Protein AF-0000000083252403 (afdb_homodimer)

pLDDT: mean 86.97, std 10.62, range [42.75, 97.88]

Structure (mmCIF, N/CA/C/O backbone):
data_AF-0000000083252403-model_v1
#
loop_
_entity.id
_entity.type
_entity.pdbx_description
1 polymer 'Benzil reductase ((S)-benzoin forming)'
#
loop_
_atom_site.group_PDB
_atom_site.id
_atom_site.type_symbol
_atom_site.label_atom_id
_atom_site.label_alt_id
_atom_site.label_comp_id
_atom_site.label_asym_id
_atom_site.label_entity_id
_atom_site.label_seq_id
_atom_site.pdbx_PDB_ins_code
_atom_site.Cartn_x
_atom_site.Cartn_y
_atom_site.Cartn_z
_atom_site.occupancy
_atom_site.B_iso_or_equiv
_atom_site.auth_seq_id
_atom_site.auth_comp_id
_atom_site.auth_asym_id
_atom_site.auth_atom_id
_atom_site.pdbx_PDB_model_num
ATOM 1 N N . MET A 1 1 ? 2.16 -38.312 -13.57 1 70.5 1 MET A N 1
ATOM 2 C CA . MET A 1 1 ? 1.892 -37.219 -14.5 1 70.5 1 MET A CA 1
ATOM 3 C C . MET A 1 1 ? 2.086 -35.875 -13.828 1 70.5 1 MET A C 1
ATOM 5 O O . MET A 1 1 ? 1.738 -35.688 -12.656 1 70.5 1 MET A O 1
ATOM 9 N N . LYS A 1 2 ? 2.85 -35 -14.391 1 85.31 2 LYS A N 1
ATOM 10 C CA . LYS A 1 2 ? 3.082 -33.688 -13.812 1 85.31 2 LYS A CA 1
ATOM 11 C C . LYS A 1 2 ? 1.785 -32.906 -13.734 1 85.31 2 LYS A C 1
ATOM 13 O O . LYS A 1 2 ? 0.83 -33.188 -14.461 1 85.31 2 LYS A O 1
ATOM 18 N N . GLN A 1 3 ? 1.663 -32.125 -12.617 1 91.5 3 GLN A N 1
ATOM 19 C CA . GLN A 1 3 ? 0.448 -31.359 -12.383 1 91.5 3 GLN A CA 1
ATOM 20 C C . GLN A 1 3 ? 0.757 -29.859 -12.289 1 91.5 3 GLN A C 1
ATOM 22 O O . GLN A 1 3 ? 1.848 -29.484 -11.867 1 91.5 3 GLN A O 1
ATOM 27 N N . SER A 1 4 ? -0.276 -29.141 -12.805 1 95.44 4 SER A N 1
ATOM 28 C CA . SER A 1 4 ? -0.229 -27.703 -12.547 1 95.44 4 SER A CA 1
ATOM 29 C C . SER A 1 4 ? -0.667 -27.391 -11.117 1 95.44 4 SER A C 1
ATOM 31 O O . SER A 1 4 ? -1.654 -27.938 -10.633 1 95.44 4 SER A O 1
ATOM 33 N N . VAL A 1 5 ? 0.122 -26.625 -10.43 1 97 5 VAL A N 1
ATOM 34 C CA . VAL A 1 5 ? -0.162 -26.266 -9.047 1 97 5 VAL A CA 1
ATOM 35 C C . VAL A 1 5 ? -0.519 -24.781 -8.953 1 97 5 VAL A C 1
ATOM 37 O O . VAL A 1 5 ? 0.214 -23.922 -9.461 1 97 5 VAL A O 1
ATOM 40 N N . VAL A 1 6 ? -1.665 -24.484 -8.312 1 97.44 6 VAL A N 1
ATOM 41 C CA . VAL A 1 6 ? -2.115 -23.109 -8.156 1 97.44 6 VAL A CA 1
ATOM 42 C C . VAL A 1 6 ? -2.33 -22.797 -6.68 1 97.44 6 VAL A C 1
ATOM 44 O O . VAL A 1 6 ? -3.082 -23.484 -5.992 1 97.44 6 VAL A O 1
ATOM 47 N N . LEU A 1 7 ? -1.597 -21.844 -6.176 1 97 7 LEU A N 1
ATOM 48 C CA . LEU A 1 7 ? -1.804 -21.297 -4.844 1 97 7 LEU A CA 1
ATOM 49 C C . LEU A 1 7 ? -2.758 -20.109 -4.887 1 97 7 LEU A C 1
ATOM 51 O O . LEU A 1 7 ? -2.531 -19.156 -5.633 1 97 7 LEU A O 1
ATOM 55 N N . ILE A 1 8 ? -3.855 -20.172 -4.137 1 96.69 8 ILE A N 1
ATOM 56 C CA . ILE A 1 8 ? -4.848 -19.094 -4.156 1 96.69 8 ILE A CA 1
ATOM 57 C C . ILE A 1 8 ? -5.094 -18.594 -2.736 1 96.69 8 ILE A C 1
ATOM 59 O O . ILE A 1 8 ? -5.484 -19.359 -1.855 1 96.69 8 ILE A O 1
ATOM 63 N N . THR A 1 9 ? -4.816 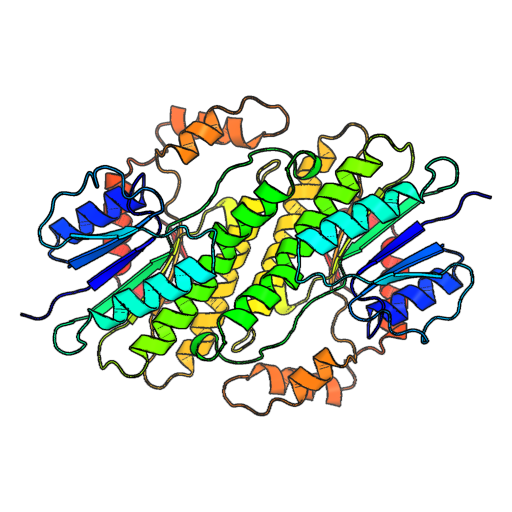-17.312 -2.5 1 95.19 9 THR A N 1
ATOM 64 C CA . THR A 1 9 ? -5.215 -16.719 -1.226 1 95.19 9 THR A CA 1
ATOM 65 C C . THR A 1 9 ? -6.695 -16.344 -1.243 1 95.19 9 THR A C 1
ATOM 67 O O . THR A 1 9 ? -7.219 -15.906 -2.27 1 95.19 9 THR A O 1
ATOM 70 N N . GLY A 1 10 ? -7.34 -16.469 -0.088 1 89.56 10 GLY A N 1
ATOM 71 C CA . GLY A 1 10 ? -8.766 -16.172 -0.017 1 89.56 10 GLY A CA 1
ATOM 72 C C . GLY A 1 10 ? -9.617 -17.141 -0.814 1 89.56 10 GLY A C 1
ATOM 73 O O . GLY A 1 10 ? -10.516 -16.719 -1.546 1 89.56 10 GLY A O 1
ATOM 74 N N . ALA A 1 11 ? -9.32 -18.375 -0.766 1 87.75 11 ALA A N 1
ATOM 75 C CA . ALA A 1 11 ? -9.969 -19.391 -1.592 1 87.75 11 ALA A CA 1
ATOM 76 C C . ALA A 1 11 ? -11.234 -19.922 -0.921 1 87.75 11 ALA A C 1
ATOM 78 O O . ALA A 1 11 ? -11.891 -20.828 -1.443 1 87.75 11 ALA A O 1
ATOM 79 N N . SER A 1 12 ? -11.633 -19.281 0.162 1 80.44 12 SER A N 1
ATOM 80 C CA . SER A 1 12 ? -12.727 -19.859 0.94 1 80.44 12 SER A CA 1
ATOM 81 C C . SER A 1 12 ? -14.062 -19.234 0.566 1 80.44 12 SER A C 1
ATOM 83 O O . SER A 1 12 ? -15.117 -19.703 0.983 1 80.44 12 SER A O 1
ATOM 85 N N . ARG A 1 13 ? -14.07 -18.172 -0.186 1 78.75 13 ARG A N 1
ATOM 86 C CA . ARG A 1 13 ? -15.336 -17.531 -0.56 1 78.75 13 ARG A CA 1
ATOM 87 C C . ARG A 1 13 ? -15.164 -16.688 -1.817 1 78.75 13 ARG A C 1
ATOM 89 O O . ARG A 1 13 ? -14.047 -16.484 -2.289 1 78.75 13 ARG A O 1
ATOM 96 N N . GLY A 1 14 ? -16.25 -16.422 -2.443 1 85.56 14 GLY A N 1
ATOM 97 C CA . GLY A 1 14 ? -16.281 -15.461 -3.525 1 85.56 14 GLY A CA 1
ATOM 98 C C . GLY A 1 14 ? -15.57 -15.938 -4.777 1 85.56 14 GLY A C 1
ATOM 99 O O . GLY A 1 14 ? -15.773 -17.062 -5.219 1 85.56 14 GLY A O 1
ATOM 100 N N . ILE A 1 15 ? -14.828 -15.008 -5.305 1 85.69 15 ILE A N 1
ATOM 101 C CA . ILE A 1 15 ? -14.109 -15.266 -6.547 1 85.69 15 ILE A CA 1
ATOM 102 C C . ILE A 1 15 ? -13.039 -16.328 -6.312 1 85.69 15 ILE A C 1
ATOM 104 O O . ILE A 1 15 ? -12.836 -17.219 -7.156 1 85.69 15 ILE A O 1
ATOM 108 N N . GLY A 1 16 ? -12.445 -16.297 -5.109 1 89.81 16 GLY A N 1
ATOM 109 C CA . GLY A 1 16 ? -11.398 -17.266 -4.789 1 89.81 16 GLY A CA 1
ATOM 110 C C . GLY A 1 16 ? -11.891 -18.703 -4.762 1 89.81 16 GLY A C 1
ATOM 111 O O . GLY A 1 16 ? -11.234 -19.594 -5.305 1 89.81 16 GLY A O 1
ATOM 112 N N . GLU A 1 17 ? -12.984 -18.859 -4.16 1 89.44 17 GLU A N 1
ATOM 113 C CA . GLU A 1 17 ? -13.578 -20.188 -4.09 1 89.44 17 GLU A CA 1
ATOM 114 C C . GLU A 1 17 ? -13.992 -20.672 -5.473 1 89.44 17 GLU A C 1
ATOM 116 O O . GLU A 1 17 ? -13.703 -21.812 -5.848 1 89.44 17 GLU A O 1
ATOM 121 N N . ALA A 1 18 ? -14.641 -19.812 -6.215 1 91.69 18 ALA A N 1
ATOM 122 C CA . ALA A 1 18 ? -15.086 -20.156 -7.562 1 91.69 18 ALA A CA 1
ATOM 123 C C . ALA A 1 18 ? -13.898 -20.484 -8.461 1 91.69 18 ALA A C 1
ATOM 125 O O . ALA A 1 18 ? -13.961 -21.406 -9.273 1 91.69 18 ALA A O 1
ATOM 126 N N . LEU A 1 19 ? -12.875 -19.734 -8.289 1 93.19 19 LEU A N 1
ATOM 127 C CA . LEU A 1 19 ? -11.672 -19.953 -9.086 1 93.19 19 LEU A CA 1
ATOM 128 C C . LEU A 1 19 ? -11.008 -21.281 -8.727 1 93.19 19 LEU A C 1
ATOM 130 O O . LEU A 1 19 ? -10.586 -22.031 -9.609 1 93.19 19 LEU A O 1
ATOM 134 N N . ALA A 1 20 ? -10.969 -21.562 -7.445 1 94.56 20 ALA A N 1
ATOM 135 C CA . ALA A 1 20 ? -10.422 -22.844 -6.996 1 94.56 20 ALA A CA 1
ATOM 136 C C . ALA A 1 20 ? -11.18 -24.016 -7.617 1 94.56 20 ALA A C 1
ATOM 138 O O . ALA A 1 20 ? -10.578 -24.938 -8.172 1 94.56 20 ALA A O 1
ATOM 139 N N . LEU A 1 21 ? -12.453 -23.906 -7.578 1 94 21 LEU A N 1
ATOM 140 C CA . LEU A 1 21 ? -13.305 -24.969 -8.109 1 94 21 LEU A CA 1
ATOM 141 C C . LEU A 1 21 ? -13.117 -25.125 -9.609 1 94 21 LEU A C 1
ATOM 143 O O . LEU A 1 21 ? -13.039 -26.234 -10.125 1 94 21 LEU A O 1
ATOM 147 N N . THR A 1 22 ? -13.055 -24.016 -10.281 1 95.06 22 THR A N 1
ATOM 148 C CA . THR A 1 22 ? -12.859 -24.016 -11.734 1 95.06 22 THR A CA 1
ATOM 149 C C . THR A 1 22 ? -11.539 -24.672 -12.102 1 95.06 22 THR A C 1
ATOM 151 O O . THR A 1 22 ? -11.484 -25.531 -12.992 1 95.06 22 THR A O 1
ATOM 154 N N . LEU A 1 23 ? -10.5 -24.359 -11.406 1 95.88 23 LEU A N 1
ATOM 155 C CA . LEU A 1 23 ? -9.164 -24.875 -11.703 1 95.88 23 LEU A CA 1
ATOM 156 C C . LEU A 1 23 ? -9.062 -26.359 -11.344 1 95.88 23 LEU A C 1
ATOM 158 O O . LEU A 1 23 ? -8.422 -27.125 -12.062 1 95.88 23 LEU A O 1
ATOM 162 N N . LEU A 1 24 ? -9.727 -26.734 -10.242 1 95 24 LEU A N 1
ATOM 163 C CA . LEU A 1 24 ? -9.797 -28.141 -9.883 1 95 24 LEU A CA 1
ATOM 164 C C . LEU A 1 24 ? -10.484 -28.953 -10.977 1 95 24 LEU A C 1
ATOM 166 O O . LEU A 1 24 ? -10.039 -30.047 -11.328 1 95 24 LEU A O 1
ATOM 170 N N . GLY A 1 25 ? -11.531 -28.359 -11.484 1 94.25 25 GLY A N 1
ATOM 171 C CA . GLY A 1 25 ? -12.266 -29 -12.562 1 94.25 25 GLY A CA 1
ATOM 172 C C . GLY A 1 25 ? -11.438 -29.188 -13.82 1 94.25 25 GLY A C 1
ATOM 173 O O . GLY A 1 25 ? -11.672 -30.109 -14.594 1 94.25 25 GLY A O 1
ATOM 174 N N . ARG A 1 26 ? -10.43 -28.406 -13.969 1 94 26 ARG A N 1
ATOM 175 C CA . ARG A 1 26 ? -9.562 -28.453 -15.133 1 94 26 ARG A CA 1
ATOM 176 C C . ARG A 1 26 ? -8.398 -29.406 -14.906 1 94 26 ARG A C 1
ATOM 178 O O . ARG A 1 26 ? -7.578 -29.625 -15.805 1 94 26 ARG A O 1
ATOM 185 N N . GLY A 1 27 ? -8.281 -29.922 -13.641 1 94.56 27 GLY A N 1
ATOM 186 C CA . GLY A 1 27 ? -7.273 -30.922 -13.359 1 94.56 27 GLY A CA 1
ATOM 187 C C . GLY A 1 27 ? -6.09 -30.375 -12.578 1 94.56 27 GLY A C 1
ATOM 188 O O . GLY A 1 27 ? -5.141 -31.109 -12.289 1 94.56 27 GLY A O 1
ATOM 189 N N . ASP A 1 28 ? -6.168 -29.125 -12.211 1 95.56 28 ASP A N 1
ATOM 190 C CA . ASP A 1 28 ? -5.082 -28.516 -11.453 1 95.56 28 ASP A CA 1
ATOM 191 C C . ASP A 1 28 ? -5.098 -28.969 -10 1 95.56 28 ASP A C 1
ATOM 193 O O . ASP A 1 28 ? -6.145 -29.359 -9.477 1 95.56 28 ASP A O 1
ATOM 197 N N . ARG A 1 29 ? -3.967 -29.047 -9.422 1 95.88 29 ARG A N 1
ATOM 198 C CA . ARG A 1 29 ? -3.873 -29.078 -7.965 1 95.88 29 ARG A CA 1
ATOM 199 C C . ARG A 1 29 ? -3.977 -27.672 -7.375 1 95.88 29 ARG A C 1
ATOM 201 O O . ARG A 1 29 ? -3.271 -26.766 -7.805 1 95.88 29 ARG A O 1
ATOM 208 N N . VAL A 1 30 ? -4.891 -27.5 -6.41 1 96.06 30 VAL A N 1
ATOM 209 C CA . VAL A 1 30 ? -5.137 -26.172 -5.875 1 96.06 30 VAL A CA 1
ATOM 210 C C . VAL A 1 30 ? -4.832 -26.156 -4.379 1 96.06 30 VAL A C 1
ATOM 212 O O . VAL A 1 30 ? -5.273 -27.031 -3.637 1 96.06 30 VAL A O 1
ATOM 215 N N . VAL A 1 31 ? -3.99 -25.25 -3.982 1 95.12 31 VAL A N 1
ATOM 216 C CA . VAL A 1 31 ? -3.75 -24.969 -2.57 1 95.12 31 VAL A CA 1
ATOM 217 C C . VAL A 1 31 ? -4.449 -23.672 -2.178 1 95.12 31 VAL A C 1
ATOM 219 O O . VAL A 1 31 ? -4.125 -22.594 -2.695 1 95.12 31 VAL A O 1
ATOM 222 N N . GLY A 1 32 ? -5.426 -23.734 -1.311 1 94.38 32 GLY A N 1
ATOM 223 C CA . GLY A 1 32 ? -6.156 -22.562 -0.842 1 94.38 32 GLY A CA 1
ATOM 224 C C . GLY A 1 32 ? -5.656 -22.047 0.49 1 94.38 32 GLY A C 1
ATOM 225 O O . GLY A 1 32 ? -5.609 -22.781 1.476 1 94.38 32 GLY A O 1
ATOM 226 N N . LEU A 1 33 ? -5.211 -20.797 0.499 1 92.81 33 LEU A N 1
ATOM 227 C CA . LEU A 1 33 ? -4.805 -20.125 1.727 1 92.81 33 LEU A CA 1
ATOM 228 C C . LEU A 1 33 ? -5.918 -19.234 2.25 1 92.81 33 LEU A C 1
ATOM 230 O O . LEU A 1 33 ? -6.355 -18.312 1.556 1 92.81 33 LEU A O 1
ATOM 234 N N . SER A 1 34 ? -6.457 -19.406 3.447 1 89.56 34 SER A N 1
ATOM 235 C CA . SER A 1 34 ? -7.535 -18.609 4.031 1 89.56 34 SER A CA 1
ATOM 236 C C . SER A 1 34 ? -7.562 -18.75 5.551 1 89.56 34 SER A C 1
ATOM 238 O O . SER A 1 34 ? -6.895 -19.625 6.109 1 89.56 34 SER A O 1
ATOM 240 N N . ARG A 1 35 ? -8.078 -17.75 6.543 1 77.25 35 ARG A N 1
ATOM 241 C CA . ARG A 1 35 ? -8.18 -17.797 8 1 77.25 35 ARG A CA 1
ATOM 242 C C . ARG A 1 35 ? -9.039 -18.969 8.453 1 77.25 35 ARG A C 1
ATOM 244 O O . ARG A 1 35 ? -8.797 -19.547 9.516 1 77.25 35 ARG A O 1
ATOM 251 N N . GLY A 1 36 ? -10.102 -19 8.156 1 62.06 36 GLY A N 1
ATOM 252 C CA . GLY A 1 36 ? -11.023 -20 8.664 1 62.06 36 GLY A CA 1
ATOM 253 C C . GLY A 1 36 ? -11.141 -21.219 7.77 1 62.06 36 GLY A C 1
ATOM 254 O O . GLY A 1 36 ? -11.344 -21.094 6.559 1 62.06 36 GLY A O 1
ATOM 255 N N . VAL A 1 37 ? -10.117 -22.031 8.07 1 50.69 37 VAL A N 1
ATOM 256 C CA . VAL A 1 37 ? -10.398 -23.281 7.391 1 50.69 37 VAL A CA 1
ATOM 257 C C . VAL A 1 37 ? -11.852 -23.688 7.637 1 50.69 37 VAL A C 1
ATOM 259 O O . VAL A 1 37 ? -12.195 -24.203 8.703 1 50.69 37 VAL A O 1
ATOM 262 N N . SER A 1 38 ? -12.664 -22.719 7.891 1 44.88 38 SER A N 1
ATOM 263 C CA . SER A 1 38 ? -13.922 -23.422 8.109 1 44.88 38 SER A CA 1
ATOM 264 C C . SER A 1 38 ? -13.93 -24.766 7.391 1 44.88 38 SER A C 1
ATOM 266 O O . SER A 1 38 ? -13.094 -25.031 6.523 1 44.88 38 SER A O 1
ATOM 268 N N . GLU A 1 39 ? -14.984 -25.656 7.59 1 45.25 39 GLU A N 1
ATOM 269 C CA . GLU A 1 39 ? -15.469 -26.766 6.781 1 45.25 39 GLU A CA 1
ATOM 270 C C . GLU A 1 39 ? -15.188 -26.547 5.301 1 45.25 39 GLU A C 1
ATOM 272 O O . GLU A 1 39 ? -15.836 -25.703 4.66 1 45.25 39 GLU A O 1
ATOM 277 N N . GLN A 1 40 ? -14.023 -26.25 4.934 1 52.06 40 GLN A N 1
ATOM 278 C CA . GLN A 1 40 ? -13.516 -26.25 3.562 1 52.06 40 GLN A CA 1
ATOM 279 C C . GLN A 1 40 ? -14.484 -26.969 2.621 1 52.06 40 GLN A C 1
ATOM 281 O O . GLN A 1 40 ? -14.758 -28.156 2.799 1 52.06 40 GLN A O 1
ATOM 286 N N . THR A 1 41 ? -15.336 -26.141 2.307 1 60.12 41 THR A N 1
ATOM 287 C CA . THR A 1 41 ? -16.469 -26.438 1.437 1 60.12 41 THR A CA 1
ATOM 288 C C . THR A 1 41 ? -16.016 -27.234 0.213 1 60.12 41 THR A C 1
ATOM 290 O O . THR A 1 41 ? -16.766 -28.031 -0.334 1 60.12 41 THR A O 1
ATOM 293 N N . ILE A 1 42 ? -14.492 -27.031 0.012 1 78 42 ILE A N 1
ATOM 294 C CA . ILE A 1 42 ? -14.141 -27.734 -1.219 1 78 42 ILE A CA 1
ATOM 295 C C . ILE A 1 42 ? -13.609 -29.125 -0.886 1 78 42 ILE A C 1
ATOM 297 O O . ILE A 1 42 ? -12.562 -29.266 -0.255 1 78 42 ILE A O 1
ATOM 301 N N . ALA A 1 43 ? -14.352 -30.062 -1 1 83.06 43 ALA A N 1
ATOM 302 C CA . ALA A 1 43 ? -13.961 -31.469 -0.826 1 83.06 43 ALA A CA 1
ATOM 303 C C . ALA A 1 43 ? -13.492 -32.062 -2.146 1 83.06 43 ALA A C 1
ATOM 305 O O . ALA A 1 43 ? -14.312 -32.531 -2.949 1 83.06 43 ALA A O 1
ATOM 306 N N . HIS A 1 44 ? -12.234 -31.922 -2.416 1 89.12 44 HIS A N 1
ATOM 307 C CA . HIS A 1 44 ? -11.617 -32.438 -3.631 1 89.12 44 HIS A CA 1
ATOM 308 C C . HIS A 1 44 ? -10.227 -33 -3.348 1 89.12 44 HIS A C 1
ATOM 310 O O . HIS A 1 44 ? -9.469 -32.438 -2.566 1 89.12 44 HIS A O 1
ATOM 316 N N . GLU A 1 45 ? -9.844 -34.094 -3.896 1 90.75 45 GLU A N 1
ATOM 317 C CA . GLU A 1 45 ? -8.602 -34.781 -3.619 1 90.75 45 GLU A CA 1
ATOM 318 C C . GLU A 1 45 ? -7.387 -33.938 -3.99 1 90.75 45 GLU A C 1
ATOM 320 O O . GLU A 1 45 ? -6.32 -34.062 -3.383 1 90.75 45 GLU A O 1
ATOM 325 N N . ARG A 1 46 ? -7.594 -33.062 -4.949 1 93.5 46 ARG A N 1
ATOM 326 C CA . ARG A 1 46 ? -6.48 -32.25 -5.41 1 93.5 46 ARG A CA 1
ATOM 327 C C . ARG A 1 46 ? -6.496 -30.875 -4.742 1 93.5 46 ARG A C 1
ATOM 329 O O . ARG A 1 46 ? -5.746 -29.969 -5.129 1 93.5 46 ARG A O 1
ATOM 336 N N . PHE A 1 47 ? -7.328 -30.688 -3.74 1 93.62 47 PHE A N 1
ATOM 337 C CA . PHE A 1 47 ? -7.391 -29.438 -2.988 1 93.62 47 PHE A CA 1
ATOM 338 C C . PHE A 1 47 ? -6.707 -29.594 -1.636 1 93.62 47 PHE A C 1
ATOM 340 O O . PHE A 1 47 ? -6.949 -30.562 -0.914 1 93.62 47 PHE A O 1
ATOM 347 N N . MET A 1 48 ? -5.875 -28.688 -1.346 1 92.06 48 MET A N 1
ATOM 348 C CA . MET A 1 48 ? -5.25 -28.594 -0.029 1 92.06 48 MET A CA 1
ATOM 349 C C . MET A 1 48 ? -5.578 -27.266 0.635 1 92.06 48 MET A C 1
ATOM 351 O O . MET A 1 48 ? -5.312 -26.203 0.069 1 92.06 48 MET A O 1
ATOM 355 N N . ALA A 1 49 ? -6.156 -27.328 1.786 1 91.81 49 ALA A N 1
ATOM 356 C CA . ALA A 1 49 ? -6.457 -26.125 2.547 1 91.81 49 ALA A CA 1
ATOM 357 C C . ALA A 1 49 ? -5.312 -25.781 3.498 1 91.81 49 ALA A C 1
ATOM 359 O O . ALA A 1 49 ? -4.824 -26.641 4.23 1 91.81 49 ALA A O 1
ATOM 360 N N . VAL A 1 50 ? -4.863 -24.594 3.439 1 92.31 50 VAL A N 1
ATOM 361 C CA . VAL A 1 50 ? -3.865 -24.062 4.367 1 92.31 50 VAL A CA 1
ATOM 362 C C . VAL A 1 50 ? -4.473 -22.938 5.199 1 92.31 50 VAL A C 1
ATOM 364 O O . VAL A 1 50 ? -4.918 -21.922 4.648 1 92.31 50 VAL A O 1
ATOM 367 N N .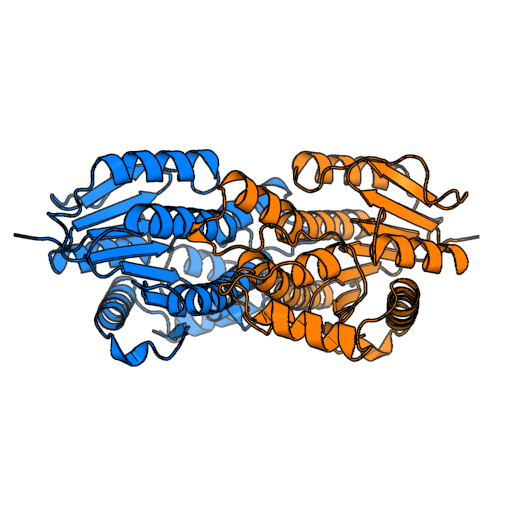 ASN A 1 51 ? -4.531 -23.172 6.457 1 91.69 51 ASN A N 1
ATOM 368 C CA . ASN A 1 51 ? -5.051 -22.156 7.363 1 91.69 51 ASN A CA 1
ATOM 369 C C . ASN A 1 51 ? -4.012 -21.062 7.645 1 91.69 51 ASN A C 1
ATOM 371 O O . ASN A 1 51 ? -2.926 -21.359 8.148 1 91.69 51 ASN A O 1
ATOM 375 N N . VAL A 1 52 ? -4.379 -19.875 7.262 1 93.31 52 VAL A N 1
ATOM 376 C CA . VAL A 1 52 ? -3.439 -18.781 7.48 1 93.31 52 VAL A CA 1
ATOM 377 C C . VAL A 1 52 ? -4.199 -17.469 7.578 1 93.31 52 VAL A C 1
ATOM 379 O O . VAL A 1 52 ? -5.133 -17.219 6.812 1 93.31 52 VAL A O 1
ATOM 382 N N . ASP A 1 53 ? -3.875 -16.734 8.586 1 93.75 53 ASP A N 1
ATOM 383 C CA . ASP A 1 53 ? -4.32 -15.344 8.688 1 93.75 53 ASP A CA 1
ATOM 384 C C . ASP A 1 53 ? -3.35 -14.398 7.984 1 93.75 53 ASP A C 1
ATOM 386 O O . ASP A 1 53 ? -2.262 -14.125 8.492 1 93.75 53 ASP A O 1
ATOM 390 N N . LEU A 1 54 ? -3.764 -13.883 6.867 1 93.5 54 LEU A N 1
ATOM 391 C CA . LEU A 1 54 ? -2.887 -13.07 6.027 1 93.5 54 LEU A CA 1
ATOM 392 C C . LEU A 1 54 ? -2.648 -11.703 6.656 1 93.5 54 LEU A C 1
ATOM 394 O O . LEU A 1 54 ? -1.767 -10.961 6.215 1 93.5 54 LEU A O 1
ATOM 398 N N . SER A 1 55 ? -3.455 -11.367 7.688 1 92.19 55 SER A N 1
ATOM 399 C CA . SER A 1 55 ? -3.182 -10.125 8.406 1 92.19 55 SER A CA 1
ATOM 400 C C . SER A 1 55 ? -1.949 -10.266 9.297 1 92.19 55 SER A C 1
ATOM 402 O O . SER A 1 55 ? -1.416 -9.273 9.789 1 92.19 55 SER A O 1
ATOM 404 N N . SER A 1 56 ? -1.552 -11.445 9.539 1 94.5 56 SER A N 1
ATOM 405 C CA . SER A 1 56 ? -0.289 -11.734 10.211 1 94.5 56 SER A CA 1
ATOM 406 C C . SER A 1 56 ? 0.791 -12.133 9.203 1 94.5 56 SER A C 1
ATOM 408 O O . SER A 1 56 ? 0.822 -13.266 8.734 1 94.5 56 SER A O 1
ATOM 410 N N . LEU A 1 57 ? 1.698 -11.266 8.977 1 94.56 57 LEU A N 1
ATOM 411 C CA . LEU A 1 57 ? 2.738 -11.508 7.984 1 94.56 57 LEU A CA 1
ATOM 412 C C . LEU A 1 57 ? 3.639 -12.664 8.406 1 94.56 57 LEU A C 1
ATOM 414 O O . LEU A 1 57 ? 4.125 -13.414 7.562 1 94.56 57 LEU A O 1
ATOM 418 N N . ALA A 1 58 ? 3.822 -12.75 9.688 1 95.12 58 ALA A N 1
ATOM 419 C CA . ALA A 1 58 ? 4.613 -13.859 10.203 1 95.12 58 ALA A CA 1
ATOM 420 C C . ALA A 1 58 ? 3.938 -15.195 9.898 1 95.12 58 ALA A C 1
ATOM 422 O O . ALA A 1 58 ? 4.598 -16.156 9.508 1 95.12 58 ALA A O 1
ATOM 423 N N . GLU A 1 59 ? 2.646 -15.266 10.086 1 95.31 59 GLU A N 1
ATOM 424 C CA . GLU A 1 59 ? 1.898 -16.469 9.773 1 95.31 59 GLU A CA 1
ATOM 425 C C . GLU A 1 59 ? 1.947 -16.781 8.273 1 95.31 59 GLU A C 1
ATOM 427 O O . GLU A 1 59 ? 2.1 -17.938 7.879 1 95.31 59 GLU A O 1
ATOM 432 N N . ALA A 1 60 ? 1.787 -15.734 7.488 1 95.56 60 ALA A N 1
ATOM 433 C CA . ALA A 1 60 ? 1.84 -15.906 6.039 1 95.56 60 ALA A CA 1
ATOM 434 C C . ALA A 1 60 ? 3.184 -16.484 5.605 1 95.56 60 ALA A C 1
ATOM 436 O O . ALA A 1 60 ? 3.232 -17.422 4.793 1 95.56 60 ALA A O 1
ATOM 437 N N . GLU A 1 61 ? 4.23 -15.945 6.168 1 97.06 61 GLU A N 1
ATOM 438 C CA . GLU A 1 61 ? 5.57 -16.422 5.844 1 97.06 61 GLU A CA 1
ATOM 439 C C . GLU A 1 61 ? 5.75 -17.875 6.234 1 97.06 61 GLU A C 1
ATOM 441 O O . GLU A 1 61 ? 6.227 -18.688 5.434 1 97.06 61 GLU A O 1
ATOM 446 N N . MET A 1 62 ? 5.367 -18.188 7.418 1 96.69 62 MET A N 1
ATOM 447 C CA . MET A 1 62 ? 5.504 -19.547 7.918 1 96.69 62 MET A CA 1
ATOM 448 C C . MET A 1 62 ? 4.691 -20.531 7.074 1 96.69 62 MET A C 1
ATOM 450 O O . MET A 1 62 ? 5.164 -21.609 6.75 1 96.69 62 MET A O 1
ATOM 454 N N . ALA A 1 63 ? 3.488 -20.125 6.77 1 95.06 63 ALA A N 1
ATOM 455 C CA . ALA A 1 63 ? 2.619 -20.969 5.953 1 95.06 63 ALA A CA 1
ATOM 456 C C . ALA A 1 63 ? 3.254 -21.266 4.594 1 95.06 63 ALA A C 1
ATOM 458 O O . ALA A 1 63 ? 3.197 -22.391 4.102 1 95.06 63 ALA A O 1
ATOM 459 N N . MET A 1 64 ? 3.859 -20.266 3.969 1 95.88 64 MET A N 1
ATOM 460 C CA . MET A 1 64 ? 4.496 -20.422 2.664 1 95.88 64 MET A CA 1
ATOM 461 C C . MET A 1 64 ? 5.691 -21.359 2.75 1 95.88 64 MET A C 1
ATOM 463 O O . MET A 1 64 ? 5.879 -22.219 1.886 1 95.88 64 MET A O 1
ATOM 467 N N . HIS A 1 65 ? 6.465 -21.203 3.809 1 96.06 65 HIS A N 1
ATOM 468 C CA . HIS A 1 65 ? 7.609 -22.078 3.992 1 96.06 65 HIS A CA 1
ATOM 469 C C . HIS A 1 65 ? 7.168 -23.531 4.137 1 96.06 65 HIS A C 1
ATOM 471 O O . HIS A 1 65 ? 7.711 -24.422 3.475 1 96.06 65 HIS A O 1
ATOM 477 N N . ARG A 1 66 ? 6.199 -23.734 4.934 1 95.62 66 ARG A N 1
ATOM 478 C CA . ARG A 1 66 ? 5.688 -25.094 5.148 1 95.62 66 ARG A CA 1
ATOM 479 C C . ARG A 1 66 ? 5.113 -25.672 3.859 1 95.62 66 ARG A C 1
ATOM 481 O O . ARG A 1 66 ? 5.344 -26.844 3.545 1 95.62 66 ARG A O 1
ATOM 488 N N . LEU A 1 67 ? 4.371 -24.844 3.152 1 95.31 67 LEU A N 1
ATOM 489 C CA . LEU A 1 67 ? 3.758 -25.266 1.898 1 95.31 67 LEU A CA 1
ATOM 490 C C . LEU A 1 67 ? 4.816 -25.719 0.903 1 95.31 67 LEU A C 1
ATOM 492 O O . LEU A 1 67 ? 4.684 -26.781 0.292 1 95.31 67 LEU A O 1
ATOM 496 N N . PHE A 1 68 ? 5.902 -24.953 0.772 1 95.81 68 PHE A N 1
ATOM 497 C CA . PHE A 1 68 ? 6.898 -25.25 -0.254 1 95.81 68 PHE A CA 1
ATOM 498 C C . PHE A 1 68 ? 7.73 -26.469 0.123 1 95.81 68 PHE A C 1
ATOM 500 O O . PHE A 1 68 ? 8.391 -27.062 -0.731 1 95.81 68 PHE A O 1
ATOM 507 N N . GLU A 1 69 ? 7.68 -26.828 1.418 1 94.12 69 GLU A N 1
ATOM 508 C CA . GLU A 1 69 ? 8.305 -28.078 1.831 1 94.12 69 GLU A CA 1
ATOM 509 C C . GLU A 1 69 ? 7.551 -29.281 1.276 1 94.12 69 GLU A C 1
ATOM 511 O O . GLU A 1 69 ? 8.109 -30.375 1.172 1 94.12 69 GLU A O 1
ATOM 516 N N . THR A 1 70 ? 6.312 -29.078 0.937 1 91.56 70 THR A N 1
ATOM 517 C CA . THR A 1 70 ? 5.469 -30.188 0.494 1 91.56 70 THR A CA 1
ATOM 518 C C . THR A 1 70 ? 5.449 -30.281 -1.029 1 91.56 70 THR A C 1
ATOM 520 O O . THR A 1 70 ? 4.863 -31.203 -1.595 1 91.56 70 THR A O 1
ATOM 523 N N . LEU A 1 71 ? 6.027 -29.344 -1.749 1 92.75 71 LEU A N 1
ATOM 524 C CA . LEU A 1 71 ? 6 -29.312 -3.207 1 92.75 71 LEU A CA 1
ATOM 525 C C . LEU A 1 71 ? 7.32 -29.812 -3.785 1 92.75 71 LEU A C 1
ATOM 527 O O . LEU A 1 71 ? 8.391 -29.531 -3.25 1 92.75 71 LEU A O 1
ATOM 531 N N . THR A 1 72 ? 7.207 -30.609 -4.805 1 89.62 72 THR A N 1
ATOM 532 C CA . THR A 1 72 ? 8.359 -31.156 -5.512 1 89.62 72 THR A CA 1
ATOM 533 C C . THR A 1 72 ? 8.383 -30.688 -6.961 1 89.62 72 THR A C 1
ATOM 535 O O . THR A 1 72 ? 7.48 -31 -7.738 1 89.62 72 THR A O 1
ATOM 538 N N . PRO A 1 73 ? 9.438 -29.969 -7.281 1 91.12 73 PRO A N 1
ATOM 539 C CA . PRO A 1 73 ? 9.484 -29.375 -8.617 1 91.12 73 PRO A CA 1
ATOM 540 C C . PRO A 1 73 ? 9.328 -30.406 -9.734 1 91.12 73 PRO A C 1
ATOM 542 O O . PRO A 1 73 ? 8.719 -30.125 -10.766 1 91.12 73 PRO A O 1
ATOM 545 N N . ASP A 1 74 ? 9.797 -31.531 -9.492 1 91.81 74 ASP A N 1
ATOM 546 C CA . ASP A 1 74 ? 9.797 -32.562 -10.523 1 91.81 74 ASP A CA 1
ATOM 547 C C . ASP A 1 74 ? 8.383 -33.062 -10.812 1 91.81 74 ASP A C 1
ATOM 549 O O . ASP A 1 74 ? 8.133 -33.688 -11.852 1 91.81 74 ASP A O 1
ATOM 553 N N . ALA A 1 75 ? 7.516 -32.812 -9.961 1 92.62 75 ALA A N 1
ATOM 554 C CA . ALA A 1 75 ? 6.141 -33.281 -10.109 1 92.62 75 ALA A CA 1
ATOM 555 C C . ALA A 1 75 ? 5.227 -32.156 -10.586 1 92.62 75 ALA A C 1
ATOM 557 O O . ALA A 1 75 ? 4.004 -32.312 -10.641 1 92.62 75 ALA A O 1
ATOM 558 N N . ILE A 1 76 ? 5.801 -31.062 -10.945 1 94.81 76 ILE A N 1
ATOM 559 C CA . ILE A 1 76 ? 5.016 -29.859 -11.234 1 94.81 76 ILE A CA 1
ATOM 560 C C . ILE A 1 76 ? 5.254 -29.422 -12.672 1 94.81 76 ILE A C 1
ATOM 562 O O . ILE A 1 76 ? 6.395 -29.375 -13.133 1 94.81 76 ILE A O 1
ATOM 566 N N . ASP A 1 77 ? 4.16 -29.219 -13.398 1 95.12 77 ASP A N 1
ATOM 567 C CA . ASP A 1 77 ? 4.238 -28.703 -14.766 1 95.12 77 ASP A CA 1
ATOM 568 C C . ASP A 1 77 ? 4.414 -27.188 -14.781 1 95.12 77 ASP A C 1
ATOM 570 O O . ASP A 1 77 ? 5.176 -26.656 -15.594 1 95.12 77 ASP A O 1
ATOM 574 N N . ASP A 1 78 ? 3.709 -26.594 -13.984 1 95.81 78 ASP A N 1
ATOM 575 C CA . ASP A 1 78 ? 3.777 -25.141 -13.773 1 95.81 78 ASP A CA 1
ATOM 576 C C . ASP A 1 78 ? 3.203 -24.766 -12.414 1 95.81 78 ASP A C 1
ATOM 578 O O . ASP A 1 78 ? 2.506 -25.562 -11.781 1 95.81 78 ASP A O 1
ATOM 582 N N . ILE A 1 79 ? 3.566 -23.609 -11.961 1 96.94 79 ILE A N 1
ATOM 583 C CA . ILE A 1 79 ? 3.096 -23.172 -10.641 1 96.94 79 ILE A CA 1
ATOM 584 C C . ILE A 1 79 ? 2.639 -21.719 -10.711 1 96.94 79 ILE A C 1
ATOM 586 O O . ILE A 1 79 ? 3.295 -20.891 -11.336 1 96.94 79 ILE A O 1
ATOM 590 N N . THR A 1 80 ? 1.453 -21.469 -10.141 1 97.12 80 THR A N 1
ATOM 591 C CA . THR A 1 80 ? 0.844 -20.156 -10.156 1 97.12 80 THR A CA 1
ATOM 592 C C . THR A 1 80 ? 0.48 -19.703 -8.742 1 97.12 80 THR A C 1
ATOM 594 O O . THR A 1 80 ? -0.047 -20.484 -7.957 1 97.12 80 THR A O 1
ATOM 597 N N . LEU A 1 81 ? 0.881 -18.531 -8.398 1 97.88 81 LEU A N 1
ATOM 598 C CA . LEU A 1 81 ? 0.396 -17.875 -7.195 1 97.88 81 LEU A CA 1
ATOM 599 C C . LEU A 1 81 ? -0.666 -16.828 -7.539 1 97.88 81 LEU A C 1
ATOM 601 O O . LEU A 1 81 ? -0.408 -15.906 -8.312 1 97.88 81 LEU A O 1
ATOM 605 N N . ILE A 1 82 ? -1.852 -17 -7.016 1 97.38 82 ILE A N 1
ATOM 606 C CA . ILE A 1 82 ? -2.932 -16.031 -7.207 1 97.38 82 ILE A CA 1
ATOM 607 C C . ILE A 1 82 ? -3.223 -15.312 -5.891 1 97.38 82 ILE A C 1
ATOM 609 O O . ILE A 1 82 ? -3.848 -15.883 -4.992 1 97.38 82 ILE A O 1
ATOM 613 N N . ASN A 1 83 ? -2.727 -14.102 -5.801 1 96.88 83 ASN A N 1
ATOM 614 C CA . ASN A 1 83 ? -3.084 -13.234 -4.684 1 96.88 83 ASN A CA 1
ATOM 615 C C . ASN A 1 83 ? -4.492 -12.664 -4.844 1 96.88 83 ASN A C 1
ATOM 617 O O . ASN A 1 83 ? -4.664 -11.57 -5.387 1 96.88 83 ASN A O 1
ATOM 621 N N . ASN A 1 84 ? -5.398 -13.352 -4.273 1 93.12 84 ASN A N 1
ATOM 622 C CA . ASN A 1 84 ? -6.809 -13.031 -4.461 1 93.12 84 ASN A CA 1
ATOM 623 C C . ASN A 1 84 ? -7.402 -12.375 -3.219 1 93.12 84 ASN A C 1
ATOM 625 O O . ASN A 1 84 ? -8.336 -11.57 -3.316 1 93.12 84 ASN A O 1
ATOM 629 N N . ALA A 1 85 ? -6.852 -12.695 -2.086 1 88.5 85 ALA A N 1
ATOM 630 C CA . ALA A 1 85 ? -7.387 -12.18 -0.83 1 88.5 85 ALA A CA 1
ATOM 631 C C . ALA A 1 85 ? -7.305 -10.656 -0.787 1 88.5 85 ALA A C 1
ATOM 633 O O . ALA A 1 85 ? -6.305 -10.07 -1.204 1 88.5 85 ALA A O 1
ATOM 634 N N . ALA A 1 86 ? -8.391 -10.031 -0.414 1 83 86 ALA A N 1
ATOM 635 C CA . ALA A 1 86 ? -8.43 -8.586 -0.202 1 83 86 ALA A CA 1
ATOM 636 C C . ALA A 1 86 ? -9.469 -8.219 0.853 1 83 86 ALA A C 1
ATOM 638 O O . ALA A 1 86 ? -10.453 -8.938 1.05 1 83 86 ALA A O 1
ATOM 639 N N . ALA A 1 87 ? -9.18 -7.145 1.476 1 80 87 ALA A N 1
ATOM 640 C CA . ALA A 1 87 ? -10.148 -6.613 2.432 1 80 87 ALA A CA 1
ATOM 641 C C . ALA A 1 87 ? -10.898 -5.418 1.847 1 80 87 ALA A C 1
ATOM 643 O O . ALA A 1 87 ? -10.305 -4.582 1.159 1 80 87 ALA A O 1
ATOM 644 N N . LEU A 1 88 ? -12.188 -5.441 2.033 1 76.88 88 LEU A N 1
ATOM 645 C CA . LEU A 1 88 ? -12.961 -4.254 1.678 1 76.88 88 LEU A CA 1
ATOM 646 C C . LEU A 1 88 ? -13.234 -3.398 2.908 1 76.88 88 LEU A C 1
ATOM 648 O O . LEU A 1 88 ? -13.172 -2.168 2.842 1 76.88 88 LEU A O 1
ATOM 652 N N . ALA A 1 89 ? -13.578 -4.051 4.004 1 77.62 89 ALA A N 1
ATOM 653 C CA . ALA A 1 89 ? -13.891 -3.326 5.234 1 77.62 89 ALA A CA 1
ATOM 654 C C . ALA A 1 89 ? -12.648 -2.646 5.801 1 77.62 89 ALA A C 1
ATOM 656 O O . ALA A 1 89 ? -11.531 -3.135 5.617 1 77.62 89 ALA A O 1
ATOM 657 N N . PRO A 1 90 ? -12.867 -1.528 6.352 1 78.31 90 PRO A N 1
ATOM 658 C CA . PRO A 1 90 ? -14.094 -0.761 6.574 1 78.31 90 PRO A CA 1
ATOM 659 C C . PRO A 1 90 ? -14.469 0.112 5.379 1 78.31 90 PRO A C 1
ATOM 661 O O . PRO A 1 90 ? -13.586 0.646 4.699 1 78.31 90 PRO A O 1
ATOM 664 N N . VAL A 1 91 ? -15.703 0.149 5.074 1 83.31 91 VAL A N 1
ATOM 665 C CA . VAL A 1 91 ? -16.219 1.123 4.121 1 83.31 91 VAL A CA 1
ATOM 666 C C . VAL A 1 91 ? -16.703 2.363 4.85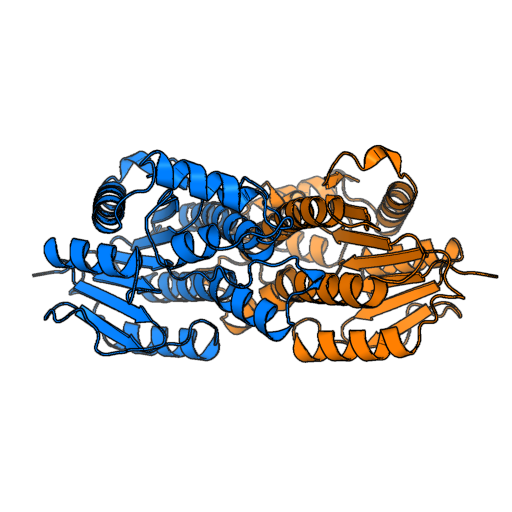9 1 83.31 91 VAL A C 1
ATOM 668 O O . VAL A 1 91 ? -17.906 2.482 5.164 1 83.31 91 VAL A O 1
ATOM 671 N N . THR A 1 92 ? -15.898 3.135 5.234 1 87.69 92 THR A N 1
ATOM 672 C CA . THR A 1 92 ? -16.125 4.371 5.977 1 87.69 92 THR A CA 1
ATOM 673 C C . THR A 1 92 ? -15.023 5.383 5.699 1 87.69 92 THR A C 1
ATOM 675 O O . THR A 1 92 ? -13.93 5.016 5.266 1 87.69 92 THR A O 1
ATOM 678 N N . PRO A 1 93 ? -15.438 6.625 5.84 1 90.75 93 PRO A N 1
ATOM 679 C CA . PRO A 1 93 ? -14.359 7.609 5.703 1 90.75 93 PRO A CA 1
ATOM 680 C C . PRO A 1 93 ? -13.148 7.285 6.578 1 90.75 93 PRO A C 1
ATOM 682 O O . PRO A 1 93 ? -13.312 6.75 7.68 1 90.75 93 PRO A O 1
ATOM 685 N N . ILE A 1 94 ? -11.938 7.586 6.105 1 93.31 94 ILE A N 1
ATOM 686 C CA . ILE A 1 94 ? -10.68 7.215 6.746 1 93.31 94 ILE A CA 1
ATOM 687 C C . ILE A 1 94 ? -10.656 7.754 8.18 1 93.31 94 ILE A C 1
ATOM 689 O O . ILE A 1 94 ? -10.102 7.117 9.078 1 93.31 94 ILE A O 1
ATOM 693 N N . GLU A 1 95 ? -11.328 8.867 8.43 1 92.69 95 GLU A N 1
ATOM 694 C CA . GLU A 1 95 ? -11.344 9.5 9.742 1 92.69 95 GLU A CA 1
ATOM 695 C C . GLU A 1 95 ? -12.125 8.664 10.75 1 92.69 95 GLU A C 1
ATOM 697 O O . GLU A 1 95 ? -11.984 8.844 11.961 1 92.69 95 GLU A O 1
ATOM 702 N N . ALA A 1 96 ? -12.891 7.785 10.273 1 91.69 96 ALA A N 1
ATOM 703 C CA . ALA A 1 96 ? -13.734 6.969 11.141 1 91.69 96 ALA A CA 1
ATOM 704 C C . ALA A 1 96 ? -13.188 5.547 11.258 1 91.69 96 ALA A C 1
ATOM 706 O O . ALA A 1 96 ? -13.758 4.707 11.953 1 91.69 96 ALA A O 1
ATOM 707 N N . CYS A 1 97 ? -12.125 5.289 10.625 1 92.25 97 CYS A N 1
ATOM 708 C CA . CYS A 1 97 ? -11.531 3.953 10.648 1 92.25 97 CYS A CA 1
ATOM 709 C C . CYS A 1 97 ? -10.719 3.746 11.922 1 92.25 97 CYS A C 1
ATOM 711 O O . CYS A 1 97 ? -9.953 4.625 12.32 1 92.25 97 CYS A O 1
ATOM 713 N N . ALA A 1 98 ? -10.906 2.58 12.555 1 93.44 98 ALA A N 1
ATOM 714 C CA . ALA A 1 98 ? -10.055 2.217 13.68 1 93.44 98 ALA A CA 1
ATOM 715 C C . ALA A 1 98 ? -8.641 1.89 13.211 1 93.44 98 ALA A C 1
ATOM 717 O O . ALA A 1 98 ? -8.445 1.347 12.125 1 93.44 98 ALA A O 1
ATOM 718 N N . SER A 1 99 ? -7.656 2.17 14.07 1 93.94 99 SER A N 1
ATOM 719 C CA . SER A 1 99 ? -6.262 1.905 13.742 1 93.94 99 SER A CA 1
ATOM 720 C C . SER A 1 99 ? -6.039 0.43 13.422 1 93.94 99 SER A C 1
ATOM 722 O O . SER A 1 99 ? -5.301 0.093 12.492 1 93.94 99 SER A O 1
ATOM 724 N N . SER A 1 100 ? -6.641 -0.327 14.227 1 93.62 100 SER A N 1
ATOM 725 C CA . SER A 1 100 ? -6.492 -1.767 14.039 1 93.62 100 SER A CA 1
ATOM 726 C C . SER A 1 100 ? -7.035 -2.209 12.688 1 93.62 100 SER A C 1
ATOM 728 O O . SER A 1 100 ? -6.473 -3.1 12.047 1 93.62 100 SER A O 1
ATOM 730 N N . ASP A 1 101 ? -8.102 -1.576 12.234 1 93.62 101 ASP A N 1
ATOM 731 C CA . ASP A 1 101 ? -8.695 -1.9 10.945 1 93.62 101 ASP A CA 1
ATOM 732 C C . ASP A 1 101 ? -7.789 -1.462 9.797 1 93.62 101 ASP A C 1
ATOM 734 O O . ASP A 1 101 ? -7.652 -2.176 8.805 1 93.62 101 ASP A O 1
ATOM 738 N N . ILE A 1 102 ? -7.215 -0.354 9.953 1 94.88 102 ILE A N 1
ATOM 739 C CA . ILE A 1 102 ? -6.301 0.166 8.945 1 94.88 102 ILE A CA 1
ATOM 740 C C . ILE A 1 102 ? -5.117 -0.786 8.781 1 94.88 102 ILE A C 1
ATOM 742 O O . ILE A 1 102 ? -4.777 -1.177 7.656 1 94.88 102 ILE A O 1
ATOM 746 N N . ALA A 1 103 ? -4.551 -1.176 9.891 1 93.44 103 ALA A N 1
ATOM 747 C CA . ALA A 1 103 ? -3.396 -2.072 9.875 1 93.44 103 ALA A CA 1
ATOM 748 C C . ALA A 1 103 ? -3.752 -3.412 9.234 1 93.44 103 ALA A C 1
ATOM 750 O O . ALA A 1 103 ? -3.051 -3.885 8.336 1 93.44 103 ALA A O 1
ATOM 751 N N . SER A 1 104 ? -4.801 -3.953 9.734 1 93.25 104 SER A N 1
ATOM 752 C CA . SER A 1 104 ? -5.219 -5.262 9.242 1 93.25 104 SER A CA 1
ATOM 753 C C . SER A 1 104 ? -5.52 -5.215 7.746 1 93.25 104 SER A C 1
ATOM 755 O O . SER A 1 104 ? -5.141 -6.121 7 1 93.25 104 SER A O 1
ATOM 757 N N . HIS A 1 105 ? -6.176 -4.184 7.328 1 93.69 105 HIS A N 1
ATOM 758 C CA . HIS A 1 105 ? -6.527 -4.008 5.926 1 93.69 105 HIS A CA 1
ATOM 759 C C . HIS A 1 105 ? -5.281 -3.971 5.047 1 93.69 105 HIS A C 1
ATOM 761 O O . HIS A 1 105 ? -5.223 -4.652 4.02 1 93.69 105 HIS A O 1
ATOM 767 N N . LEU A 1 106 ? -4.355 -3.238 5.453 1 94.44 106 LEU A N 1
ATOM 768 C CA . LEU A 1 106 ? -3.172 -3.033 4.625 1 94.44 106 LEU A CA 1
ATOM 769 C C . LEU A 1 106 ? -2.25 -4.246 4.684 1 94.44 106 LEU A C 1
ATOM 771 O O . LEU A 1 106 ? -1.545 -4.543 3.717 1 94.44 106 LEU A O 1
ATOM 775 N N . HIS A 1 107 ? -2.287 -4.953 5.789 1 94.38 107 HIS A N 1
ATOM 776 C CA . HIS A 1 107 ? -1.553 -6.211 5.852 1 94.38 107 HIS A CA 1
ATOM 777 C C . HIS A 1 107 ? -2.104 -7.223 4.848 1 94.38 107 HIS A C 1
ATOM 779 O O . HIS A 1 107 ? -1.343 -7.848 4.109 1 94.38 107 HIS A O 1
ATOM 785 N N . VAL A 1 108 ? -3.334 -7.27 4.762 1 93.94 108 VAL A N 1
ATOM 786 C CA . VAL A 1 108 ? -3.99 -8.266 3.922 1 93.94 108 VAL A CA 1
ATOM 787 C C . VAL A 1 108 ? -3.896 -7.848 2.455 1 93.94 108 VAL A C 1
ATOM 789 O O . VAL A 1 108 ? -3.633 -8.68 1.582 1 93.94 108 VAL A O 1
ATOM 792 N N . SER A 1 109 ? -4.023 -6.586 2.213 1 94.06 109 SER A N 1
ATOM 793 C CA . SER A 1 109 ? -4.281 -6.137 0.848 1 94.06 109 SER A CA 1
ATOM 794 C C . SER A 1 109 ? -3.004 -5.648 0.175 1 94.06 109 SER A C 1
ATOM 796 O O . SER A 1 109 ? -2.957 -5.5 -1.048 1 94.06 109 SER A O 1
ATOM 798 N N . THR A 1 110 ? -1.969 -5.363 0.937 1 94.62 110 THR A N 1
ATOM 799 C CA . THR A 1 110 ? -0.74 -4.852 0.34 1 94.62 110 THR A CA 1
ATOM 800 C C . THR A 1 110 ? 0.46 -5.688 0.776 1 94.62 110 THR A C 1
ATOM 802 O O . THR A 1 110 ? 1.107 -6.336 -0.05 1 94.62 110 THR A O 1
ATOM 805 N N . ALA A 1 111 ? 0.607 -5.855 2.096 1 95.56 111 ALA A N 1
ATOM 806 C CA . ALA A 1 111 ? 1.818 -6.48 2.619 1 95.56 111 ALA A CA 1
ATOM 807 C C . ALA A 1 111 ? 1.843 -7.973 2.303 1 95.56 111 ALA A C 1
ATOM 809 O O . ALA A 1 111 ? 2.875 -8.516 1.896 1 95.56 111 ALA A O 1
ATOM 810 N N . ALA A 1 112 ? 0.769 -8.594 2.525 1 96.06 112 ALA A N 1
ATOM 811 C CA . ALA A 1 112 ? 0.718 -10.039 2.328 1 96.06 112 ALA A CA 1
ATOM 812 C C . ALA A 1 112 ? 0.978 -10.398 0.869 1 96.06 112 ALA A C 1
ATOM 814 O O . ALA A 1 112 ? 1.843 -11.227 0.573 1 96.06 112 ALA A O 1
ATOM 815 N N . PRO A 1 113 ? 0.294 -9.758 -0.095 1 96.81 113 PRO A N 1
ATOM 816 C CA . PRO A 1 113 ? 0.581 -10.086 -1.495 1 96.81 113 PRO A CA 1
ATOM 817 C C . PRO A 1 113 ? 2.039 -9.836 -1.87 1 96.81 113 PRO A C 1
ATOM 819 O O . PRO A 1 113 ? 2.623 -10.609 -2.635 1 96.81 113 PRO A O 1
ATOM 822 N N . ALA A 1 114 ? 2.621 -8.742 -1.41 1 96.94 114 ALA A N 1
ATOM 823 C CA . ALA A 1 114 ? 4.027 -8.461 -1.691 1 96.94 114 ALA A CA 1
ATOM 824 C C . ALA A 1 114 ? 4.93 -9.547 -1.112 1 96.94 114 ALA A C 1
ATOM 826 O O . ALA A 1 114 ? 5.832 -10.039 -1.791 1 96.94 114 ALA A O 1
ATOM 827 N N . LEU A 1 115 ? 4.656 -9.891 0.151 1 97.25 115 LEU A N 1
ATOM 828 C CA . LEU A 1 115 ? 5.457 -10.883 0.852 1 97.25 115 LEU A CA 1
ATOM 829 C C . LEU A 1 115 ? 5.328 -12.25 0.185 1 97.25 115 LEU A C 1
ATOM 831 O O . LEU A 1 115 ? 6.332 -12.93 -0.058 1 97.25 115 LEU A O 1
ATOM 835 N N . LEU A 1 116 ? 4.133 -12.656 -0.109 1 97.81 116 LEU A N 1
ATOM 836 C CA . LEU A 1 116 ? 3.887 -13.953 -0.726 1 97.81 116 LEU A CA 1
ATOM 837 C C . LEU A 1 116 ? 4.527 -14.031 -2.107 1 97.81 116 LEU A C 1
ATOM 839 O O . LEU A 1 116 ? 5.055 -15.078 -2.498 1 97.81 116 LEU A O 1
ATOM 843 N N . THR A 1 117 ? 4.426 -12.938 -2.865 1 97.75 117 THR A N 1
ATOM 844 C CA . THR A 1 117 ? 5.07 -12.867 -4.172 1 97.75 117 THR A CA 1
ATOM 845 C C . THR A 1 117 ? 6.582 -13.023 -4.039 1 97.75 117 THR A C 1
ATOM 847 O O . THR A 1 117 ? 7.199 -13.789 -4.785 1 97.75 117 THR A O 1
ATOM 850 N N . SER A 1 118 ? 7.148 -12.289 -3.074 1 97.38 118 SER A N 1
ATOM 851 C CA . SER A 1 118 ? 8.578 -12.391 -2.818 1 97.38 118 SER A CA 1
ATOM 852 C C . SER A 1 118 ? 8.992 -13.828 -2.533 1 97.38 118 SER A C 1
ATOM 854 O O . SER A 1 118 ? 9.891 -14.367 -3.184 1 97.38 118 SER A O 1
ATOM 856 N N . LEU A 1 119 ? 8.336 -14.477 -1.617 1 97.12 119 LEU A N 1
ATOM 857 C CA . LEU A 1 119 ? 8.656 -15.844 -1.2 1 97.12 119 LEU A CA 1
ATOM 858 C C . LEU A 1 119 ? 8.445 -16.828 -2.35 1 97.12 119 LEU A C 1
ATOM 860 O O . LEU A 1 119 ? 9.258 -17.734 -2.545 1 97.12 119 LEU A O 1
ATOM 864 N N . PHE A 1 120 ? 7.348 -16.656 -3.098 1 97.88 120 PHE A N 1
ATOM 865 C CA . PHE A 1 120 ? 7.047 -17.516 -4.234 1 97.88 120 PHE A CA 1
ATOM 866 C C . PHE A 1 120 ? 8.164 -17.469 -5.266 1 97.88 120 PHE A C 1
ATOM 868 O O . PHE A 1 120 ? 8.656 -18.5 -5.723 1 97.88 120 PHE A O 1
ATOM 875 N N . LEU A 1 121 ? 8.562 -16.234 -5.648 1 96.75 121 LEU A N 1
ATOM 876 C CA . LEU A 1 121 ? 9.594 -16.047 -6.664 1 96.75 121 LEU A CA 1
ATOM 877 C C . LEU A 1 121 ? 10.938 -16.562 -6.172 1 96.75 121 LEU A C 1
ATOM 879 O O . LEU A 1 121 ? 11.703 -17.156 -6.941 1 96.75 121 LEU A O 1
ATOM 883 N N . GLN A 1 122 ? 11.195 -16.328 -4.867 1 95.25 122 GLN A N 1
ATOM 884 C CA . GLN A 1 122 ? 12.438 -16.797 -4.27 1 95.25 122 GLN A CA 1
ATOM 885 C C . GLN A 1 122 ? 12.5 -18.328 -4.27 1 95.25 122 GLN A C 1
ATOM 887 O O . GLN A 1 122 ? 13.492 -18.906 -4.707 1 95.25 122 GLN A O 1
ATOM 892 N N . LYS A 1 123 ? 11.492 -18.984 -3.828 1 95.56 123 LYS A N 1
ATOM 893 C CA . LYS A 1 123 ? 11.469 -20.422 -3.619 1 95.56 123 LYS A CA 1
ATOM 894 C C . LYS A 1 123 ? 11.43 -21.172 -4.949 1 95.56 123 LYS A C 1
ATOM 896 O O . LYS A 1 123 ? 11.875 -22.312 -5.039 1 95.56 123 LYS A O 1
ATOM 901 N N . THR A 1 124 ? 10.922 -20.531 -5.992 1 95.88 124 THR A N 1
ATOM 902 C CA . THR A 1 124 ? 10.75 -21.219 -7.266 1 95.88 124 THR A CA 1
ATOM 903 C C . THR A 1 124 ? 11.797 -20.75 -8.273 1 95.88 124 THR A C 1
ATOM 905 O O . THR A 1 124 ? 11.758 -21.156 -9.445 1 95.88 124 THR A O 1
ATOM 908 N N . ALA A 1 125 ? 12.703 -19.906 -7.824 1 92.5 125 ALA A N 1
ATOM 909 C CA . ALA A 1 125 ? 13.648 -19.234 -8.719 1 92.5 125 ALA A CA 1
ATOM 910 C C . ALA A 1 125 ? 14.422 -20.25 -9.555 1 92.5 125 ALA A C 1
ATOM 912 O O . ALA A 1 125 ? 14.695 -20.016 -10.734 1 92.5 125 ALA A O 1
ATOM 913 N N . GLU A 1 126 ? 14.68 -21.406 -8.977 1 91.06 126 GLU A N 1
ATOM 914 C CA . GLU A 1 126 ? 15.523 -22.375 -9.656 1 91.06 126 GLU A CA 1
ATOM 915 C C . GLU A 1 126 ? 14.688 -23.5 -10.273 1 91.06 126 GLU A C 1
ATOM 917 O O . GLU A 1 126 ? 15.234 -24.438 -10.844 1 91.06 126 GLU A O 1
ATOM 922 N N . TRP A 1 127 ? 13.406 -23.406 -10.078 1 93.19 127 TRP A N 1
ATOM 923 C CA . TRP A 1 127 ? 12.555 -24.453 -10.641 1 93.19 127 TRP A CA 1
ATOM 924 C C . TRP A 1 127 ? 12.516 -24.359 -12.156 1 93.19 127 TRP A C 1
ATOM 926 O O . TRP A 1 127 ? 12.344 -23.266 -12.719 1 93.19 127 TRP A O 1
ATOM 936 N N . PRO A 1 128 ? 12.688 -25.438 -12.805 1 92.25 128 PRO A N 1
ATOM 937 C CA . PRO A 1 128 ? 12.664 -25.438 -14.273 1 92.25 128 PRO A CA 1
ATOM 938 C C . PRO A 1 128 ? 11.25 -25.547 -14.836 1 92.25 128 PRO A C 1
ATOM 940 O O . PRO A 1 128 ? 10.992 -26.359 -15.719 1 92.25 128 PRO A O 1
ATOM 943 N N . VAL A 1 129 ? 10.281 -24.797 -14.305 1 93.94 129 VAL A N 1
ATOM 944 C CA . VAL A 1 129 ? 8.891 -24.812 -14.742 1 93.94 129 VAL A CA 1
ATOM 945 C C . VAL A 1 129 ? 8.383 -23.375 -14.898 1 93.94 129 VAL A C 1
ATOM 947 O O . VAL A 1 129 ? 8.906 -22.469 -14.258 1 93.94 129 VAL A O 1
ATOM 950 N N . PRO A 1 130 ? 7.375 -23.203 -15.766 1 94 130 PRO A N 1
ATOM 951 C CA . PRO A 1 130 ? 6.766 -21.875 -15.844 1 94 130 PRO A CA 1
ATOM 952 C C . PRO A 1 130 ? 6.172 -21.422 -14.508 1 94 130 PRO A C 1
ATOM 954 O O . PRO A 1 130 ? 5.566 -22.219 -13.797 1 94 130 PRO A O 1
ATOM 957 N N . ARG A 1 131 ? 6.473 -20.203 -14.188 1 95.56 131 ARG A N 1
ATOM 958 C CA . ARG A 1 131 ? 5.969 -19.594 -12.969 1 95.56 131 ARG A CA 1
ATOM 959 C C . ARG A 1 131 ? 5.094 -18.375 -13.289 1 95.56 131 ARG A C 1
ATOM 961 O O . ARG A 1 131 ? 5.41 -17.594 -14.188 1 95.56 131 ARG A O 1
ATOM 968 N N . THR A 1 132 ? 3.93 -18.297 -12.625 1 95.5 132 THR A N 1
ATOM 969 C CA . THR A 1 132 ? 3.023 -17.172 -12.828 1 95.5 132 THR A CA 1
ATOM 970 C C . THR A 1 132 ? 2.588 -16.578 -11.492 1 95.5 132 THR A C 1
ATOM 972 O O . THR A 1 132 ? 2.289 -17.312 -10.547 1 95.5 132 THR A O 1
ATOM 975 N N . VAL A 1 133 ? 2.635 -15.297 -11.414 1 96.69 133 VAL A N 1
ATOM 976 C CA . VAL A 1 133 ? 2.076 -14.57 -10.281 1 96.69 133 VAL A CA 1
ATOM 977 C C . VAL A 1 133 ? 0.913 -13.695 -10.75 1 96.69 133 VAL A C 1
ATOM 979 O O . VAL A 1 133 ? 1.043 -12.945 -11.719 1 96.69 133 VAL A O 1
ATOM 982 N N . VAL A 1 134 ? -0.201 -13.852 -10.055 1 95.69 134 VAL A N 1
ATOM 983 C CA . VAL A 1 134 ? -1.383 -13.062 -10.375 1 95.69 134 VAL A CA 1
ATOM 984 C C . VAL A 1 134 ? -1.756 -12.188 -9.18 1 95.69 134 VAL A C 1
ATOM 986 O O . VAL A 1 134 ? -1.815 -12.672 -8.047 1 95.69 134 VAL A O 1
ATOM 989 N N . MET A 1 135 ? -1.887 -10.922 -9.414 1 94.75 135 MET A N 1
ATOM 990 C CA . MET A 1 135 ? -2.516 -10.016 -8.461 1 94.75 135 MET A CA 1
ATOM 991 C C . MET A 1 135 ? -3.955 -9.719 -8.867 1 94.75 135 MET A C 1
ATOM 993 O O . MET A 1 135 ? -4.215 -9.289 -9.992 1 94.75 135 MET A O 1
ATOM 997 N N . MET A 1 136 ? -4.855 -9.945 -7.969 1 90.88 136 MET A N 1
ATOM 998 C CA . MET A 1 136 ? -6.238 -9.562 -8.242 1 90.88 136 MET A CA 1
ATOM 999 C C . MET A 1 136 ? -6.469 -8.094 -7.895 1 90.88 136 MET A C 1
ATOM 1001 O O . MET A 1 136 ? -6.344 -7.699 -6.734 1 90.88 136 MET A O 1
ATOM 1005 N N . THR A 1 137 ? -6.777 -7.344 -8.867 1 88.56 137 THR A N 1
ATOM 1006 C CA . THR A 1 137 ? -6.949 -5.906 -8.688 1 88.56 137 THR A CA 1
ATOM 1007 C C . THR A 1 137 ? -8.406 -5.508 -8.914 1 88.56 137 THR A C 1
ATOM 1009 O O . THR A 1 137 ? -9.32 -6.262 -8.578 1 88.56 137 THR A O 1
ATOM 1012 N N . SER A 1 138 ? -8.695 -4.301 -9.164 1 76.38 138 SER A N 1
ATOM 1013 C CA . SER A 1 138 ? -10.031 -3.754 -9.359 1 76.38 138 SER A CA 1
ATOM 1014 C C . SER A 1 138 ? -10 -2.502 -10.227 1 76.38 138 SER A C 1
ATOM 1016 O O . SER A 1 138 ? -8.938 -1.906 -10.43 1 76.38 138 SER A O 1
ATOM 1018 N N . GLY A 1 139 ? -11.18 -2.311 -10.797 1 68.12 139 GLY A N 1
ATOM 1019 C CA . GLY A 1 139 ? -11.344 -1.012 -11.438 1 68.12 139 GLY A CA 1
ATOM 1020 C C . GLY A 1 139 ? -11.117 0.149 -10.484 1 68.12 139 GLY A C 1
ATOM 1021 O O . GLY A 1 139 ? -10.727 1.24 -10.906 1 68.12 139 GLY A O 1
ATOM 1022 N N . PHE A 1 140 ? -11.281 -0.109 -9.305 1 70.94 140 PHE A N 1
ATOM 1023 C CA . PHE A 1 140 ? -11.133 0.913 -8.281 1 70.94 140 PHE A CA 1
ATOM 1024 C C . PHE A 1 140 ? -9.656 1.243 -8.055 1 70.94 140 PHE A C 1
ATOM 1026 O O . PHE A 1 140 ? -9.336 2.164 -7.301 1 70.94 140 PHE A O 1
ATOM 1033 N N . ALA A 1 141 ? -8.781 0.627 -8.75 1 73.69 141 ALA A N 1
ATOM 1034 C CA . ALA A 1 141 ? -7.363 0.989 -8.75 1 73.69 141 ALA A CA 1
ATOM 1035 C C . ALA A 1 141 ? -7.141 2.336 -9.438 1 73.69 141 ALA A C 1
ATOM 1037 O O . ALA A 1 141 ? -6.133 3 -9.195 1 73.69 141 ALA A O 1
ATOM 1038 N N . GLY A 1 142 ? -8.07 2.568 -10.242 1 70.25 142 GLY A N 1
ATOM 1039 C CA . GLY A 1 142 ? -7.934 3.812 -10.984 1 70.25 142 GLY A CA 1
ATOM 1040 C C . GLY A 1 142 ? -9.039 4.812 -10.688 1 70.25 142 GLY A C 1
ATOM 1041 O O . GLY A 1 142 ? -8.977 5.957 -11.133 1 70.25 142 GLY A O 1
ATOM 1042 N N . ILE A 1 143 ? -10.047 4.398 -9.938 1 70.25 143 ILE A N 1
ATOM 1043 C CA . ILE A 1 143 ? -11.188 5.25 -9.633 1 70.25 143 ILE A CA 1
ATOM 1044 C C . ILE A 1 143 ? -11.266 5.5 -8.125 1 70.25 143 ILE A C 1
ATOM 1046 O O . ILE A 1 143 ? -11.625 4.605 -7.359 1 70.25 143 ILE A O 1
ATOM 1050 N N . PRO A 1 144 ? -10.969 6.699 -7.887 1 78.81 144 PRO A N 1
ATOM 1051 C CA . PRO A 1 144 ? -11.055 7 -6.453 1 78.81 144 PRO A CA 1
ATOM 1052 C C . PRO A 1 144 ? -12.492 7 -5.938 1 78.81 144 PRO A C 1
ATOM 1054 O O . PRO A 1 144 ? -13.406 7.461 -6.629 1 78.81 144 PRO A O 1
ATOM 1057 N N . ALA A 1 145 ? -12.711 6.348 -4.816 1 78.12 145 ALA A N 1
ATOM 1058 C CA . ALA A 1 145 ? -14.039 6.297 -4.203 1 78.12 145 ALA A CA 1
ATOM 1059 C C . ALA A 1 145 ? -13.969 6.672 -2.723 1 78.12 145 ALA A C 1
ATOM 1061 O O . ALA A 1 145 ? -13.156 6.129 -1.976 1 78.12 145 ALA A O 1
ATOM 1062 N N . ALA A 1 146 ? -14.867 7.531 -2.4 1 80.44 146 ALA A N 1
ATOM 1063 C CA . ALA A 1 146 ? -14.984 7.883 -0.989 1 80.44 146 ALA A CA 1
ATOM 1064 C C . ALA A 1 146 ? -15.336 6.66 -0.144 1 80.44 146 ALA A C 1
ATOM 1066 O O . ALA A 1 146 ? -16.094 5.797 -0.578 1 80.44 146 ALA A O 1
ATOM 1067 N N . SER A 1 147 ? -14.781 6.586 1.061 1 85.19 147 SER A N 1
ATOM 1068 C CA . SER A 1 147 ? -15.039 5.566 2.07 1 85.19 147 SER A CA 1
ATOM 1069 C C . SER A 1 147 ? -14.375 4.242 1.701 1 85.19 147 SER A C 1
ATOM 1071 O O . SER A 1 147 ? -14.578 3.232 2.381 1 85.19 147 SER A O 1
ATOM 1073 N N . MET A 1 148 ? -13.688 4.297 0.607 1 87.44 148 MET A N 1
ATOM 1074 C CA . MET A 1 148 ? -12.93 3.121 0.191 1 87.44 148 MET A CA 1
ATOM 1075 C C . MET A 1 148 ? -11.469 3.482 -0.073 1 87.44 148 MET A C 1
ATOM 1077 O O . MET A 1 148 ? -10.852 2.947 -0.993 1 87.44 148 MET A O 1
ATOM 1081 N N . SER A 1 149 ? -11.016 4.418 0.655 1 91.44 149 SER A N 1
ATOM 1082 C CA . SER A 1 149 ? -9.68 4.945 0.404 1 91.44 149 SER A CA 1
ATOM 1083 C C . SER A 1 149 ? -8.625 3.854 0.522 1 91.44 149 SER A C 1
ATOM 1085 O O . SER A 1 149 ? -7.758 3.723 -0.346 1 91.44 149 SER A O 1
ATOM 1087 N N . LEU A 1 150 ? -8.719 3 1.586 1 93.19 150 LEU A N 1
ATOM 1088 C CA . LEU A 1 150 ? -7.738 1.937 1.793 1 93.19 150 LEU A CA 1
ATOM 1089 C C . LEU A 1 150 ? -7.816 0.902 0.675 1 93.19 150 LEU A C 1
ATOM 1091 O O . LEU A 1 150 ? -6.785 0.439 0.18 1 93.19 150 LEU A O 1
ATOM 1095 N N . TYR A 1 151 ? -8.977 0.605 0.247 1 90.06 151 TYR A N 1
ATOM 1096 C CA . TYR A 1 151 ? -9.172 -0.388 -0.803 1 90.06 151 TYR A CA 1
ATOM 1097 C C . TYR A 1 151 ? -8.633 0.115 -2.137 1 90.06 151 TYR A C 1
ATOM 1099 O O . TYR A 1 151 ? -7.809 -0.546 -2.77 1 90.06 151 TYR A O 1
ATOM 1107 N N . CYS A 1 152 ? -9.078 1.32 -2.531 1 90.62 152 CYS A N 1
ATOM 1108 C CA . CYS A 1 152 ? -8.633 1.916 -3.785 1 90.62 152 CYS A CA 1
ATOM 1109 C C . CYS A 1 152 ? -7.117 2.051 -3.814 1 90.62 152 CYS A C 1
ATOM 1111 O O . CYS A 1 152 ? -6.477 1.7 -4.809 1 90.62 152 CYS A O 1
ATOM 1113 N N . ALA A 1 153 ? -6.633 2.525 -2.762 1 93.06 153 ALA A N 1
ATOM 1114 C CA . ALA A 1 153 ? -5.188 2.729 -2.672 1 93.06 153 ALA A CA 1
ATOM 1115 C C . ALA A 1 153 ? -4.441 1.4 -2.75 1 93.06 153 ALA A C 1
ATOM 1117 O O . ALA A 1 153 ? -3.398 1.305 -3.402 1 93.06 153 ALA A O 1
ATOM 1118 N N . SER A 1 154 ? -4.93 0.378 -2.105 1 93.31 154 SER A N 1
ATOM 1119 C CA . SER A 1 154 ? -4.293 -0.937 -2.135 1 93.31 154 SER A CA 1
ATOM 1120 C C . SER A 1 154 ? -4.285 -1.514 -3.545 1 93.31 154 SER A C 1
ATOM 1122 O O . SER A 1 154 ? -3.316 -2.158 -3.951 1 93.31 154 SER A O 1
ATOM 1124 N N . LYS A 1 155 ? -5.348 -1.3 -4.242 1 90.62 155 LYS A N 1
ATOM 1125 C CA . LYS A 1 155 ? -5.422 -1.81 -5.605 1 90.62 155 LYS A CA 1
ATOM 1126 C C . LYS A 1 155 ? -4.465 -1.054 -6.527 1 90.62 155 LYS A C 1
ATOM 1128 O O . LYS A 1 155 ? -3.881 -1.64 -7.441 1 90.62 155 LYS A O 1
ATOM 1133 N N . ALA A 1 156 ? -4.328 0.243 -6.316 1 90.69 156 ALA A N 1
ATOM 1134 C CA . ALA A 1 156 ? -3.316 1.011 -7.035 1 90.69 156 ALA A CA 1
ATOM 1135 C C . ALA A 1 156 ? -1.915 0.486 -6.738 1 90.69 156 ALA A C 1
ATOM 1137 O O . ALA A 1 156 ? -1.073 0.403 -7.637 1 90.69 156 ALA A O 1
ATOM 1138 N N . PHE A 1 157 ? -1.729 0.191 -5.508 1 93.62 157 PHE A N 1
ATOM 1139 C CA . PHE A 1 157 ? -0.472 -0.414 -5.082 1 93.62 157 PHE A CA 1
ATOM 1140 C C . PHE A 1 157 ? -0.187 -1.684 -5.875 1 93.62 157 PHE A C 1
ATOM 1142 O O . PHE A 1 157 ? 0.899 -1.839 -6.438 1 93.62 157 PHE A O 1
ATOM 1149 N N . LEU A 1 158 ? -1.122 -2.555 -5.98 1 94.12 158 LEU A N 1
ATOM 1150 C CA . LEU A 1 158 ? -0.95 -3.842 -6.645 1 94.12 158 LEU A CA 1
ATOM 1151 C C . LEU A 1 158 ? -0.629 -3.654 -8.125 1 94.12 158 LEU A C 1
ATOM 1153 O O . LEU A 1 158 ? 0.235 -4.348 -8.664 1 94.12 158 LEU A O 1
ATOM 1157 N N . ASN A 1 159 ? -1.347 -2.736 -8.758 1 91.5 159 ASN A N 1
ATOM 1158 C CA . ASN A 1 159 ? -1.1 -2.484 -10.172 1 91.5 159 ASN A CA 1
ATOM 1159 C C . ASN A 1 159 ? 0.338 -2.037 -10.422 1 91.5 159 ASN A C 1
ATOM 1161 O O . ASN A 1 159 ? 0.997 -2.527 -11.336 1 91.5 159 ASN A O 1
ATOM 1165 N N . MET A 1 160 ? 0.789 -1.115 -9.617 1 91.38 160 MET A N 1
ATOM 1166 C CA . MET A 1 160 ? 2.152 -0.619 -9.773 1 91.38 160 MET A CA 1
ATOM 1167 C C . MET A 1 160 ? 3.168 -1.695 -9.406 1 91.38 160 MET A C 1
ATOM 1169 O O . MET A 1 160 ? 4.195 -1.837 -10.07 1 91.38 160 MET A O 1
ATOM 1173 N N . PHE A 1 161 ? 2.861 -2.424 -8.383 1 93.69 161 PHE A N 1
ATOM 1174 C CA . PHE A 1 161 ? 3.73 -3.508 -7.941 1 93.69 161 PHE A CA 1
ATOM 1175 C C . PHE A 1 161 ? 3.957 -4.512 -9.062 1 93.69 161 PHE A C 1
ATOM 1177 O O . PHE A 1 161 ? 5.094 -4.891 -9.352 1 93.69 161 PHE A O 1
ATOM 1184 N N . VAL A 1 162 ? 2.941 -4.855 -9.719 1 93.5 162 VAL A N 1
ATOM 1185 C CA . VAL A 1 162 ? 2.998 -5.809 -10.82 1 93.5 162 VAL A CA 1
ATOM 1186 C C . VAL A 1 162 ? 3.887 -5.258 -11.938 1 93.5 162 VAL A C 1
ATOM 1188 O O . VAL A 1 162 ? 4.746 -5.969 -12.461 1 93.5 162 VAL A O 1
ATOM 1191 N N . ARG A 1 163 ? 3.664 -4.012 -12.234 1 91.12 163 ARG A N 1
ATOM 1192 C CA . ARG A 1 163 ? 4.449 -3.398 -13.297 1 91.12 163 ARG A CA 1
ATOM 1193 C C . ARG A 1 163 ? 5.938 -3.42 -12.969 1 91.12 163 ARG A C 1
ATOM 1195 O O . ARG A 1 163 ? 6.77 -3.691 -13.836 1 91.12 163 ARG A O 1
ATOM 1202 N N . CYS A 1 164 ? 6.262 -3.152 -11.734 1 92.38 164 CYS A N 1
ATOM 1203 C CA . CYS A 1 164 ? 7.656 -3.129 -11.305 1 92.38 164 CYS A CA 1
ATOM 1204 C C . CYS A 1 164 ? 8.25 -4.531 -11.312 1 92.38 164 CYS A C 1
ATOM 1206 O O . CYS A 1 164 ? 9.367 -4.738 -11.805 1 92.38 164 CYS A O 1
ATOM 1208 N N . VAL A 1 165 ? 7.555 -5.465 -10.797 1 93.44 165 VAL A N 1
ATOM 1209 C CA . VAL A 1 165 ? 8.062 -6.832 -10.68 1 93.44 165 VAL A CA 1
ATOM 1210 C C . VAL A 1 165 ? 8.234 -7.434 -12.07 1 93.44 165 VAL A C 1
ATOM 1212 O O . VAL A 1 165 ? 9.172 -8.203 -12.312 1 93.44 165 VAL A O 1
ATOM 1215 N N . ARG A 1 166 ? 7.348 -7.082 -12.969 1 91.69 166 ARG A N 1
ATOM 1216 C CA . ARG A 1 166 ? 7.512 -7.516 -14.352 1 91.69 166 ARG A CA 1
ATOM 1217 C C . ARG A 1 166 ? 8.852 -7.059 -14.914 1 91.69 166 ARG A C 1
ATOM 1219 O O . ARG A 1 166 ? 9.539 -7.824 -15.594 1 91.69 166 ARG A O 1
ATOM 1226 N N . GLU A 1 167 ? 9.164 -5.785 -14.641 1 88.56 167 GLU A N 1
ATOM 1227 C CA . GLU A 1 167 ? 10.445 -5.258 -15.094 1 88.56 167 GLU A CA 1
ATOM 1228 C C . GLU A 1 167 ? 11.609 -6.027 -14.477 1 88.56 167 GLU A C 1
ATOM 1230 O O . GLU A 1 167 ? 12.617 -6.281 -15.141 1 88.56 167 GLU A O 1
ATOM 1235 N N . GLU A 1 168 ? 11.492 -6.406 -13.25 1 90.06 168 GLU A N 1
ATOM 1236 C CA . GLU A 1 168 ? 12.508 -7.207 -12.586 1 90.06 168 GLU A CA 1
ATOM 1237 C C . GLU A 1 168 ? 12.664 -8.578 -13.25 1 90.06 168 GLU A C 1
ATOM 1239 O O . GLU A 1 168 ? 13.781 -9.039 -13.484 1 90.06 168 GLU A O 1
ATOM 1244 N N . GLN A 1 169 ? 11.492 -9.141 -13.5 1 91.06 169 GLN A N 1
ATOM 1245 C CA . GLN A 1 169 ? 11.5 -10.492 -14.047 1 91.06 169 GLN A CA 1
ATOM 1246 C C . GLN A 1 169 ? 12.016 -10.5 -15.484 1 91.06 169 GLN A C 1
ATOM 1248 O O . GLN A 1 169 ? 12.586 -11.492 -15.938 1 91.06 169 GLN A O 1
ATOM 1253 N N . ARG A 1 170 ? 11.852 -9.391 -16.141 1 86.62 170 ARG A N 1
ATOM 1254 C CA . ARG A 1 170 ? 12.391 -9.281 -17.5 1 86.62 170 ARG A CA 1
ATOM 1255 C C . ARG A 1 170 ? 13.914 -9.391 -17.5 1 86.62 170 ARG A C 1
ATOM 1257 O O . ARG A 1 170 ? 14.516 -9.773 -18.5 1 86.62 170 ARG A O 1
ATOM 1264 N N . LEU A 1 171 ? 14.5 -9.078 -16.375 1 85.12 171 LEU A N 1
ATOM 1265 C CA . LEU A 1 171 ? 15.953 -9.102 -16.25 1 85.12 171 LEU A CA 1
ATOM 1266 C C . LEU A 1 171 ? 16.438 -10.461 -15.781 1 85.12 171 LEU A C 1
ATOM 1268 O O . LEU A 1 171 ? 17.641 -10.727 -15.766 1 85.12 171 LEU A O 1
ATOM 1272 N N . SER A 1 172 ? 15.531 -11.328 -15.422 1 85.12 172 SER A N 1
ATOM 1273 C CA . SER A 1 172 ? 15.867 -12.656 -14.914 1 85.12 172 SER A CA 1
ATOM 1274 C C . SER A 1 172 ? 16.141 -13.625 -16.062 1 85.12 172 SER A C 1
ATOM 1276 O O . SER A 1 172 ? 15.594 -13.477 -17.156 1 85.12 172 SER A O 1
ATOM 1278 N N . SER A 1 173 ? 17.047 -14.586 -15.797 1 85.38 173 SER A N 1
ATOM 1279 C CA . SER A 1 173 ? 17.328 -15.633 -16.781 1 85.38 173 SER A CA 1
ATOM 1280 C C . SER A 1 173 ? 16.141 -16.578 -16.922 1 85.38 173 SER A C 1
ATOM 1282 O O . SER A 1 173 ? 16 -17.266 -17.938 1 85.38 173 SER A O 1
ATOM 1284 N N . ARG A 1 174 ? 15.344 -16.734 -15.938 1 89.94 174 ARG A N 1
ATOM 1285 C CA . ARG A 1 174 ? 14.117 -17.516 -15.93 1 89.94 174 ARG A CA 1
ATOM 1286 C C . ARG A 1 174 ? 12.938 -16.688 -15.422 1 89.94 174 ARG A C 1
ATOM 1288 O O . ARG A 1 174 ? 12.523 -16.844 -14.273 1 89.94 174 ARG A O 1
ATOM 1295 N N . PRO A 1 175 ? 12.336 -15.93 -16.25 1 92.62 175 PRO A N 1
ATOM 1296 C CA . PRO A 1 175 ? 11.32 -14.969 -15.812 1 92.62 175 PRO A CA 1
ATOM 1297 C C . PRO A 1 175 ? 9.992 -15.625 -15.461 1 92.62 175 PRO A C 1
ATOM 1299 O O . PRO A 1 175 ? 9.586 -16.594 -16.109 1 92.62 175 PRO A O 1
ATOM 1302 N N . ALA A 1 176 ? 9.445 -15.148 -14.43 1 94.31 176 ALA A N 1
ATOM 1303 C CA . ALA A 1 176 ? 8.055 -15.477 -14.117 1 94.31 176 ALA A CA 1
ATOM 1304 C C . ALA A 1 176 ? 7.098 -14.531 -14.82 1 94.31 176 ALA A C 1
ATOM 1306 O O . ALA A 1 176 ? 7.438 -13.367 -15.078 1 94.31 176 ALA A O 1
ATOM 1307 N N . ARG A 1 177 ? 5.953 -15.07 -15.203 1 94 177 ARG A N 1
ATOM 1308 C CA . ARG A 1 177 ? 4.859 -14.219 -15.656 1 94 177 ARG A CA 1
ATOM 1309 C C . ARG A 1 177 ? 4.191 -13.508 -14.484 1 94 177 ARG A C 1
ATOM 1311 O O . ARG A 1 177 ? 3.803 -14.148 -13.508 1 94 177 ARG A O 1
ATOM 1318 N N . VAL A 1 178 ? 4.164 -12.219 -14.531 1 94 178 VAL A N 1
ATOM 1319 C CA . VAL A 1 178 ? 3.545 -11.43 -13.477 1 94 178 VAL A CA 1
ATOM 1320 C C . VAL A 1 178 ? 2.453 -10.539 -14.07 1 94 178 VAL A C 1
ATOM 1322 O O . VAL A 1 178 ? 2.734 -9.672 -14.898 1 94 178 VAL A O 1
ATOM 1325 N N . ILE A 1 179 ? 1.176 -10.773 -13.609 1 92.69 179 ILE A N 1
ATOM 1326 C CA . ILE A 1 179 ? 0.075 -10.031 -14.219 1 92.69 179 ILE A CA 1
ATOM 1327 C C . ILE A 1 179 ? -0.929 -9.625 -13.141 1 92.69 179 ILE A C 1
ATOM 1329 O O . ILE A 1 179 ? -0.939 -10.195 -12.047 1 92.69 179 ILE A O 1
ATOM 1333 N N . ALA A 1 180 ? -1.619 -8.602 -13.445 1 93 180 ALA A N 1
ATOM 1334 C CA . ALA A 1 180 ? -2.777 -8.195 -12.656 1 93 180 ALA A CA 1
ATOM 1335 C C . ALA A 1 180 ? -4.078 -8.484 -13.398 1 93 180 ALA A C 1
ATOM 1337 O O . ALA A 1 180 ? -4.16 -8.289 -14.617 1 93 180 ALA A O 1
ATOM 1338 N N . ILE A 1 181 ? -5.074 -8.961 -12.695 1 90.38 181 ILE A N 1
ATOM 1339 C CA . ILE A 1 181 ? -6.379 -9.227 -13.289 1 90.38 181 ILE A CA 1
ATOM 1340 C C . ILE A 1 181 ? -7.457 -8.453 -12.539 1 90.38 181 ILE A C 1
ATOM 1342 O O . ILE A 1 181 ? -7.547 -8.523 -11.312 1 90.38 181 ILE A O 1
ATOM 1346 N N . ASP A 1 182 ? -8.18 -7.684 -13.18 1 87.62 182 ASP A N 1
ATOM 1347 C CA . ASP A 1 182 ? -9.414 -7.074 -12.68 1 87.62 182 ASP A CA 1
ATOM 1348 C C . ASP A 1 182 ? -10.609 -7.98 -12.938 1 87.62 182 ASP A C 1
ATOM 1350 O O . ASP A 1 182 ? -11.062 -8.125 -14.078 1 87.62 182 ASP A O 1
ATOM 1354 N N . PRO A 1 183 ? -11.047 -8.531 -11.875 1 82.12 183 PRO A N 1
ATOM 1355 C CA . PRO A 1 183 ? -12.125 -9.508 -12.078 1 82.12 183 PRO A CA 1
ATOM 1356 C C . PRO A 1 183 ? -13.445 -8.844 -12.461 1 82.12 183 PRO A C 1
ATOM 1358 O O . PRO A 1 183 ? -14.406 -9.531 -12.812 1 82.12 183 PRO A O 1
ATOM 1361 N N . GLY A 1 184 ? -13.477 -7.504 -12.461 1 77.25 184 GLY A N 1
ATOM 1362 C CA . GLY A 1 184 ? -14.742 -6.836 -12.703 1 77.25 184 GLY A CA 1
ATOM 1363 C C . GLY A 1 184 ? -15.688 -6.898 -11.516 1 77.25 184 GLY A C 1
ATOM 1364 O O . GLY A 1 184 ? -15.25 -7.129 -10.383 1 77.25 184 GLY A O 1
ATOM 1365 N N . MET A 1 185 ? -16.953 -6.547 -11.82 1 75.44 185 MET A N 1
ATOM 1366 C CA . MET A 1 185 ? -17.969 -6.566 -10.781 1 75.44 185 MET A CA 1
ATOM 1367 C C . MET A 1 185 ? -18.609 -7.949 -10.656 1 75.44 185 MET A C 1
ATOM 1369 O O . MET A 1 185 ? -19.281 -8.414 -11.578 1 75.44 185 MET A O 1
ATOM 1373 N N . ALA A 1 186 ? -18.156 -8.617 -9.617 1 76.25 186 ALA A N 1
ATOM 1374 C CA . ALA A 1 186 ? -18.734 -9.945 -9.383 1 76.25 186 ALA A CA 1
ATOM 1375 C C . ALA A 1 186 ? -19.594 -9.953 -8.117 1 76.25 186 ALA A C 1
ATOM 1377 O O . ALA A 1 186 ? -19.328 -9.203 -7.176 1 76.25 186 ALA A O 1
ATOM 1378 N N . GLU A 1 187 ? -20.594 -10.766 -8.211 1 78.38 187 GLU A N 1
ATOM 1379 C CA . GLU A 1 187 ? -21.469 -10.898 -7.051 1 78.38 187 GLU A CA 1
ATOM 1380 C C . GLU A 1 187 ? -20.781 -11.656 -5.922 1 78.38 187 GLU A C 1
ATOM 1382 O O . GLU A 1 187 ? -20.594 -12.875 -6 1 78.38 187 GLU A O 1
ATOM 1387 N N . THR A 1 188 ? -20.281 -10.945 -4.977 1 74.25 188 THR A N 1
ATOM 1388 C CA . THR A 1 188 ? -19.594 -11.484 -3.797 1 74.25 188 THR A CA 1
ATOM 1389 C C . THR A 1 188 ? -20.141 -10.836 -2.525 1 74.25 188 THR A C 1
ATOM 1391 O O . THR A 1 188 ? -20.922 -9.883 -2.588 1 74.25 188 THR A O 1
ATOM 1394 N N . ASP A 1 189 ? -19.797 -11.5 -1.392 1 71.25 189 ASP A N 1
ATOM 1395 C CA . ASP A 1 189 ? -20.141 -10.883 -0.117 1 71.25 189 ASP A CA 1
ATOM 1396 C C . ASP A 1 189 ? -19.578 -9.469 -0.022 1 71.25 189 ASP A C 1
ATOM 1398 O O . ASP A 1 189 ? -20.219 -8.57 0.536 1 71.25 189 ASP A O 1
ATOM 1402 N N . MET A 1 190 ? -18.516 -9.258 -0.619 1 70.69 190 MET A N 1
ATOM 1403 C CA . MET A 1 190 ? -17.875 -7.945 -0.632 1 70.69 190 MET A CA 1
ATOM 1404 C C . MET A 1 190 ? -18.719 -6.934 -1.396 1 70.69 190 MET A C 1
ATOM 1406 O O . MET A 1 190 ? -18.938 -5.816 -0.923 1 70.69 190 MET A O 1
ATOM 1410 N N . GLN A 1 191 ? -19.141 -7.348 -2.57 1 71.25 191 GLN A N 1
ATOM 1411 C CA . GLN A 1 191 ? -19.984 -6.488 -3.398 1 71.25 191 GLN A CA 1
ATOM 1412 C C . GLN A 1 191 ? -21.312 -6.199 -2.719 1 71.25 191 GLN A C 1
ATOM 1414 O O . GLN A 1 191 ? -21.812 -5.07 -2.76 1 71.25 191 GLN A O 1
ATOM 1419 N N . ALA A 1 192 ? -21.812 -7.266 -2.098 1 73.56 192 ALA A N 1
ATOM 1420 C CA . ALA A 1 192 ? -23.062 -7.105 -1.377 1 73.56 192 ALA A CA 1
ATOM 1421 C C . ALA A 1 192 ? -22.922 -6.125 -0.218 1 73.56 192 ALA A C 1
ATOM 1423 O O . ALA A 1 192 ? -23.781 -5.281 0.008 1 73.56 192 ALA A O 1
ATOM 1424 N N . TYR A 1 193 ? -21.875 -6.27 0.458 1 72.62 193 TYR A N 1
ATOM 1425 C CA . TYR A 1 193 ? -21.578 -5.367 1.566 1 72.62 193 TYR A CA 1
ATOM 1426 C C . TYR A 1 193 ? -21.469 -3.928 1.082 1 72.62 193 TYR A C 1
ATOM 1428 O O . TYR A 1 193 ? -22.062 -3.021 1.661 1 72.62 193 TYR A O 1
ATOM 1436 N N . ALA A 1 194 ? -20.797 -3.746 0.005 1 73.94 194 ALA A N 1
ATOM 1437 C CA . ALA A 1 194 ? -20.625 -2.408 -0.552 1 73.94 194 ALA A CA 1
ATOM 1438 C C . ALA A 1 194 ? -21.969 -1.81 -0.961 1 73.94 194 ALA A C 1
ATOM 1440 O O . ALA A 1 194 ? -22.25 -0.642 -0.676 1 73.94 194 ALA A O 1
ATOM 1441 N N . ARG A 1 195 ? -22.812 -2.623 -1.515 1 74.38 195 ARG A N 1
ATOM 1442 C CA . ARG A 1 195 ? -24.094 -2.162 -2.004 1 74.38 195 ARG A CA 1
ATOM 1443 C C . ARG A 1 195 ? -25.047 -1.85 -0.845 1 74.38 195 ARG A C 1
ATOM 1445 O O . ARG A 1 195 ? -25.969 -1.054 -0.992 1 74.38 195 ARG A O 1
ATOM 1452 N N . SER A 1 196 ? -24.75 -2.537 0.236 1 76.44 196 SER A N 1
ATOM 1453 C CA . SER A 1 196 ? -25.656 -2.385 1.37 1 76.44 196 SER A CA 1
ATOM 1454 C C . SER A 1 196 ? -25.406 -1.069 2.102 1 76.44 196 SER A C 1
ATOM 1456 O O . SER A 1 196 ? -26.234 -0.631 2.895 1 76.44 196 SER A O 1
ATOM 1458 N N . ARG A 1 197 ? -24.328 -0.502 1.818 1 74.12 197 ARG A N 1
ATOM 1459 C CA . ARG A 1 197 ? -24 0.734 2.518 1 74.12 197 ARG A CA 1
ATOM 1460 C C . ARG A 1 197 ? -24.766 1.915 1.945 1 74.12 197 ARG A C 1
ATOM 1462 O O . ARG A 1 197 ? -24.641 2.236 0.763 1 74.12 197 ARG A O 1
ATOM 1469 N N . GLU A 1 198 ? -25.734 2.357 2.75 1 69.62 198 GLU A N 1
ATOM 1470 C CA . GLU A 1 198 ? -26.531 3.512 2.34 1 69.62 198 GLU A CA 1
ATOM 1471 C C . GLU A 1 198 ? -26.062 4.777 3.057 1 69.62 198 GLU A C 1
ATOM 1473 O O . GLU A 1 198 ? -26.391 4.984 4.23 1 69.62 198 GLU A O 1
ATOM 1478 N N . ASP A 1 199 ? -24.922 5.129 2.834 1 69.25 199 ASP A N 1
ATOM 1479 C CA . ASP A 1 199 ? -24.344 6.281 3.512 1 69.25 199 ASP A CA 1
ATOM 1480 C C . ASP A 1 199 ? -23.938 7.359 2.508 1 69.25 199 ASP A C 1
ATOM 1482 O O . ASP A 1 199 ? -23.422 7.047 1.431 1 69.25 199 ASP A O 1
ATOM 1486 N N . GLU A 1 200 ? -24.391 8.453 2.822 1 71.38 200 GLU A N 1
ATOM 1487 C CA . GLU A 1 200 ? -24.031 9.602 1.985 1 71.38 200 GLU A CA 1
ATOM 1488 C C . GLU A 1 200 ? -22.531 9.695 1.792 1 71.38 200 GLU A C 1
ATOM 1490 O O . GLU A 1 200 ? -22.062 10.258 0.799 1 71.38 200 GLU A O 1
ATOM 1495 N N . SER A 1 201 ? -21.844 9.078 2.646 1 70.81 201 SER A N 1
ATOM 1496 C CA . SER A 1 201 ? -20.391 9.133 2.584 1 70.81 201 SER A CA 1
ATOM 1497 C C . SER A 1 201 ? -19.828 8.102 1.609 1 70.81 201 SER A C 1
ATOM 1499 O O . SER A 1 201 ? -18.625 8.086 1.327 1 70.81 201 SER A O 1
ATOM 1501 N N . PHE A 1 202 ? -20.703 7.316 1.054 1 76 202 PHE A N 1
ATOM 1502 C CA . PHE A 1 202 ? -20.297 6.254 0.137 1 76 202 PHE A CA 1
ATOM 1503 C C . PHE A 1 202 ? -21.094 6.344 -1.168 1 76 202 PHE A C 1
ATOM 1505 O O . PHE A 1 202 ? -21.906 5.473 -1.469 1 76 202 PHE A O 1
ATOM 1512 N N . PRO A 1 203 ? -20.75 7.277 -2.029 1 72.62 203 PRO A N 1
ATOM 1513 C CA . PRO A 1 203 ? -21.547 7.516 -3.238 1 72.62 203 PRO A CA 1
ATOM 1514 C C . PRO A 1 203 ? -21.453 6.367 -4.238 1 72.62 203 PRO A C 1
ATOM 1516 O O . PRO A 1 203 ? -22.391 6.141 -5.012 1 72.62 203 PRO A O 1
ATOM 1519 N N . VAL A 1 204 ? -20.375 5.707 -4.172 1 75.38 204 VAL A N 1
ATOM 1520 C CA . VAL A 1 204 ? -20.172 4.637 -5.145 1 75.38 204 VAL A CA 1
ATOM 1521 C C . VAL A 1 204 ? -21.141 3.484 -4.844 1 75.38 204 VAL A C 1
ATOM 1523 O O . VAL A 1 204 ? -21.422 2.662 -5.719 1 75.38 204 VAL A O 1
ATOM 1526 N N . GLY A 1 205 ? -21.562 3.49 -3.65 1 75.88 205 GLY A N 1
ATOM 1527 C CA . GLY A 1 205 ? -22.547 2.484 -3.314 1 75.88 205 GLY A CA 1
ATOM 1528 C C . GLY A 1 205 ? -23.766 2.516 -4.227 1 75.88 205 GLY A C 1
ATOM 1529 O O . GLY A 1 205 ? -24.297 1.467 -4.605 1 75.88 205 GLY A O 1
ATOM 1530 N N . ALA A 1 206 ? -24.141 3.707 -4.578 1 77.62 206 ALA A N 1
ATOM 1531 C CA . ALA A 1 206 ? -25.281 3.859 -5.469 1 77.62 206 ALA A CA 1
ATOM 1532 C C . ALA A 1 206 ? -24.984 3.297 -6.855 1 77.62 206 ALA A C 1
ATOM 1534 O O . ALA A 1 206 ? -25.828 2.658 -7.473 1 77.62 206 ALA A O 1
ATOM 1535 N N . LEU A 1 207 ? -23.719 3.49 -7.238 1 73.69 207 LEU A N 1
ATOM 1536 C CA . LEU A 1 207 ? -23.297 2.98 -8.539 1 73.69 207 LEU A CA 1
ATOM 1537 C C . LEU A 1 207 ? -23.266 1.457 -8.539 1 73.69 207 LEU A C 1
ATOM 1539 O O . LEU A 1 207 ? -23.656 0.825 -9.531 1 73.69 207 LEU A O 1
ATOM 1543 N N . LEU A 1 208 ? -22.828 0.949 -7.496 1 77.88 208 LEU A N 1
ATOM 1544 C CA . LEU A 1 208 ? -22.766 -0.503 -7.363 1 77.88 208 LEU A CA 1
ATOM 1545 C C . LEU A 1 208 ? -24.172 -1.102 -7.344 1 77.88 208 LEU A C 1
ATOM 1547 O O . LEU A 1 208 ? -24.422 -2.146 -7.953 1 77.88 208 LEU A O 1
ATOM 1551 N N . ARG A 1 209 ? -25.016 -0.395 -6.734 1 80.81 209 ARG A N 1
ATOM 1552 C CA . ARG A 1 209 ? -26.406 -0.847 -6.684 1 80.81 209 ARG A CA 1
ATOM 1553 C C . ARG A 1 209 ? -27.047 -0.788 -8.062 1 80.81 209 ARG A C 1
ATOM 1555 O O . ARG A 1 209 ? -27.734 -1.724 -8.477 1 80.81 209 ARG A O 1
ATOM 1562 N N . GLN A 1 210 ? -26.719 0.245 -8.711 1 78.69 210 GLN A N 1
ATOM 1563 C CA . GLN A 1 210 ? -27.266 0.405 -10.047 1 78.69 210 GLN A CA 1
ATOM 1564 C C . GLN A 1 210 ? -26.734 -0.671 -10.992 1 78.69 210 GLN A C 1
ATOM 1566 O O . GLN A 1 210 ? -27.484 -1.225 -11.797 1 78.69 210 GLN A O 1
ATOM 1571 N N . ALA A 1 211 ? -25.5 -0.926 -10.859 1 77.19 211 ALA A N 1
ATOM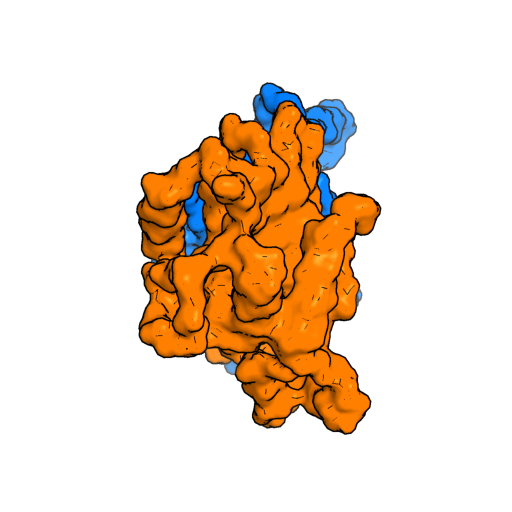 1572 C CA . ALA A 1 211 ? -24.891 -1.964 -11.688 1 77.19 211 ALA A CA 1
ATOM 1573 C C . ALA A 1 211 ? -25.5 -3.33 -11.391 1 77.19 211 ALA A C 1
ATOM 1575 O O . ALA A 1 211 ? -25.75 -4.121 -12.305 1 77.19 211 ALA A O 1
ATOM 1576 N N . HIS A 1 212 ? -25.75 -3.592 -10.203 1 82.81 212 HIS A N 1
ATOM 1577 C CA . HIS A 1 212 ? -26.359 -4.848 -9.781 1 82.81 212 HIS A CA 1
ATOM 1578 C C . HIS A 1 212 ? -27.766 -4.98 -10.344 1 82.81 212 HIS A C 1
ATOM 1580 O O . HIS A 1 212 ? -28.141 -6.043 -10.852 1 82.81 212 HIS A O 1
ATOM 1586 N N . GLU A 1 213 ? -28.438 -3.869 -10.227 1 84.62 213 GLU A N 1
ATOM 1587 C CA . GLU A 1 213 ? -29.812 -3.846 -10.711 1 84.62 213 GLU A CA 1
ATOM 1588 C C . GLU A 1 213 ? -29.859 -4.004 -12.227 1 84.62 213 GLU A C 1
ATOM 1590 O O . GLU A 1 213 ? -30.812 -4.59 -12.766 1 84.62 213 GLU A O 1
ATOM 1595 N N . ALA A 1 214 ? -28.828 -3.561 -12.836 1 84.81 214 ALA A N 1
ATOM 1596 C CA . ALA A 1 214 ? -28.766 -3.609 -14.297 1 84.81 214 ALA A CA 1
ATOM 1597 C C . ALA A 1 214 ? -28.234 -4.957 -14.781 1 84.81 214 ALA A C 1
ATOM 1599 O O . ALA A 1 214 ? -28.094 -5.184 -15.984 1 84.81 214 ALA A O 1
ATOM 1600 N N . GLY A 1 215 ? -27.875 -5.828 -13.875 1 80.31 215 GLY A N 1
ATOM 1601 C CA . GLY A 1 215 ? -27.406 -7.152 -14.219 1 80.31 215 GLY A CA 1
ATOM 1602 C C . GLY A 1 215 ? -25.953 -7.16 -14.695 1 80.31 215 GLY A C 1
ATOM 1603 O O . GLY A 1 215 ? -25.562 -8.031 -15.469 1 80.31 215 GLY A O 1
ATOM 1604 N N . GLN A 1 216 ? -25.203 -6.141 -14.297 1 77.38 216 GLN A N 1
ATOM 1605 C CA . GLN A 1 216 ? -23.828 -6 -14.758 1 77.38 216 GLN A CA 1
ATOM 1606 C C . GLN A 1 216 ? -22.844 -6.688 -13.805 1 77.38 216 GLN A C 1
ATOM 1608 O O . GLN A 1 216 ? -21.641 -6.59 -13.977 1 77.38 216 GLN A O 1
ATOM 1613 N N . VAL A 1 217 ? -23.375 -7.383 -12.867 1 83.88 217 VAL A N 1
ATOM 1614 C CA . VAL A 1 217 ? -22.547 -8.094 -11.891 1 83.88 217 VAL A CA 1
ATOM 1615 C C . VAL A 1 217 ? -22.438 -9.562 -12.281 1 83.88 217 VAL A C 1
ATOM 1617 O O . VAL A 1 217 ? -23.453 -10.234 -12.5 1 83.88 217 VAL A O 1
ATOM 1620 N N . LEU A 1 218 ? -21.203 -10.023 -12.422 1 84.56 218 LEU A N 1
ATOM 1621 C CA . LEU A 1 218 ? -20.922 -11.391 -12.844 1 84.56 218 LEU A CA 1
ATOM 1622 C C . LEU A 1 218 ? -21.141 -12.367 -11.688 1 84.56 218 LEU A C 1
ATOM 1624 O O . LEU A 1 218 ? -20.828 -12.055 -10.539 1 84.56 218 LEU A O 1
ATOM 1628 N N . ALA A 1 219 ? -21.656 -13.523 -12.102 1 88.5 219 ALA A N 1
ATOM 1629 C CA . ALA A 1 219 ? -21.594 -14.609 -11.125 1 88.5 219 ALA A CA 1
ATOM 1630 C C . ALA A 1 219 ? -20.141 -15.016 -10.836 1 88.5 219 ALA A C 1
ATOM 1632 O O . ALA A 1 219 ? -19.312 -15.016 -11.742 1 88.5 219 ALA A O 1
ATOM 1633 N N . PRO A 1 220 ? -19.875 -15.367 -9.617 1 88.12 220 PRO A N 1
ATOM 1634 C CA . PRO A 1 220 ? -18.5 -15.758 -9.273 1 88.12 220 PRO A CA 1
ATOM 1635 C C . PRO A 1 220 ? -17.953 -16.859 -10.188 1 88.12 220 PRO A C 1
ATOM 1637 O O . PRO A 1 220 ? -16.797 -16.797 -10.594 1 88.12 220 PRO A O 1
ATOM 1640 N N . ARG A 1 221 ? -18.766 -17.766 -10.555 1 90.31 221 ARG A N 1
ATOM 1641 C CA . ARG A 1 221 ? -18.344 -18.844 -11.438 1 90.31 221 ARG A CA 1
ATOM 1642 C C . ARG A 1 221 ? -17.953 -18.328 -12.812 1 90.31 221 ARG A C 1
ATOM 1644 O O . ARG A 1 221 ? -16.984 -18.781 -13.414 1 90.31 221 ARG A O 1
ATOM 1651 N N . ASP A 1 222 ? -18.719 -17.391 -13.328 1 90.69 222 ASP A N 1
ATOM 1652 C CA . ASP A 1 222 ? -18.422 -16.797 -14.625 1 90.69 222 ASP A CA 1
ATOM 1653 C C . ASP A 1 222 ? -17.125 -16 -14.586 1 90.69 222 ASP A C 1
ATOM 1655 O O . ASP A 1 222 ? -16.312 -16.078 -15.508 1 90.69 222 ASP A O 1
ATOM 1659 N N . ALA A 1 223 ? -16.984 -15.273 -13.508 1 89.69 223 ALA A N 1
ATOM 1660 C CA . ALA A 1 223 ? -15.734 -14.547 -13.32 1 89.69 223 ALA A CA 1
ATOM 1661 C C . ALA A 1 223 ? -14.547 -15.5 -13.266 1 89.69 223 ALA A C 1
ATOM 1663 O O . ALA A 1 223 ? -13.523 -15.273 -13.922 1 89.69 223 ALA A O 1
ATOM 1664 N N . ALA A 1 224 ? -14.727 -16.531 -12.562 1 93.06 224 ALA A N 1
ATOM 1665 C CA . ALA A 1 224 ? -13.672 -17.531 -12.383 1 93.06 224 ALA A CA 1
ATOM 1666 C C . ALA A 1 224 ? -13.273 -18.156 -13.719 1 93.06 224 ALA A C 1
ATOM 1668 O O . ALA A 1 224 ? -12.086 -18.312 -14 1 93.06 224 ALA A O 1
ATOM 1669 N N . GLU A 1 225 ? -14.242 -18.469 -14.539 1 93.38 225 GLU A N 1
ATOM 1670 C CA . GLU A 1 225 ? -13.977 -19.062 -15.844 1 93.38 225 GLU A CA 1
ATOM 1671 C C . GLU A 1 225 ? -13.195 -18.094 -16.75 1 93.38 225 GLU A C 1
ATOM 1673 O O . GLU A 1 225 ? -12.281 -18.516 -17.453 1 93.38 225 GLU A O 1
ATOM 1678 N N . ARG A 1 226 ? -13.609 -16.891 -16.703 1 91.12 226 ARG A N 1
ATOM 1679 C CA . ARG A 1 226 ? -12.922 -15.891 -17.516 1 91.12 226 ARG A CA 1
ATOM 1680 C C . ARG A 1 226 ? -11.492 -15.688 -17.031 1 91.12 226 ARG A C 1
ATOM 1682 O O . ARG A 1 226 ? -10.57 -15.555 -17.844 1 91.12 226 ARG A O 1
ATOM 1689 N N . ILE A 1 227 ? -11.32 -15.68 -15.727 1 91.94 227 ILE A N 1
ATOM 1690 C CA . ILE A 1 227 ? -9.984 -15.539 -15.148 1 91.94 227 ILE A CA 1
ATOM 1691 C C . ILE A 1 227 ? -9.117 -16.719 -15.562 1 91.94 227 ILE A C 1
ATOM 1693 O O . ILE A 1 227 ? -7.973 -16.547 -15.984 1 91.94 227 ILE A O 1
ATOM 1697 N N . ALA A 1 228 ? -9.68 -17.938 -15.477 1 93.5 228 ALA A N 1
ATOM 1698 C CA . ALA A 1 228 ? -8.953 -19.141 -15.859 1 93.5 228 ALA A CA 1
ATOM 1699 C C . ALA A 1 228 ? -8.531 -19.094 -17.328 1 93.5 228 ALA A C 1
ATOM 1701 O O . ALA A 1 228 ? -7.414 -19.5 -17.672 1 93.5 228 ALA A O 1
ATOM 1702 N N . ARG A 1 229 ? -9.398 -18.562 -18.141 1 91 229 ARG A N 1
ATOM 1703 C CA . ARG A 1 229 ? -9.078 -18.422 -19.562 1 91 229 ARG A CA 1
ATOM 1704 C C . ARG A 1 229 ? -7.938 -17.422 -19.766 1 91 229 ARG A C 1
ATOM 1706 O O . ARG A 1 229 ? -7.051 -17.672 -20.594 1 91 229 ARG A O 1
ATOM 1713 N N . LEU A 1 230 ? -7.996 -16.344 -19.016 1 88.06 230 LEU A N 1
ATOM 1714 C CA . LEU A 1 230 ? -6.941 -15.344 -19.125 1 88.06 230 LEU A CA 1
ATOM 1715 C C . LEU A 1 230 ? -5.602 -15.922 -18.688 1 88.06 230 LEU A C 1
ATOM 1717 O O . LEU A 1 230 ? -4.559 -15.57 -19.25 1 88.06 230 LEU A O 1
ATOM 1721 N N . LEU A 1 231 ? -5.621 -16.766 -17.734 1 88 231 LEU A N 1
ATOM 1722 C CA . LEU A 1 231 ? -4.406 -17.406 -17.234 1 88 231 LEU A CA 1
ATOM 1723 C C . LEU A 1 231 ? -3.779 -18.297 -18.281 1 88 231 LEU A C 1
ATOM 1725 O O . LEU A 1 231 ? -2.553 -18.406 -18.375 1 88 231 LEU A O 1
ATOM 1729 N N . ASP A 1 232 ? -4.617 -18.859 -19.109 1 86.5 232 ASP A N 1
ATOM 1730 C CA . ASP A 1 232 ? -4.145 -19.781 -20.141 1 86.5 232 ASP A CA 1
ATOM 1731 C C . ASP A 1 232 ? -3.588 -19.016 -21.344 1 86.5 232 ASP A C 1
ATOM 1733 O O . ASP A 1 232 ? -2.787 -19.562 -22.109 1 86.5 232 ASP A O 1
ATOM 1737 N N . GLU A 1 233 ? -4.09 -17.766 -21.531 1 79.56 233 GLU A N 1
ATOM 1738 C CA . GLU A 1 233 ? -3.703 -16.984 -22.688 1 79.56 233 GLU A CA 1
ATOM 1739 C C . GLU A 1 233 ? -2.336 -16.344 -22.5 1 79.56 233 GLU A C 1
ATOM 1741 O O . GLU A 1 233 ? -2.145 -15.547 -21.578 1 79.56 233 GLU A O 1
ATOM 1746 N N . ARG A 1 234 ? -1.215 -16.812 -22.906 1 68.56 234 ARG A N 1
ATOM 1747 C CA . ARG A 1 234 ? 0.141 -16.312 -22.719 1 68.56 234 ARG A CA 1
ATOM 1748 C C . ARG A 1 234 ? 0.383 -15.07 -23.578 1 68.56 234 ARG A C 1
ATOM 1750 O O . ARG A 1 234 ? 1.186 -14.203 -23.219 1 68.56 234 ARG A O 1
ATOM 1757 N N . GLY A 1 235 ? -0.404 -14.695 -24.609 1 58.59 235 GLY A N 1
ATOM 1758 C CA . GLY A 1 235 ? -0.159 -13.602 -25.531 1 58.59 235 GLY A CA 1
ATOM 1759 C C . GLY A 1 235 ? -0.66 -12.266 -25.016 1 58.59 235 GLY A C 1
ATOM 1760 O O . GLY A 1 235 ? -0.261 -11.211 -25.516 1 58.59 235 GLY A O 1
ATOM 1761 N N . ALA A 1 236 ? -1.481 -12.266 -24.234 1 49.75 236 ALA A N 1
ATOM 1762 C CA . ALA A 1 236 ? -2.135 -11.062 -23.734 1 49.75 236 ALA A CA 1
ATOM 1763 C C . ALA A 1 236 ? -1.256 -10.344 -22.703 1 49.75 236 ALA A C 1
ATOM 1765 O O . ALA A 1 236 ? -1.569 -9.227 -22.281 1 49.75 236 ALA A O 1
ATOM 1766 N N . ASP A 1 237 ? -0.076 -10.953 -22.469 1 56.72 237 ASP A N 1
ATOM 1767 C CA . ASP A 1 237 ? 0.902 -10.664 -21.422 1 56.72 237 ASP A CA 1
ATOM 1768 C C . ASP A 1 237 ? 1.592 -9.32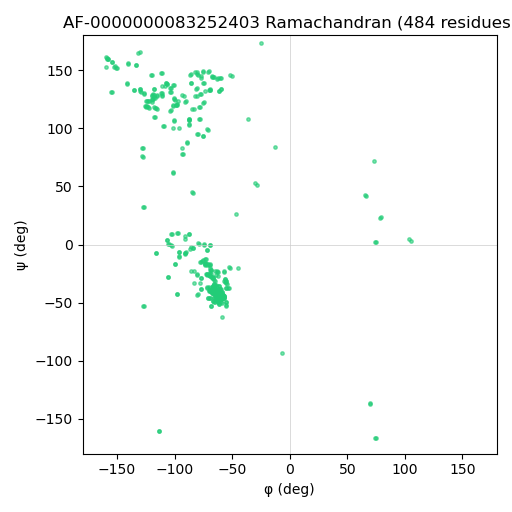8 -21.656 1 56.72 237 ASP A C 1
ATOM 1770 O O . ASP A 1 237 ? 2.422 -8.898 -20.859 1 56.72 237 ASP A O 1
ATOM 1774 N N . GLU A 1 238 ? 1.133 -8.781 -22.734 1 60.06 238 GLU A N 1
ATOM 1775 C CA . GLU A 1 238 ? 1.809 -7.516 -23 1 60.06 238 GLU A CA 1
ATOM 1776 C C . GLU A 1 238 ? 1.31 -6.414 -22.062 1 60.06 238 GLU A C 1
ATOM 1778 O O . GLU A 1 238 ? 2.016 -5.434 -21.812 1 60.06 238 GLU A O 1
ATOM 1783 N N . GLN A 1 239 ? 0.158 -6.887 -21.453 1 68.94 239 GLN A N 1
ATOM 1784 C CA . GLN A 1 239 ? -0.345 -5.863 -20.531 1 68.94 239 GLN A CA 1
ATOM 1785 C C . GLN A 1 239 ? -0.185 -6.293 -19.078 1 68.94 239 GLN A C 1
ATOM 1787 O O . GLN A 1 239 ? -0.431 -7.453 -18.75 1 68.94 239 GLN A O 1
ATOM 1792 N N . ALA A 1 240 ? 0.211 -5.438 -18.375 1 75.19 240 ALA A N 1
ATOM 1793 C CA . ALA A 1 240 ? 0.413 -5.719 -16.969 1 75.19 240 ALA A CA 1
ATOM 1794 C C . ALA A 1 240 ? -0.917 -5.984 -16.266 1 75.19 240 ALA A C 1
ATOM 1796 O O . ALA A 1 240 ? -0.978 -6.758 -15.305 1 75.19 240 ALA A O 1
ATOM 1797 N N . VAL A 1 241 ? -1.999 -5.395 -16.766 1 77.56 241 VAL A N 1
ATOM 1798 C CA . VAL A 1 241 ? -3.314 -5.543 -16.156 1 77.56 241 VAL A CA 1
ATOM 1799 C C . VAL A 1 241 ? -4.309 -6.078 -17.188 1 77.56 241 VAL A C 1
ATOM 1801 O O . VAL A 1 241 ? -4.488 -5.484 -18.25 1 77.56 241 VAL A O 1
ATOM 1804 N N . LEU A 1 242 ? -4.914 -7.176 -16.859 1 79.94 242 LEU A N 1
ATOM 1805 C CA . LEU A 1 242 ? -5.949 -7.781 -17.688 1 79.94 242 LEU A CA 1
ATOM 1806 C C . LEU A 1 242 ? -7.328 -7.586 -17.062 1 79.94 242 LEU A C 1
ATOM 1808 O O . LEU A 1 242 ? -7.48 -7.656 -15.844 1 79.94 242 LEU A O 1
ATOM 1812 N N . ARG A 1 243 ? -8.266 -7.285 -17.828 1 78.94 243 ARG A N 1
ATOM 1813 C CA . ARG A 1 243 ? -9.625 -7.055 -17.344 1 78.94 243 ARG A CA 1
ATOM 1814 C C . ARG A 1 243 ? -10.57 -8.156 -17.797 1 78.94 243 ARG A C 1
ATOM 1816 O O . ARG A 1 243 ? -10.5 -8.594 -18.953 1 78.94 243 ARG A O 1
ATOM 1823 N N . VAL A 1 244 ? -11.258 -8.633 -16.828 1 78.5 244 VAL A N 1
ATOM 1824 C CA . VAL A 1 244 ? -12.328 -9.578 -17.125 1 78.5 244 VAL A CA 1
ATOM 1825 C C . VAL A 1 244 ? -13.523 -8.836 -17.734 1 78.5 244 VAL A C 1
ATOM 1827 O O . VAL A 1 244 ? -13.93 -7.793 -17.219 1 78.5 244 VAL A O 1
ATOM 1830 N N . MET B 1 1 ? -0.413 34.844 20.562 1 71.06 1 MET B N 1
ATOM 1831 C CA . MET B 1 1 ? -0.617 34.844 19.125 1 71.06 1 MET B CA 1
ATOM 1832 C C . MET B 1 1 ? -0.783 33.406 18.594 1 71.06 1 MET B C 1
ATOM 1834 O O . MET B 1 1 ? -0.107 32.5 19.047 1 71.06 1 MET B O 1
ATOM 1838 N N . LYS B 1 2 ? -1.795 33.188 17.859 1 85.25 2 LYS B N 1
ATOM 1839 C CA . LYS B 1 2 ? -2.02 31.844 17.312 1 85.25 2 LYS B CA 1
ATOM 1840 C C . LYS B 1 2 ? -0.889 31.438 16.375 1 85.25 2 LYS B C 1
ATOM 1842 O O . LYS B 1 2 ? -0.182 3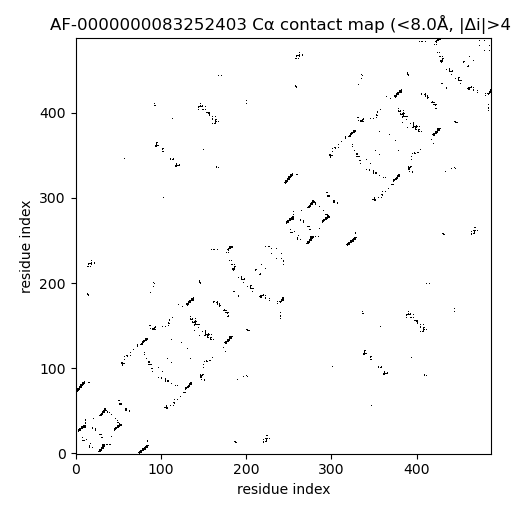2.281 15.836 1 85.25 2 LYS B O 1
ATOM 1847 N N . GLN B 1 3 ? -0.533 30.125 16.453 1 91.56 3 GLN B N 1
ATOM 1848 C CA . GLN B 1 3 ? 0.571 29.625 15.656 1 91.56 3 GLN B CA 1
ATOM 1849 C C . GLN B 1 3 ? 0.099 28.531 14.703 1 91.56 3 GLN B C 1
ATOM 1851 O O . GLN B 1 3 ? -0.852 27.797 15.008 1 91.56 3 GLN B O 1
ATOM 1856 N N . SER B 1 4 ? 0.806 28.578 13.539 1 95.44 4 SER B N 1
ATOM 1857 C CA . SER B 1 4 ? 0.64 27.438 12.648 1 95.44 4 SER B CA 1
ATOM 1858 C C . SER B 1 4 ? 1.45 26.234 13.125 1 95.44 4 SER B C 1
ATOM 1860 O O . SER B 1 4 ? 2.611 26.391 13.516 1 95.44 4 SER B O 1
ATOM 1862 N N . VAL B 1 5 ? 0.812 25.109 13.219 1 97 5 VAL B N 1
ATOM 1863 C CA . VAL B 1 5 ? 1.46 23.891 13.703 1 97 5 VAL B CA 1
ATOM 1864 C C . VAL B 1 5 ? 1.611 22.906 12.555 1 97 5 VAL B C 1
ATOM 1866 O O . VAL B 1 5 ? 0.645 22.609 11.844 1 97 5 VAL B O 1
ATOM 1869 N N . VAL B 1 6 ? 2.852 22.391 12.375 1 97.5 6 VAL B N 1
ATOM 1870 C CA . VAL B 1 6 ? 3.125 21.438 11.312 1 97.5 6 VAL B CA 1
ATOM 1871 C C . VAL B 1 6 ? 3.74 20.172 11.898 1 97.5 6 VAL B C 1
ATOM 1873 O O . VAL B 1 6 ? 4.754 20.234 12.594 1 97.5 6 VAL B O 1
ATOM 1876 N N . LEU B 1 7 ? 3.061 19.078 11.734 1 97 7 LEU B N 1
ATOM 1877 C CA . LEU B 1 7 ? 3.592 17.75 12.07 1 97 7 LEU B CA 1
ATOM 1878 C C . LEU B 1 7 ? 4.305 17.141 10.867 1 97 7 LEU B C 1
ATOM 1880 O O . LEU B 1 7 ? 3.725 17.031 9.789 1 97 7 LEU B O 1
ATOM 1884 N N . ILE B 1 8 ? 5.586 16.781 11.023 1 96.75 8 ILE B N 1
ATOM 1885 C CA . ILE B 1 8 ? 6.359 16.234 9.922 1 96.75 8 ILE B CA 1
ATOM 1886 C C . ILE B 1 8 ? 6.949 14.883 10.328 1 96.75 8 ILE B C 1
ATOM 1888 O O . ILE B 1 8 ? 7.707 14.797 11.297 1 96.75 8 ILE B O 1
ATOM 1892 N N . THR B 1 9 ? 6.578 13.82 9.609 1 95.25 9 THR B N 1
ATOM 1893 C CA . THR B 1 9 ? 7.262 12.547 9.82 1 95.25 9 THR B CA 1
ATOM 1894 C C . THR B 1 9 ? 8.594 12.523 9.07 1 95.25 9 THR B C 1
ATOM 1896 O O . THR B 1 9 ? 8.703 13.062 7.973 1 95.25 9 THR B O 1
ATOM 1899 N N . GLY B 1 10 ? 9.562 11.836 9.656 1 89.56 10 GLY B N 1
ATOM 1900 C CA . GLY B 1 10 ? 10.883 11.789 9.039 1 89.56 10 GLY B CA 1
ATOM 1901 C C . GLY B 1 10 ? 11.57 13.141 9.008 1 89.56 10 GLY B C 1
ATOM 1902 O O . GLY B 1 10 ? 12.133 13.531 7.98 1 89.56 10 GLY B O 1
ATOM 1903 N N . ALA B 1 11 ? 11.492 13.883 10.055 1 87.62 11 ALA B N 1
ATOM 1904 C CA . ALA B 1 11 ? 11.992 15.25 10.102 1 87.62 11 ALA B CA 1
ATOM 1905 C C . ALA B 1 11 ? 13.461 15.289 10.5 1 87.62 11 ALA B C 1
ATOM 1907 O O . ALA B 1 11 ? 14.047 16.359 10.648 1 87.62 11 ALA B O 1
ATOM 1908 N N . SER B 1 12 ? 14.078 14.117 10.555 1 80.38 12 SER B N 1
ATOM 1909 C CA . SER B 1 12 ? 15.43 14.086 11.109 1 80.38 12 SER B CA 1
ATOM 1910 C C . SER B 1 12 ? 16.484 14.133 10.008 1 80.38 12 SER B C 1
ATOM 1912 O O . SER B 1 12 ? 17.672 14.305 10.281 1 80.38 12 SER B O 1
ATOM 1914 N N . ARG B 1 13 ? 16.109 13.992 8.766 1 78.69 13 ARG B N 1
ATOM 1915 C CA . ARG B 1 13 ? 17.078 14.023 7.688 1 78.69 13 ARG B CA 1
ATOM 1916 C C . ARG B 1 13 ? 16.422 14.375 6.359 1 78.69 13 ARG B C 1
ATOM 1918 O O . ARG B 1 13 ? 15.195 14.43 6.266 1 78.69 13 ARG B O 1
ATOM 1925 N N . GLY B 1 14 ? 17.219 14.812 5.465 1 85.44 14 GLY B N 1
ATOM 1926 C CA . GLY B 1 14 ? 16.781 14.977 4.086 1 85.44 14 GLY B CA 1
ATOM 1927 C C . GLY B 1 14 ? 15.797 16.109 3.906 1 85.44 14 GLY B C 1
ATOM 1928 O O . GLY B 1 14 ? 16.016 17.219 4.418 1 85.44 14 GLY B O 1
ATOM 1929 N N . ILE B 1 15 ? 14.812 15.789 3.123 1 85.88 15 ILE B N 1
ATOM 1930 C CA . ILE B 1 15 ? 13.781 16.766 2.787 1 85.88 15 ILE B CA 1
ATOM 1931 C C . ILE B 1 15 ? 13.008 17.156 4.043 1 85.88 15 ILE B C 1
ATOM 1933 O O . ILE B 1 15 ? 12.672 18.328 4.242 1 85.88 15 ILE B O 1
ATOM 1937 N N . GLY B 1 16 ? 12.805 16.156 4.941 1 89.94 16 GLY B N 1
ATOM 1938 C CA . GLY B 1 16 ? 12.055 16.406 6.164 1 89.94 16 GLY B CA 1
ATOM 1939 C C . GLY B 1 16 ? 12.727 17.406 7.086 1 89.94 16 GLY B C 1
ATOM 1940 O O . GLY B 1 16 ? 12.078 18.312 7.613 1 89.94 16 GLY B O 1
ATOM 1941 N N . GLU B 1 17 ? 13.961 17.219 7.215 1 89.62 17 GLU B N 1
ATOM 1942 C CA . GLU B 1 17 ? 14.727 18.141 8.055 1 89.62 17 GLU B CA 1
ATOM 1943 C C . GLU B 1 17 ? 14.766 19.547 7.457 1 89.62 17 GLU B C 1
ATOM 1945 O O . GLU B 1 17 ? 14.547 20.531 8.156 1 89.62 17 GLU B O 1
ATOM 1950 N N . ALA B 1 18 ? 15.023 19.594 6.172 1 91.69 18 ALA B N 1
ATOM 1951 C CA . ALA B 1 18 ? 15.078 20.891 5.477 1 91.69 18 ALA B CA 1
ATOM 1952 C C . ALA B 1 18 ? 13.734 21.594 5.543 1 91.69 18 ALA B C 1
ATOM 1954 O O . ALA B 1 18 ? 13.672 22.812 5.719 1 91.69 18 ALA B O 1
ATOM 1955 N N . LEU B 1 19 ? 12.719 20.844 5.418 1 93.19 19 LEU B N 1
ATOM 1956 C CA . LEU B 1 19 ? 11.367 21.406 5.469 1 93.19 19 LEU B CA 1
ATOM 1957 C C . LEU B 1 19 ? 11.047 21.922 6.867 1 93.19 19 LEU B C 1
ATOM 1959 O O . LEU B 1 19 ? 10.484 23 7.02 1 93.19 19 LEU B O 1
ATOM 1963 N N . ALA B 1 20 ? 11.445 21.156 7.863 1 94.56 20 ALA B N 1
ATOM 1964 C CA . ALA B 1 20 ? 11.258 21.594 9.242 1 94.56 20 ALA B CA 1
ATOM 1965 C C . ALA B 1 20 ? 11.945 22.922 9.492 1 94.56 20 ALA B C 1
ATOM 1967 O O . ALA B 1 20 ? 11.344 23.859 10.031 1 94.56 20 ALA B O 1
ATOM 1968 N N . LEU B 1 21 ? 13.141 23.016 9.047 1 94.06 21 LEU B N 1
ATOM 1969 C CA . LEU B 1 21 ? 13.93 24.219 9.242 1 94.06 21 LEU B CA 1
ATOM 1970 C C . LEU B 1 21 ? 13.312 25.406 8.508 1 94.06 21 LEU B C 1
ATOM 1972 O O . LEU B 1 21 ? 13.234 26.516 9.047 1 94.06 21 LEU B O 1
ATOM 1976 N N . THR B 1 22 ? 12.883 25.156 7.312 1 95.06 22 THR B N 1
ATOM 1977 C CA . THR B 1 22 ? 12.258 26.188 6.5 1 95.06 22 THR B CA 1
ATOM 1978 C C . THR B 1 22 ? 10.992 26.719 7.172 1 95.06 22 THR B C 1
ATOM 1980 O O . THR B 1 22 ? 10.797 27.922 7.277 1 95.06 22 THR B O 1
ATOM 1983 N N . LEU B 1 23 ? 10.188 25.859 7.684 1 95.88 23 LEU B N 1
ATOM 1984 C CA . LEU B 1 23 ? 8.914 26.219 8.297 1 95.88 23 LEU B CA 1
ATOM 1985 C C . LEU B 1 23 ? 9.141 26.922 9.633 1 95.88 23 LEU B C 1
ATOM 1987 O O . LEU B 1 23 ? 8.43 27.875 9.969 1 95.88 23 LEU B O 1
ATOM 1991 N N . LEU B 1 24 ? 10.148 26.469 10.367 1 95.12 24 LEU B N 1
ATOM 1992 C CA . LEU B 1 24 ? 10.531 27.141 11.602 1 95.12 24 LEU B CA 1
ATOM 1993 C C . LEU B 1 24 ? 10.961 28.578 11.32 1 95.12 24 LEU B C 1
ATOM 1995 O O . LEU B 1 24 ? 10.586 29.5 12.055 1 95.12 24 LEU B O 1
ATOM 1999 N N . GLY B 1 25 ? 11.695 28.703 10.258 1 94.31 25 GLY B N 1
ATOM 2000 C CA . GLY B 1 25 ? 12.141 30.031 9.844 1 94.31 25 GLY B CA 1
ATOM 2001 C C . GLY B 1 25 ? 11 30.953 9.484 1 94.31 25 GLY B C 1
ATOM 2002 O O . GLY B 1 25 ? 11.117 32.188 9.625 1 94.31 25 GLY B O 1
ATOM 2003 N N . ARG B 1 26 ? 9.906 30.406 9.133 1 94 26 ARG B N 1
ATOM 2004 C CA . ARG B 1 26 ? 8.727 31.172 8.734 1 94 26 ARG B CA 1
ATOM 2005 C C . ARG B 1 26 ? 7.84 31.469 9.938 1 94 26 ARG B C 1
ATOM 2007 O O . ARG B 1 26 ? 6.824 32.156 9.812 1 94 26 ARG B O 1
ATOM 2014 N N . GLY B 1 27 ? 8.195 30.875 11.117 1 94.62 27 GLY B N 1
ATOM 2015 C CA . GLY B 1 27 ? 7.477 31.172 12.344 1 94.62 27 GLY B CA 1
ATOM 2016 C C . GLY B 1 27 ? 6.527 30.078 12.766 1 94.62 27 GLY B C 1
ATOM 2017 O O . GLY B 1 27 ? 5.828 30.203 13.773 1 94.62 27 GLY B O 1
ATOM 2018 N N . ASP B 1 28 ? 6.535 28.984 12.047 1 95.56 28 ASP B N 1
ATOM 2019 C CA . ASP B 1 28 ? 5.66 27.859 12.383 1 95.56 28 ASP B CA 1
ATOM 2020 C C . ASP B 1 28 ? 6.191 27.094 13.602 1 95.56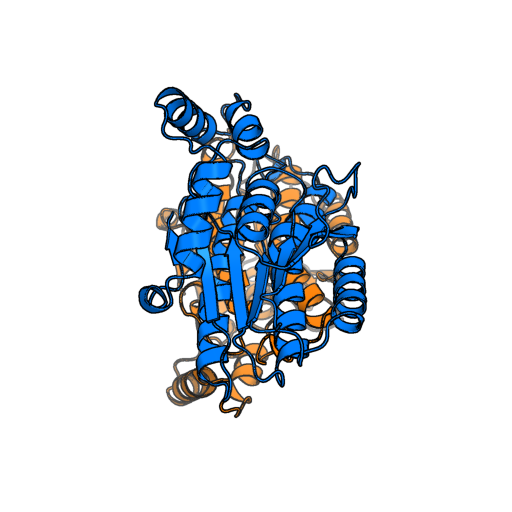 28 ASP B C 1
ATOM 2022 O O . ASP B 1 28 ? 7.395 27.125 13.875 1 95.56 28 ASP B O 1
ATOM 2026 N N . ARG B 1 29 ? 5.328 26.547 14.336 1 95.94 29 ARG B N 1
ATOM 2027 C CA . ARG B 1 29 ? 5.695 25.484 15.273 1 95.94 29 ARG B CA 1
ATOM 2028 C C . ARG B 1 29 ? 5.773 24.141 14.562 1 95.94 29 ARG B C 1
ATOM 2030 O O . ARG B 1 29 ? 4.844 23.75 13.852 1 95.94 29 ARG B O 1
ATOM 2037 N N . VAL B 1 30 ? 6.906 23.453 14.734 1 96.19 30 VAL B N 1
ATOM 2038 C CA . VAL B 1 30 ? 7.113 22.203 14 1 96.19 30 VAL B CA 1
ATOM 2039 C C . VAL B 1 30 ? 7.281 21.047 14.984 1 96.19 30 VAL B C 1
ATOM 2041 O O . VAL B 1 30 ? 8.055 21.141 15.945 1 96.19 30 VAL B O 1
ATOM 2044 N N . VAL B 1 31 ? 6.484 20.047 14.82 1 95.19 31 VAL B N 1
ATOM 2045 C CA . VAL B 1 31 ? 6.656 18.781 15.531 1 95.19 31 VAL B CA 1
ATOM 2046 C C . VAL B 1 31 ? 7.254 17.734 14.594 1 95.19 31 VAL B C 1
ATOM 2048 O O . VAL B 1 31 ? 6.633 17.359 13.594 1 95.19 31 VAL B O 1
ATOM 2051 N N . GLY B 1 32 ? 8.43 17.281 14.875 1 94.44 32 GLY B N 1
ATOM 2052 C CA . GLY B 1 32 ? 9.102 16.266 14.07 1 94.44 32 GLY B CA 1
ATOM 2053 C C . GLY B 1 32 ? 8.969 14.867 14.641 1 94.44 32 GLY B C 1
ATOM 2054 O O . GLY B 1 32 ? 9.344 14.617 15.781 1 94.44 32 GLY B O 1
ATOM 2055 N N . LEU B 1 33 ? 8.367 13.984 13.852 1 92.81 33 LEU B N 1
ATOM 2056 C CA . LEU B 1 33 ? 8.273 12.578 14.219 1 92.81 33 LEU B CA 1
ATOM 2057 C C . LEU B 1 33 ? 9.352 11.758 13.523 1 92.81 33 LEU B C 1
ATOM 2059 O O . LEU B 1 33 ? 9.422 11.727 12.289 1 92.81 33 LEU B O 1
ATOM 2063 N N . SER B 1 34 ? 10.234 11.086 14.109 1 89.44 34 SER B N 1
ATOM 2064 C CA . SER B 1 34 ? 11.312 10.289 13.531 1 89.44 34 SER B CA 1
ATOM 2065 C C . SER B 1 34 ? 11.836 9.258 14.523 1 89.44 34 SER B C 1
ATOM 2067 O O . SER B 1 34 ? 11.523 9.32 15.711 1 89.44 34 SER B O 1
ATOM 2069 N N . ARG B 1 35 ? 12.594 8.172 13.789 1 74.25 35 ARG B N 1
ATOM 2070 C CA . ARG B 1 35 ? 13.32 7.211 14.609 1 74.25 35 ARG B CA 1
ATOM 2071 C C . ARG B 1 35 ? 14.578 7.84 15.203 1 74.25 35 ARG B C 1
ATOM 2073 O O . ARG B 1 35 ? 15.266 8.609 14.531 1 74.25 35 ARG B O 1
ATOM 2080 N N . GLY B 1 36 ? 14.711 7.621 16.422 1 63.12 36 GLY B N 1
ATOM 2081 C CA . GLY B 1 36 ? 15.914 8.062 17.109 1 63.12 36 GLY B CA 1
ATOM 2082 C C . GLY B 1 36 ? 15.961 9.562 17.312 1 63.12 36 GLY B C 1
ATOM 2083 O O . GLY B 1 36 ? 15.758 10.336 16.375 1 63.12 36 GLY B O 1
ATOM 2084 N N . VAL B 1 37 ? 15.109 9.914 18.219 1 50.84 37 VAL B N 1
ATOM 2085 C CA . VAL B 1 37 ? 15.305 11.312 18.594 1 50.84 37 VAL B CA 1
ATOM 2086 C C . VAL B 1 37 ? 16.781 11.688 18.422 1 50.84 37 VAL B C 1
ATOM 2088 O O . VAL B 1 37 ? 17.641 11.227 19.172 1 50.84 37 VAL B O 1
ATOM 2091 N N . SER B 1 38 ? 17.156 11.398 17.297 1 42.75 38 SER B N 1
ATOM 2092 C CA . SER B 1 38 ? 18.469 12.055 17.406 1 42.75 38 SER B CA 1
ATOM 2093 C C . SER B 1 38 ? 18.375 13.344 18.219 1 42.75 38 SER B C 1
ATOM 2095 O O . SER B 1 38 ? 17.406 14.102 18.078 1 42.75 38 SER B O 1
ATOM 2097 N N . GLU B 1 39 ? 18.828 13.477 19.359 1 42.78 39 GLU B N 1
ATOM 2098 C CA . GLU B 1 39 ? 19.109 14.766 19.969 1 42.78 39 GLU B CA 1
ATOM 2099 C C . GLU B 1 39 ? 18.922 15.906 18.969 1 42.78 39 GLU B C 1
ATOM 2101 O O . GLU B 1 39 ? 18.234 16.891 19.281 1 42.78 39 GLU B O 1
ATOM 2106 N N . GLN B 1 40 ? 20.031 16.297 18.312 1 46.81 40 GLN B N 1
ATOM 2107 C CA . GLN B 1 40 ? 20.812 17.5 18.109 1 46.81 40 GLN B CA 1
ATOM 2108 C C . GLN B 1 40 ? 20.219 18.375 17 1 46.81 40 GLN B C 1
ATOM 2110 O O . GLN B 1 40 ? 20.672 19.484 16.75 1 46.81 40 GLN B O 1
ATOM 2115 N N . THR B 1 41 ? 19.531 17.734 15.852 1 58.31 41 THR B N 1
ATOM 2116 C CA . THR B 1 41 ? 20.109 18.641 14.859 1 58.31 41 THR B CA 1
ATOM 2117 C C . THR B 1 41 ? 19.391 19.984 14.875 1 58.31 41 THR B C 1
ATOM 2119 O O . THR B 1 41 ? 20.016 21.016 14.633 1 58.31 41 THR B O 1
ATOM 2122 N N . ILE B 1 42 ? 17.844 19.781 15.227 1 77.31 42 ILE B N 1
ATOM 2123 C CA . ILE B 1 42 ? 17.234 21.109 15.109 1 77.31 42 ILE B CA 1
ATOM 2124 C C . ILE B 1 42 ? 17.047 21.719 16.5 1 77.31 42 ILE B C 1
ATOM 2126 O O . ILE B 1 42 ? 16.281 21.188 17.312 1 77.31 42 ILE B O 1
ATOM 2130 N N . ALA B 1 43 ? 17.844 22.547 16.922 1 82.94 43 ALA B N 1
ATOM 2131 C CA . ALA B 1 43 ? 17.734 23.281 18.172 1 82.94 43 ALA B CA 1
ATOM 2132 C C . ALA B 1 43 ? 16.969 24.578 17.984 1 82.94 43 ALA B C 1
ATOM 2134 O O . ALA B 1 43 ? 17.547 25.594 17.562 1 82.94 43 ALA B O 1
ATOM 2135 N N . HIS B 1 44 ? 15.68 24.484 18.109 1 89.12 44 HIS B N 1
ATOM 2136 C CA . HIS B 1 44 ? 14.797 25.641 17.953 1 89.12 44 HIS B CA 1
ATOM 2137 C C . HIS B 1 44 ? 13.656 25.609 18.969 1 89.12 44 HIS B C 1
ATOM 2139 O O . HIS B 1 44 ? 13.109 24.531 19.25 1 89.12 44 HIS B O 1
ATOM 2145 N N . GLU B 1 45 ? 13.281 26.672 19.547 1 90.75 45 GLU B N 1
ATOM 2146 C CA . GLU B 1 45 ? 12.297 26.75 20.625 1 90.75 45 GLU B CA 1
ATOM 2147 C C . GLU B 1 45 ? 10.922 26.297 20.156 1 90.75 45 GLU B C 1
ATOM 2149 O O . GLU B 1 45 ? 10.133 25.781 20.953 1 90.75 45 GLU B O 1
ATOM 2154 N N . ARG B 1 46 ? 10.688 26.438 18.891 1 93.5 46 ARG B N 1
ATOM 2155 C CA . ARG B 1 46 ? 9.383 26.062 18.344 1 93.5 46 ARG B CA 1
ATOM 2156 C C . ARG B 1 46 ? 9.406 24.672 17.734 1 93.5 46 ARG B C 1
ATOM 2158 O O . ARG B 1 46 ? 8.453 24.266 17.078 1 93.5 46 ARG B O 1
ATOM 2165 N N . PHE B 1 47 ? 10.469 23.938 17.938 1 93.62 47 PHE B N 1
ATOM 2166 C CA . PHE B 1 47 ? 10.578 22.562 17.453 1 93.62 47 PHE B CA 1
ATOM 2167 C C . PHE B 1 47 ? 10.375 21.578 18.594 1 93.62 47 PHE B C 1
ATOM 2169 O O . PHE B 1 47 ? 10.953 21.719 19.672 1 93.62 47 PHE B O 1
ATOM 2176 N N . MET B 1 48 ? 9.562 20.656 18.359 1 92.12 48 MET B N 1
ATOM 2177 C CA . MET B 1 48 ? 9.359 19.531 19.281 1 92.12 48 MET B CA 1
ATOM 2178 C C . MET B 1 48 ? 9.688 18.203 18.594 1 92.12 48 MET B C 1
ATOM 2180 O O . MET B 1 48 ? 9.117 17.891 17.562 1 92.12 48 MET B O 1
ATOM 2184 N N . ALA B 1 49 ? 10.57 17.469 19.172 1 91.81 49 ALA B N 1
ATOM 2185 C CA . ALA B 1 49 ? 10.914 16.156 18.641 1 91.81 49 ALA B CA 1
ATOM 2186 C C . ALA B 1 49 ? 10.086 15.07 19.312 1 91.81 49 ALA B C 1
ATOM 2188 O O . ALA B 1 49 ? 9.961 15.031 20.531 1 91.81 49 ALA B O 1
ATOM 2189 N N . VAL B 1 50 ? 9.484 14.258 18.531 1 92.38 50 VAL B N 1
ATOM 2190 C CA . VAL B 1 50 ? 8.766 13.086 19.016 1 92.38 50 VAL B CA 1
ATOM 2191 C C . VAL B 1 50 ? 9.43 11.82 18.5 1 92.38 50 VAL B C 1
ATOM 2193 O O . VAL B 1 50 ? 9.539 11.617 17.281 1 92.38 50 VAL B O 1
ATOM 2196 N N . ASN B 1 51 ? 9.898 11.055 19.406 1 91.81 51 ASN B N 1
ATOM 2197 C CA . ASN B 1 51 ? 10.523 9.789 19.047 1 91.81 51 ASN B CA 1
ATOM 2198 C C . ASN B 1 51 ? 9.484 8.711 18.734 1 91.81 51 ASN B C 1
ATOM 2200 O O . ASN B 1 51 ? 8.656 8.383 19.578 1 91.81 51 ASN B O 1
ATOM 2204 N N . VAL B 1 52 ? 9.555 8.258 17.516 1 93.31 52 VAL B N 1
ATOM 2205 C CA . VAL B 1 52 ? 8.586 7.238 17.125 1 93.31 52 VAL B CA 1
ATOM 2206 C C . VAL B 1 52 ? 9.141 6.395 15.984 1 93.31 52 VAL B C 1
ATOM 2208 O O . VAL B 1 52 ? 9.766 6.926 15.062 1 93.31 52 VAL B O 1
ATOM 2211 N N . ASP B 1 53 ? 9.039 5.125 16.141 1 93.81 53 ASP B N 1
ATOM 2212 C CA . ASP B 1 53 ? 9.289 4.195 15.047 1 93.81 53 ASP B CA 1
ATOM 2213 C C . ASP B 1 53 ? 8.023 3.957 14.227 1 93.81 53 ASP B C 1
ATOM 2215 O O . ASP B 1 53 ? 7.117 3.242 14.664 1 93.81 53 ASP B O 1
ATOM 2219 N N . LEU B 1 54 ? 8 4.492 13.047 1 93.56 54 LEU B N 1
ATOM 2220 C CA . LEU B 1 54 ? 6.805 4.453 12.211 1 93.56 54 LEU B CA 1
ATOM 2221 C C . LEU B 1 54 ? 6.578 3.053 11.648 1 93.56 54 LEU B C 1
ATOM 2223 O O . LEU B 1 54 ? 5.508 2.762 11.109 1 93.56 54 LEU B O 1
ATOM 2227 N N . SER B 1 55 ? 7.605 2.188 11.781 1 92.25 55 SER B N 1
ATOM 2228 C CA . SER B 1 55 ? 7.395 0.798 11.383 1 92.25 55 SER B CA 1
ATOM 2229 C C . SER B 1 55 ? 6.527 0.059 12.398 1 92.25 55 SER B C 1
ATOM 2231 O O . SER B 1 55 ? 6.039 -1.037 12.125 1 92.25 55 SER B O 1
ATOM 2233 N N . SER B 1 56 ? 6.402 0.605 13.531 1 94.56 56 SER B N 1
ATOM 2234 C CA . SER B 1 56 ? 5.461 0.123 14.539 1 94.56 56 SER B CA 1
ATOM 2235 C C . SER B 1 56 ? 4.191 0.969 14.562 1 94.56 56 SER B C 1
ATOM 2237 O O . SER B 1 56 ? 4.18 2.064 15.125 1 94.56 56 SER B O 1
ATOM 2239 N N . LEU B 1 57 ? 3.15 0.423 14.07 1 94.62 57 LEU B N 1
ATOM 2240 C CA . LEU B 1 57 ? 1.899 1.167 13.969 1 94.62 57 LEU B CA 1
ATOM 2241 C C . LEU B 1 57 ? 1.347 1.488 15.352 1 94.62 57 LEU B C 1
ATOM 2243 O O . LEU B 1 57 ? 0.734 2.539 15.555 1 94.62 57 LEU B O 1
ATOM 2247 N N . ALA B 1 58 ? 1.58 0.583 16.25 1 95.12 58 ALA B N 1
ATOM 2248 C CA . ALA B 1 58 ? 1.152 0.83 17.625 1 95.12 58 ALA B CA 1
ATOM 2249 C C . ALA B 1 58 ? 1.886 2.027 18.219 1 95.12 58 ALA B C 1
ATOM 2251 O O . ALA B 1 58 ? 1.28 2.857 18.906 1 95.12 58 ALA B O 1
ATOM 2252 N N . GLU B 1 59 ? 3.162 2.121 17.969 1 95.38 59 GLU B N 1
ATOM 2253 C CA . GLU B 1 59 ? 3.943 3.262 18.453 1 95.38 59 GLU B CA 1
ATOM 2254 C C . GLU B 1 59 ? 3.479 4.559 17.797 1 95.38 59 GLU B C 1
ATOM 2256 O O . GLU B 1 59 ? 3.379 5.594 18.453 1 95.38 59 GLU B O 1
ATOM 2261 N N . ALA B 1 60 ? 3.242 4.465 16.5 1 95.56 60 ALA B N 1
ATOM 2262 C CA . ALA B 1 60 ? 2.771 5.641 15.773 1 95.56 60 ALA B CA 1
ATOM 2263 C C . ALA B 1 60 ? 1.455 6.152 16.359 1 95.56 60 ALA B C 1
ATOM 2265 O O . ALA B 1 60 ? 1.29 7.359 16.562 1 95.56 60 ALA B O 1
ATOM 2266 N N . GLU B 1 61 ? 0.57 5.23 16.609 1 97.06 61 GLU B N 1
ATOM 2267 C CA . GLU B 1 61 ? -0.726 5.594 17.188 1 97.06 61 GLU B CA 1
ATOM 2268 C C . GLU B 1 61 ? -0.567 6.246 18.547 1 97.06 61 GLU B C 1
ATOM 2270 O O . GLU B 1 61 ? -1.149 7.305 18.812 1 97.06 61 GLU B O 1
ATOM 2275 N N . MET B 1 62 ? 0.207 5.637 19.375 1 96.75 62 MET B N 1
ATOM 2276 C CA . MET B 1 62 ? 0.427 6.148 20.719 1 96.75 62 MET B CA 1
ATOM 2277 C C . MET B 1 62 ? 1.071 7.531 20.688 1 96.75 62 MET B C 1
ATOM 2279 O O . MET B 1 62 ? 0.681 8.422 21.438 1 96.75 62 MET B O 1
ATOM 2283 N N . ALA B 1 63 ? 2.047 7.66 19.844 1 95.12 63 ALA B N 1
ATOM 2284 C CA . ALA B 1 63 ? 2.73 8.945 19.688 1 95.12 63 ALA B CA 1
ATOM 2285 C C . ALA B 1 63 ? 1.755 10.039 19.281 1 95.12 63 ALA B C 1
ATOM 2287 O O . ALA B 1 63 ? 1.814 11.156 19.797 1 95.12 63 ALA B O 1
ATOM 2288 N N . MET B 1 64 ? 0.853 9.758 18.359 1 95.88 64 MET B N 1
ATOM 2289 C CA . MET B 1 64 ? -0.124 10.734 17.891 1 95.88 64 MET B CA 1
ATOM 2290 C C . MET B 1 64 ? -1.094 11.117 19 1 95.88 64 MET B C 1
ATOM 2292 O O . MET B 1 64 ? -1.413 12.297 19.172 1 95.88 64 MET B O 1
ATOM 2296 N N . HIS B 1 65 ? -1.509 10.125 19.75 1 96.12 65 HIS B N 1
ATOM 2297 C CA . HIS B 1 65 ? -2.406 10.406 20.875 1 96.12 65 HIS B CA 1
ATOM 2298 C C . HIS B 1 65 ? -1.741 11.328 21.891 1 96.12 65 HIS B C 1
ATOM 2300 O O . HIS B 1 65 ? -2.332 12.32 22.312 1 96.12 65 HIS B O 1
ATOM 2306 N N . ARG B 1 66 ? -0.561 11.016 22.234 1 95.69 66 ARG B N 1
ATOM 2307 C CA . ARG B 1 66 ? 0.18 11.828 23.188 1 95.69 66 ARG B CA 1
ATOM 2308 C C . ARG B 1 66 ? 0.405 13.242 22.672 1 95.69 66 ARG B C 1
ATOM 2310 O O . ARG B 1 66 ? 0.262 14.211 23.406 1 95.69 66 ARG B O 1
ATOM 2317 N N . LEU B 1 67 ? 0.767 13.312 21.391 1 95.38 67 LEU B N 1
ATOM 2318 C CA . LEU B 1 67 ? 1.018 14.602 20.766 1 95.38 67 LEU B CA 1
ATOM 2319 C C . LEU B 1 67 ? -0.222 15.492 20.828 1 95.38 67 LEU B C 1
ATOM 2321 O O . LEU B 1 67 ? -0.133 16.656 21.188 1 95.38 67 LEU B O 1
ATOM 2325 N N . PHE B 1 68 ? -1.384 14.922 20.516 1 95.81 68 PHE B N 1
ATOM 2326 C CA . PHE B 1 68 ? -2.598 15.727 20.422 1 95.81 68 PHE B CA 1
ATOM 2327 C C . PHE B 1 68 ? -3.092 16.141 21.797 1 95.81 68 PHE B C 1
ATOM 2329 O O . PHE B 1 68 ? -3.885 17.078 21.938 1 95.81 68 PHE B O 1
ATOM 2336 N N . GLU B 1 69 ? -2.594 15.43 22.828 1 94.19 69 GLU B N 1
ATOM 2337 C CA . GLU B 1 69 ? -2.879 15.867 24.203 1 94.19 69 GLU B CA 1
ATOM 2338 C C . GLU B 1 69 ? -2.166 17.172 24.516 1 94.19 69 GLU B C 1
ATOM 2340 O O . GLU B 1 69 ? -2.564 17.891 25.438 1 94.19 69 GLU B O 1
ATOM 2345 N N . THR B 1 70 ? -1.134 17.469 23.781 1 91.62 70 THR B N 1
ATOM 2346 C CA . THR B 1 70 ? -0.32 18.641 24.078 1 91.62 70 THR B CA 1
ATOM 2347 C C . THR B 1 70 ? -0.758 19.828 23.219 1 91.62 70 THR B C 1
ATOM 2349 O O . THR B 1 70 ? -0.246 20.938 23.375 1 91.62 70 THR B O 1
ATOM 2352 N N . LEU B 1 71 ? -1.663 19.656 22.266 1 92.81 71 LEU B N 1
ATOM 2353 C CA . LEU B 1 71 ? -2.096 20.719 21.359 1 92.81 71 LEU B CA 1
ATOM 2354 C C . LEU B 1 71 ? -3.439 21.297 21.797 1 92.81 71 LEU B C 1
ATOM 2356 O O . LEU B 1 71 ? -4.32 20.547 22.234 1 92.81 71 LEU B O 1
ATOM 2360 N N . THR B 1 72 ? -3.531 22.578 21.734 1 89.69 72 THR B N 1
ATOM 2361 C CA . THR B 1 72 ? -4.754 23.312 22.078 1 89.69 72 THR B CA 1
ATOM 2362 C C . THR B 1 72 ? -5.293 24.047 20.859 1 89.69 72 THR B C 1
ATOM 2364 O O . THR B 1 72 ? -4.645 24.969 20.344 1 89.69 72 THR B O 1
ATOM 2367 N N . PRO B 1 73 ? -6.5 23.656 20.469 1 91.25 73 PRO B N 1
ATOM 2368 C CA . PRO B 1 73 ? -7.043 24.234 19.234 1 91.25 73 PRO B CA 1
ATOM 2369 C C . PRO B 1 73 ? -7.098 25.766 19.281 1 91.25 73 PRO B C 1
ATOM 2371 O O . PRO B 1 73 ? -6.883 26.422 18.25 1 91.25 73 PRO B O 1
ATOM 2374 N N . ASP B 1 74 ? -7.285 26.266 20.406 1 92 74 ASP B N 1
ATOM 2375 C CA . ASP B 1 74 ? -7.461 27.719 20.547 1 92 74 ASP B CA 1
ATOM 2376 C C . ASP B 1 74 ? -6.148 28.453 20.297 1 92 74 ASP B C 1
ATOM 2378 O O . ASP B 1 74 ? -6.145 29.656 20.047 1 92 74 ASP B O 1
ATOM 2382 N N . ALA B 1 75 ? -5.098 27.781 20.344 1 92.69 75 ALA B N 1
ATOM 2383 C CA . ALA B 1 75 ? -3.787 28.406 20.172 1 92.69 75 ALA B CA 1
ATOM 2384 C C . ALA B 1 75 ? -3.232 28.141 18.766 1 92.69 75 ALA B C 1
ATOM 2386 O O . ALA B 1 75 ? -2.078 28.453 18.484 1 92.69 75 ALA B O 1
ATOM 2387 N N . ILE B 1 76 ? -4.047 27.594 17.938 1 94.88 76 ILE B N 1
ATOM 2388 C CA . ILE B 1 76 ? -3.562 27.125 16.641 1 94.88 76 ILE B CA 1
ATOM 2389 C C . ILE B 1 76 ? -4.297 27.859 15.523 1 94.88 76 ILE B C 1
ATOM 2391 O O . ILE B 1 76 ? -5.52 28.016 15.562 1 94.88 76 ILE B O 1
ATOM 2395 N N . ASP B 1 77 ? -3.531 28.438 14.602 1 95.12 77 ASP B N 1
ATOM 2396 C CA . ASP B 1 77 ? -4.098 29.094 13.43 1 95.12 77 ASP B CA 1
ATOM 2397 C C . ASP B 1 77 ? -4.488 28.078 12.359 1 95.12 77 ASP B C 1
ATOM 2399 O O . ASP B 1 77 ? -5.531 28.219 11.719 1 95.12 77 ASP B O 1
ATOM 2403 N N . ASP B 1 78 ? -3.662 27.188 12.18 1 95.88 78 ASP B N 1
ATOM 2404 C CA . ASP B 1 78 ? -3.865 26.078 11.258 1 95.88 78 ASP B CA 1
ATOM 2405 C C . ASP B 1 78 ? -2.955 24.906 11.617 1 95.88 78 ASP B C 1
ATOM 2407 O O . ASP B 1 78 ? -1.99 25.062 12.367 1 95.88 78 ASP B O 1
ATOM 2411 N N . ILE B 1 79 ? -3.322 23.75 11.148 1 96.94 79 ILE B N 1
ATOM 2412 C CA . ILE B 1 79 ? -2.533 22.562 11.477 1 96.94 79 ILE B CA 1
ATOM 2413 C C . ILE B 1 79 ? -2.334 21.719 10.219 1 96.94 79 ILE B C 1
ATOM 2415 O O . ILE B 1 79 ? -3.264 21.531 9.438 1 96.94 79 ILE B O 1
ATOM 2419 N N . THR B 1 80 ? -1.085 21.312 10.016 1 97.12 80 THR B N 1
ATOM 2420 C CA . THR B 1 80 ? -0.708 20.531 8.844 1 97.12 80 THR B CA 1
ATOM 2421 C C . THR B 1 80 ? 0.01 19.25 9.25 1 97.12 80 THR B C 1
ATOM 2423 O O . THR B 1 80 ? 0.863 19.266 10.141 1 97.12 80 THR B O 1
ATOM 2426 N N . LEU B 1 81 ? -0.425 18.156 8.719 1 97.88 81 LEU B N 1
ATOM 2427 C CA . LEU B 1 81 ? 0.309 16.891 8.805 1 97.88 81 LEU B CA 1
ATOM 2428 C C . LEU B 1 81 ? 1.053 16.609 7.504 1 97.88 81 LEU B C 1
ATOM 2430 O O . LEU B 1 81 ? 0.438 16.531 6.438 1 97.88 81 LEU B O 1
ATOM 2434 N N . ILE B 1 82 ? 2.354 16.516 7.574 1 97.38 82 ILE B N 1
ATOM 2435 C CA . ILE B 1 82 ? 3.172 16.172 6.418 1 97.38 82 ILE B CA 1
ATOM 2436 C C . ILE B 1 82 ? 3.75 14.766 6.594 1 97.38 82 ILE B C 1
ATOM 2438 O O . ILE B 1 82 ? 4.695 14.562 7.359 1 97.38 82 ILE B O 1
ATOM 2442 N N . ASN B 1 83 ? 3.133 13.828 5.91 1 96.94 83 ASN B N 1
ATOM 2443 C CA . ASN B 1 83 ? 3.691 12.484 5.832 1 96.94 83 ASN B CA 1
ATOM 2444 C C . ASN B 1 83 ? 4.883 12.422 4.883 1 96.94 83 ASN B C 1
ATOM 2446 O O . ASN B 1 83 ? 4.719 12.117 3.697 1 96.94 83 ASN B O 1
ATOM 2450 N N . ASN B 1 84 ? 6.008 12.586 5.449 1 93.19 84 ASN B N 1
ATOM 2451 C CA . ASN B 1 84 ? 7.23 12.711 4.66 1 93.19 84 ASN B CA 1
ATOM 2452 C C . ASN B 1 84 ? 8.078 11.445 4.738 1 93.19 84 ASN B C 1
ATOM 2454 O O . ASN B 1 84 ? 8.805 11.117 3.801 1 93.19 84 ASN B O 1
ATOM 2458 N N . ALA B 1 85 ? 7.953 10.742 5.824 1 88.62 85 ALA B N 1
ATOM 2459 C CA . ALA B 1 85 ? 8.766 9.555 6.031 1 88.62 85 ALA B CA 1
ATOM 2460 C C . ALA B 1 85 ? 8.492 8.5 4.957 1 88.62 85 ALA B C 1
ATOM 2462 O O . ALA B 1 85 ? 7.336 8.281 4.586 1 88.62 85 ALA B O 1
ATOM 2463 N N . ALA B 1 86 ? 9.547 7.977 4.391 1 82.94 86 ALA B N 1
ATOM 2464 C CA . ALA B 1 86 ? 9.445 6.871 3.443 1 82.94 86 ALA B CA 1
ATOM 2465 C C . ALA B 1 86 ? 10.695 5.996 3.484 1 82.94 86 ALA B C 1
ATOM 2467 O O . ALA B 1 86 ? 11.781 6.469 3.824 1 82.94 86 ALA B O 1
ATOM 2468 N N . ALA B 1 87 ? 10.453 4.785 3.154 1 80.31 87 ALA B N 1
ATOM 2469 C CA . ALA B 1 87 ? 11.586 3.865 3.039 1 80.31 87 ALA B CA 1
ATOM 2470 C C . ALA B 1 87 ? 11.938 3.607 1.576 1 80.31 87 ALA B C 1
ATOM 2472 O O . ALA B 1 87 ? 11.047 3.473 0.732 1 80.31 87 ALA B O 1
ATOM 2473 N N . LEU B 1 88 ? 13.203 3.664 1.304 1 77 88 LEU B N 1
ATOM 2474 C CA . LEU B 1 88 ? 13.656 3.252 -0.022 1 77 88 LEU B CA 1
ATOM 2475 C C . LEU B 1 88 ? 14.172 1.816 0.001 1 77 88 LEU B C 1
ATOM 2477 O O . LEU B 1 88 ? 13.906 1.044 -0.924 1 77 88 LEU B O 1
ATOM 2481 N N . ALA B 1 89 ? 14.93 1.496 1.025 1 77.75 89 ALA B N 1
ATOM 2482 C CA . ALA B 1 89 ? 15.508 0.158 1.133 1 77.75 89 ALA B CA 1
ATOM 2483 C C . ALA B 1 89 ? 14.422 -0.89 1.354 1 77.75 89 ALA B C 1
ATOM 2485 O O . ALA B 1 89 ? 13.383 -0.602 1.955 1 77.75 89 ALA B O 1
ATOM 2486 N N . PRO B 1 90 ? 14.633 -2.004 0.787 1 78.38 90 PRO B N 1
ATOM 2487 C CA . PRO B 1 90 ? 15.75 -2.496 -0.025 1 78.38 90 PRO B CA 1
ATOM 2488 C C . PRO B 1 90 ? 15.609 -2.139 -1.503 1 78.38 90 PRO B C 1
ATOM 2490 O O . PRO B 1 90 ? 14.492 -2.121 -2.033 1 78.38 90 PRO B O 1
ATOM 2493 N N . VAL B 1 91 ? 16.672 -1.772 -2.086 1 83.31 91 VAL B N 1
ATOM 2494 C CA . VAL B 1 91 ? 16.719 -1.638 -3.537 1 83.31 91 VAL B CA 1
ATOM 2495 C C . VAL B 1 91 ? 17.234 -2.934 -4.16 1 83.31 91 VAL B C 1
ATOM 2497 O O . VAL B 1 91 ? 18.438 -3.062 -4.438 1 83.31 91 VAL B O 1
ATOM 2500 N N . THR B 1 92 ? 16.484 -3.838 -4.246 1 87.69 92 THR B N 1
ATOM 2501 C CA . THR B 1 92 ? 16.75 -5.164 -4.789 1 87.69 92 THR B CA 1
ATOM 2502 C C . THR B 1 92 ? 15.477 -5.785 -5.363 1 87.69 92 THR B C 1
ATOM 2504 O O . THR B 1 92 ? 14.367 -5.379 -5.008 1 87.69 92 THR B O 1
ATOM 2507 N N . PRO B 1 93 ? 15.742 -6.66 -6.309 1 90.81 93 PRO B N 1
ATOM 2508 C CA . PRO B 1 93 ? 14.539 -7.359 -6.781 1 90.81 93 PRO B CA 1
ATOM 2509 C C . PRO B 1 93 ? 13.727 -7.961 -5.641 1 90.81 93 PRO B C 1
ATOM 2511 O O . PRO B 1 93 ? 14.289 -8.398 -4.633 1 90.81 93 PRO B O 1
ATOM 2514 N N . ILE B 1 94 ? 12.391 -7.984 -5.777 1 93.38 94 ILE B N 1
ATOM 2515 C CA . ILE B 1 94 ? 11.461 -8.383 -4.727 1 93.38 94 ILE B CA 1
ATOM 2516 C C . ILE B 1 94 ? 11.797 -9.797 -4.246 1 93.38 94 ILE B C 1
ATOM 2518 O O . ILE B 1 94 ? 11.648 -10.109 -3.064 1 93.38 94 ILE B O 1
ATOM 2522 N N . GLU B 1 95 ? 12.344 -10.633 -5.109 1 92.81 95 GLU B N 1
ATOM 2523 C CA . GLU B 1 95 ? 12.672 -12.016 -4.781 1 92.81 95 GLU B CA 1
ATOM 2524 C C . GLU B 1 95 ? 13.836 -12.086 -3.799 1 92.81 95 GLU B C 1
ATOM 2526 O O . GLU B 1 95 ? 14.055 -13.117 -3.156 1 92.81 95 GLU B O 1
ATOM 2531 N N . ALA B 1 96 ? 14.531 -11.047 -3.695 1 91.75 96 ALA B N 1
ATOM 2532 C CA . ALA B 1 96 ? 15.711 -11.023 -2.83 1 91.75 96 ALA B CA 1
ATOM 2533 C C . ALA B 1 96 ? 15.43 -10.242 -1.548 1 91.75 96 ALA B C 1
ATOM 2535 O O . ALA B 1 96 ? 16.297 -10.133 -0.68 1 91.75 96 ALA B O 1
ATOM 2536 N N . CYS B 1 97 ? 14.273 -9.758 -1.413 1 92.25 97 CYS B N 1
ATOM 2537 C CA . CYS B 1 97 ? 13.914 -8.977 -0.231 1 92.25 97 CYS B CA 1
ATOM 2538 C C . CYS B 1 97 ? 13.562 -9.891 0.936 1 92.25 97 CYS B C 1
ATOM 2540 O O . CYS B 1 97 ? 12.836 -10.875 0.765 1 92.25 97 CYS B O 1
ATOM 2542 N N . ALA B 1 98 ? 14.117 -9.555 2.117 1 93.5 98 ALA B N 1
ATOM 2543 C CA . ALA B 1 98 ? 13.711 -10.273 3.324 1 93.5 98 ALA B CA 1
ATOM 2544 C C . ALA B 1 98 ? 12.281 -9.914 3.725 1 93.5 98 ALA B C 1
ATOM 2546 O O . ALA B 1 98 ? 11.844 -8.773 3.527 1 93.5 98 ALA B O 1
ATOM 2547 N N . SER B 1 99 ? 11.578 -10.875 4.34 1 94 99 SER B N 1
ATOM 2548 C CA . SER B 1 99 ? 10.203 -10.656 4.77 1 94 99 SER B CA 1
ATOM 2549 C C . SER B 1 99 ? 10.109 -9.477 5.738 1 94 99 SER B C 1
ATOM 2551 O O . SER B 1 99 ? 9.18 -8.672 5.66 1 94 99 SER B O 1
ATOM 2553 N N . SER B 1 100 ? 11.031 -9.484 6.598 1 93.75 100 SER B N 1
ATOM 2554 C CA . SER B 1 100 ? 11.047 -8.422 7.594 1 93.75 100 SER B CA 1
ATOM 2555 C C . SER B 1 100 ? 11.203 -7.051 6.938 1 93.75 100 SER B C 1
ATOM 2557 O O . SER B 1 100 ? 10.602 -6.07 7.379 1 93.75 100 SER B O 1
ATOM 2559 N N . ASP B 1 101 ? 11.977 -6.988 5.863 1 93.69 101 ASP B N 1
ATOM 2560 C CA . ASP B 1 101 ? 12.18 -5.734 5.141 1 93.69 101 ASP B CA 1
ATOM 2561 C C . ASP B 1 101 ? 10.914 -5.309 4.406 1 93.69 101 ASP B C 1
ATOM 2563 O O . ASP B 1 101 ? 10.578 -4.121 4.375 1 93.69 101 ASP B O 1
ATOM 2567 N N . ILE B 1 102 ? 10.258 -6.242 3.863 1 94.94 102 ILE B N 1
ATOM 2568 C CA . ILE B 1 102 ? 9.016 -5.969 3.154 1 94.94 102 ILE B CA 1
ATOM 2569 C C . ILE B 1 102 ? 7.988 -5.387 4.121 1 94.94 102 ILE B C 1
ATOM 2571 O O . ILE B 1 102 ? 7.379 -4.352 3.838 1 94.94 102 ILE B O 1
ATOM 2575 N N . ALA B 1 103 ? 7.852 -6.02 5.246 1 93.5 103 ALA B N 1
ATOM 2576 C CA . ALA B 1 103 ? 6.895 -5.578 6.254 1 93.5 103 ALA B CA 1
ATOM 2577 C C . ALA B 1 103 ? 7.223 -4.172 6.75 1 93.5 103 ALA B C 1
ATOM 2579 O O . ALA B 1 103 ? 6.355 -3.297 6.773 1 93.5 103 ALA B O 1
ATOM 2580 N N . SER B 1 104 ? 8.445 -4.035 7.129 1 93.25 104 SER B N 1
ATOM 2581 C CA . SER B 1 104 ? 8.875 -2.748 7.664 1 93.25 104 SER B CA 1
ATOM 2582 C C . SER B 1 104 ? 8.695 -1.635 6.637 1 93.25 104 SER B C 1
ATOM 2584 O O . SER B 1 104 ? 8.234 -0.541 6.977 1 93.25 104 SER B O 1
ATOM 2586 N N . HIS B 1 105 ? 9.031 -1.913 5.426 1 93.75 105 HIS B N 1
ATOM 2587 C CA . HIS B 1 105 ? 8.906 -0.946 4.34 1 93.75 105 HIS B CA 1
ATOM 2588 C C . HIS B 1 105 ? 7.461 -0.496 4.172 1 93.75 105 HIS B C 1
ATOM 2590 O O . HIS B 1 105 ? 7.184 0.702 4.074 1 93.75 105 HIS B O 1
ATOM 2596 N N . LEU B 1 106 ? 6.609 -1.418 4.164 1 94.5 106 LEU B N 1
ATOM 2597 C CA . LEU B 1 106 ? 5.211 -1.109 3.883 1 94.5 106 LEU B CA 1
ATOM 2598 C C . LEU B 1 106 ? 4.535 -0.478 5.094 1 94.5 106 LEU B C 1
ATOM 2600 O O . LEU B 1 106 ? 3.621 0.335 4.949 1 94.5 106 LEU B O 1
ATOM 2604 N N . HIS B 1 107 ? 5.008 -0.816 6.273 1 94.5 107 HIS B N 1
ATOM 2605 C CA . HIS B 1 107 ? 4.516 -0.13 7.465 1 94.5 107 HIS B CA 1
ATOM 2606 C C . HIS B 1 107 ? 4.871 1.352 7.434 1 94.5 107 HIS B C 1
ATOM 2608 O O . HIS B 1 107 ? 4.016 2.205 7.688 1 94.5 107 HIS B O 1
ATOM 2614 N N . VAL B 1 108 ? 6.012 1.617 7.031 1 94 108 VAL B N 1
ATOM 2615 C CA . VAL B 1 108 ? 6.512 2.988 7.055 1 94 108 VAL B CA 1
ATOM 2616 C C . VAL B 1 108 ? 5.91 3.777 5.895 1 94 108 VAL B C 1
ATOM 2618 O O . VAL B 1 108 ? 5.512 4.93 6.059 1 94 108 VAL B O 1
ATOM 2621 N N . SER B 1 109 ? 5.773 3.141 4.777 1 94.06 109 SER B N 1
ATOM 2622 C CA . SER B 1 109 ? 5.531 3.887 3.549 1 94.06 109 SER B CA 1
ATOM 2623 C C . SER B 1 109 ? 4.051 3.879 3.18 1 94.06 109 SER B C 1
ATOM 2625 O O . SER B 1 109 ? 3.609 4.676 2.352 1 94.06 109 SER B O 1
ATOM 2627 N N . THR B 1 110 ? 3.277 2.979 3.748 1 94.69 110 THR B N 1
ATOM 2628 C CA . THR B 1 110 ? 1.865 2.904 3.393 1 94.69 110 THR B CA 1
ATOM 2629 C C . THR B 1 110 ? 0.989 2.963 4.641 1 94.69 110 THR B C 1
ATOM 2631 O O . THR B 1 110 ? 0.218 3.906 4.82 1 94.69 110 THR B O 1
ATOM 2634 N N . ALA B 1 111 ? 1.282 2.078 5.602 1 95.56 111 ALA B N 1
ATOM 2635 C CA . ALA B 1 111 ? 0.394 1.936 6.754 1 95.56 111 ALA B CA 1
ATOM 2636 C C . ALA B 1 111 ? 0.486 3.15 7.672 1 95.56 111 ALA B C 1
ATOM 2638 O O . ALA B 1 111 ? -0.534 3.656 8.148 1 95.56 111 ALA B O 1
ATOM 2639 N N . ALA B 1 112 ? 1.649 3.553 7.93 1 96.06 112 ALA B N 1
ATOM 2640 C CA . ALA B 1 112 ? 1.842 4.664 8.859 1 96.06 112 ALA B CA 1
ATOM 2641 C C . ALA B 1 112 ? 1.195 5.941 8.328 1 96.06 112 ALA B C 1
ATOM 2643 O O . ALA B 1 112 ? 0.407 6.578 9.031 1 96.06 112 ALA B O 1
ATOM 2644 N N . PRO B 1 113 ? 1.447 6.328 7.066 1 96.81 113 PRO B N 1
ATOM 2645 C CA . PRO B 1 113 ? 0.789 7.535 6.559 1 96.81 113 PRO B CA 1
ATOM 2646 C C . PRO B 1 113 ? -0.734 7.438 6.598 1 96.81 113 PRO B C 1
ATOM 2648 O O . PRO B 1 113 ? -1.412 8.43 6.887 1 96.81 113 PRO B O 1
ATOM 2651 N N . ALA B 1 114 ? -1.288 6.285 6.25 1 96.94 114 ALA B N 1
ATOM 2652 C CA . ALA B 1 114 ? -2.736 6.105 6.309 1 96.94 114 ALA B CA 1
ATOM 2653 C C . ALA B 1 114 ? -3.252 6.266 7.734 1 96.94 114 ALA B C 1
ATOM 2655 O O . ALA B 1 114 ? -4.242 6.961 7.969 1 96.94 114 ALA B O 1
ATOM 2656 N N . LEU B 1 115 ? -2.557 5.605 8.656 1 97.25 115 LEU B N 1
ATOM 2657 C CA . LEU B 1 115 ? -2.949 5.633 10.062 1 97.25 115 LEU B CA 1
ATOM 2658 C C . LEU B 1 115 ? -2.842 7.047 10.625 1 97.25 115 LEU B C 1
ATOM 2660 O O . LEU B 1 115 ? -3.766 7.527 11.289 1 97.25 115 LEU B O 1
ATOM 2664 N N . LEU B 1 116 ? -1.756 7.699 10.383 1 97.81 116 LEU B N 1
ATOM 2665 C CA . LEU B 1 116 ? -1.531 9.047 10.891 1 97.81 116 LEU B CA 1
ATOM 2666 C C . LEU B 1 116 ? -2.549 10.023 10.312 1 97.81 116 LEU B C 1
ATOM 2668 O O . LEU B 1 116 ? -3.012 10.93 11.016 1 97.81 116 LEU B O 1
ATOM 2672 N N . THR B 1 117 ? -2.848 9.867 9.023 1 97.75 117 THR B N 1
ATOM 2673 C CA . THR B 1 117 ? -3.871 10.695 8.391 1 97.75 117 THR B CA 1
ATOM 2674 C C . THR B 1 117 ? -5.227 10.492 9.062 1 97.75 117 THR B C 1
ATOM 2676 O O . THR B 1 117 ? -5.926 11.453 9.359 1 97.75 117 THR B O 1
ATOM 2679 N N . SER B 1 118 ? -5.555 9.211 9.266 1 97.38 118 SER B N 1
ATOM 2680 C CA . SER B 1 118 ? -6.809 8.883 9.945 1 97.38 118 SER B CA 1
ATOM 2681 C C . SER B 1 118 ? -6.898 9.57 11.305 1 97.38 118 SER B C 1
ATOM 2683 O O . SER B 1 118 ? -7.871 10.273 11.586 1 97.38 118 SER B O 1
ATOM 2685 N N . LEU B 1 119 ? -5.914 9.414 12.125 1 97.12 119 LEU B N 1
ATOM 2686 C CA . LEU B 1 119 ? -5.883 9.969 13.477 1 97.12 119 LEU B CA 1
ATOM 2687 C C . LEU B 1 119 ? -5.91 11.492 13.445 1 97.12 119 LEU B C 1
ATOM 2689 O O . LEU B 1 119 ? -6.602 12.117 14.242 1 97.12 119 LEU B O 1
ATOM 2693 N N . PHE B 1 120 ? -5.133 12.086 12.531 1 97.88 120 PHE B N 1
ATOM 2694 C CA . PHE B 1 120 ? -5.078 13.539 12.391 1 97.88 120 PHE B CA 1
ATOM 2695 C C . PHE B 1 120 ? -6.461 14.102 12.07 1 97.88 120 PHE B C 1
ATOM 2697 O O . PHE B 1 120 ? -6.906 15.055 12.719 1 97.88 120 PHE B O 1
ATOM 2704 N N . LEU B 1 121 ? -7.121 13.5 11.055 1 96.75 121 LEU B N 1
ATOM 2705 C CA . LEU B 1 121 ? -8.43 13.984 10.625 1 96.75 121 LEU B CA 1
ATOM 2706 C C . LEU B 1 121 ? -9.469 13.766 11.719 1 96.75 121 LEU B C 1
ATOM 2708 O O . LEU B 1 121 ? -10.352 14.609 11.922 1 96.75 121 LEU B O 1
ATOM 2712 N N . GLN B 1 122 ? -9.328 12.625 12.422 1 95.19 122 GLN B N 1
ATOM 2713 C CA . GLN B 1 122 ? -10.242 12.32 13.516 1 95.19 122 GLN B CA 1
ATOM 2714 C C . GLN B 1 122 ? -10.086 13.32 14.656 1 95.19 122 GLN B C 1
ATOM 2716 O O . GLN B 1 122 ? -11.07 13.883 15.133 1 95.19 122 GLN B O 1
ATOM 2721 N N . LYS B 1 123 ? -8.914 13.562 15.094 1 95.5 123 LYS B N 1
ATOM 2722 C CA . LYS B 1 123 ? -8.617 14.367 16.281 1 95.5 123 LYS B CA 1
ATOM 2723 C C . LYS B 1 123 ? -8.891 15.844 16.016 1 95.5 123 LYS B C 1
ATOM 2725 O O . LYS B 1 123 ? -9.18 16.609 16.938 1 95.5 123 LYS B O 1
ATOM 2730 N N . THR B 1 124 ? -8.828 16.266 14.75 1 95.88 124 THR B N 1
ATOM 2731 C CA . THR B 1 124 ? -8.961 17.672 14.438 1 95.88 124 THR B CA 1
ATOM 2732 C C . THR B 1 124 ? -10.32 17.969 13.812 1 95.88 124 THR B C 1
ATOM 2734 O O . THR B 1 124 ? -10.594 19.094 13.391 1 95.88 124 THR B O 1
ATOM 2737 N N . ALA B 1 125 ? -11.156 16.938 13.742 1 92.5 125 ALA B N 1
ATOM 2738 C CA . ALA B 1 125 ? -12.422 17.031 13.016 1 92.5 125 ALA B CA 1
ATOM 2739 C C . ALA B 1 125 ? -13.258 18.203 13.492 1 92.5 125 ALA B C 1
ATOM 2741 O O . ALA B 1 125 ? -13.914 18.875 12.695 1 92.5 125 ALA B O 1
ATOM 2742 N N . GLU B 1 126 ? -13.172 18.5 14.758 1 91.06 126 GLU B N 1
ATOM 2743 C CA . GLU B 1 126 ? -14.031 19.531 15.328 1 91.06 126 GLU B CA 1
ATOM 2744 C C . GLU B 1 126 ? -13.281 20.844 15.523 1 91.06 126 GLU B C 1
ATOM 2746 O O . GLU B 1 126 ? -13.828 21.812 16.062 1 91.06 126 GLU B O 1
ATOM 2751 N N . TRP B 1 127 ? -12.016 20.812 15.18 1 93.25 127 TRP B N 1
ATOM 2752 C CA . TRP B 1 127 ? -11.242 22.047 15.352 1 93.25 127 TRP B CA 1
ATOM 2753 C C . TRP B 1 127 ? -11.688 23.109 14.352 1 93.25 127 TRP B C 1
ATOM 2755 O O . TRP B 1 127 ? -11.844 22.828 13.164 1 93.25 127 TRP B O 1
ATOM 2765 N N . PRO B 1 128 ? -11.898 24.281 14.812 1 92.19 128 PRO B N 1
ATOM 2766 C CA . PRO B 1 128 ? -12.328 25.359 13.93 1 92.19 128 PRO B CA 1
ATOM 2767 C C . PRO B 1 128 ? -11.156 26.047 13.219 1 92.19 128 PRO B C 1
ATOM 2769 O O . PRO B 1 128 ? -11.07 27.281 13.219 1 92.19 128 PRO B O 1
ATOM 2772 N N . VAL B 1 129 ? -10.188 25.297 12.695 1 93.94 129 VAL B N 1
ATOM 2773 C CA . VAL B 1 129 ? -9.016 25.828 12.008 1 93.94 129 VAL B CA 1
ATOM 2774 C C . VAL B 1 129 ? -8.789 25.062 10.703 1 93.94 129 VAL B C 1
ATOM 2776 O O . VAL B 1 129 ? -9.211 23.906 10.57 1 93.94 129 VAL B O 1
ATOM 2779 N N . PRO B 1 130 ? -8.133 25.734 9.742 1 94.06 130 PRO B N 1
ATOM 2780 C CA . PRO B 1 130 ? -7.77 25 8.531 1 94.06 130 PRO B CA 1
ATOM 2781 C C . PRO B 1 130 ? -6.863 23.797 8.812 1 94.06 130 PRO B C 1
ATOM 2783 O O . PRO B 1 130 ? -5.957 23.891 9.641 1 94.06 130 PRO B O 1
ATOM 2786 N N . ARG B 1 131 ? -7.227 22.719 8.195 1 95.56 131 ARG B N 1
ATOM 2787 C CA . ARG B 1 131 ? -6.465 21.484 8.32 1 95.56 131 ARG B CA 1
ATOM 2788 C C . ARG B 1 131 ? -5.914 21.047 6.969 1 95.56 131 ARG B C 1
ATOM 2790 O O . ARG B 1 131 ? -6.598 21.141 5.949 1 95.56 131 ARG B O 1
ATOM 2797 N N . THR B 1 132 ? -4.633 20.672 6.945 1 95.5 132 THR B N 1
ATOM 2798 C CA . THR B 1 132 ? -4.004 20.203 5.715 1 95.5 132 THR B CA 1
ATOM 2799 C C . THR B 1 132 ? -3.266 18.891 5.945 1 95.5 132 THR B C 1
ATOM 2801 O O . THR B 1 132 ? -2.59 18.719 6.965 1 95.5 132 THR B O 1
ATOM 2804 N N . VAL B 1 133 ? -3.475 17.984 5.07 1 96.69 133 VAL B N 1
ATOM 2805 C CA . VAL B 1 133 ? -2.703 16.75 5.043 1 96.69 133 VAL B CA 1
ATOM 2806 C C . VAL B 1 133 ? -1.879 16.672 3.758 1 96.69 133 VAL B C 1
ATOM 2808 O O . VAL B 1 133 ? -2.408 16.875 2.662 1 96.69 133 VAL B O 1
ATOM 2811 N N . VAL B 1 134 ? -0.589 16.438 3.943 1 95.75 134 VAL B N 1
ATOM 2812 C CA . VAL B 1 134 ? 0.309 16.312 2.801 1 95.75 134 VAL B CA 1
ATOM 2813 C C . VAL B 1 134 ? 0.903 14.906 2.764 1 95.75 134 VAL B C 1
ATOM 2815 O O . VAL B 1 134 ? 1.382 14.398 3.781 1 95.75 134 VAL B O 1
ATOM 2818 N N . MET B 1 135 ? 0.764 14.258 1.652 1 94.75 135 MET B N 1
ATOM 2819 C CA . MET B 1 135 ? 1.521 13.047 1.364 1 94.75 135 MET B CA 1
ATOM 2820 C C . MET B 1 135 ? 2.705 13.344 0.452 1 94.75 135 MET B C 1
ATOM 2822 O O . MET B 1 135 ? 2.535 13.922 -0.625 1 94.75 135 MET B O 1
ATOM 2826 N N . MET B 1 136 ? 3.877 12.969 0.892 1 90.88 136 MET B N 1
ATOM 2827 C CA . MET B 1 136 ? 5.039 13.109 0.016 1 90.88 136 MET B CA 1
ATOM 2828 C C . MET B 1 136 ? 5.152 11.922 -0.93 1 90.88 136 MET B C 1
ATOM 2830 O O . MET B 1 136 ? 5.332 10.789 -0.487 1 90.88 136 MET B O 1
ATOM 2834 N N . THR B 1 137 ? 5.035 12.188 -2.166 1 88.44 137 THR B N 1
ATOM 2835 C CA . THR B 1 137 ? 5.043 11.133 -3.174 1 88.44 137 THR B CA 1
ATOM 2836 C C . THR B 1 137 ? 6.285 11.242 -4.055 1 88.44 137 THR B C 1
ATOM 2838 O O . THR B 1 137 ? 7.359 11.617 -3.58 1 88.44 137 THR B O 1
ATOM 2841 N N . SER B 1 138 ? 6.301 10.68 -5.188 1 76.06 138 SER B N 1
ATOM 2842 C CA . SER B 1 138 ? 7.422 10.641 -6.121 1 76.06 138 SER B CA 1
ATOM 2843 C C . SER B 1 138 ? 6.945 10.453 -7.555 1 76.06 138 SER B C 1
ATOM 2845 O O . SER B 1 138 ? 5.801 10.055 -7.785 1 76.06 138 SER B O 1
ATOM 2847 N N . GLY B 1 139 ? 7.852 10.906 -8.406 1 68.31 139 GLY B N 1
ATOM 2848 C CA . GLY B 1 139 ? 7.621 10.531 -9.797 1 68.31 139 GLY B CA 1
ATOM 2849 C C . GLY B 1 139 ? 7.535 9.031 -10.008 1 68.31 139 GLY B C 1
ATOM 2850 O O . GLY B 1 139 ? 6.887 8.57 -10.945 1 68.31 139 GLY B O 1
ATOM 2851 N N . PHE B 1 140 ? 8.078 8.359 -9.156 1 71 140 PHE B N 1
ATOM 2852 C CA . PHE B 1 140 ? 8.109 6.906 -9.242 1 71 140 PHE B CA 1
ATOM 2853 C C . PHE B 1 140 ? 6.75 6.312 -8.898 1 71 140 PHE B C 1
ATOM 2855 O O . PHE B 1 140 ? 6.543 5.105 -9.031 1 71 140 PHE B O 1
ATOM 2862 N N . ALA B 1 141 ? 5.801 7.109 -8.586 1 73.38 141 ALA B N 1
ATOM 2863 C CA . ALA B 1 141 ? 4.422 6.672 -8.414 1 73.38 141 ALA B CA 1
ATOM 2864 C C . ALA B 1 141 ? 3.809 6.25 -9.75 1 73.38 141 ALA B C 1
ATOM 2866 O O . ALA B 1 141 ? 2.84 5.488 -9.781 1 73.38 141 ALA B O 1
ATOM 2867 N N . GLY B 1 142 ? 4.395 6.828 -10.695 1 70.06 142 GLY B N 1
ATOM 2868 C CA . GLY B 1 142 ? 3.861 6.531 -12.016 1 70.06 142 GLY B CA 1
ATOM 2869 C C . GLY B 1 142 ? 4.852 5.812 -12.914 1 70.06 142 GLY B C 1
ATOM 2870 O O . GLY B 1 142 ? 4.504 5.379 -14.008 1 70.06 142 GLY B O 1
ATOM 2871 N N . ILE B 1 143 ? 6.086 5.672 -12.469 1 70.12 143 ILE B N 1
ATOM 2872 C CA . ILE B 1 143 ? 7.141 5.055 -13.273 1 70.12 143 ILE B CA 1
ATOM 2873 C C . ILE B 1 143 ? 7.641 3.791 -12.578 1 70.12 143 ILE B C 1
ATOM 2875 O O . ILE B 1 143 ? 8.336 3.865 -11.562 1 70.12 143 ILE B O 1
ATOM 2879 N N . PRO B 1 144 ? 7.266 2.775 -13.227 1 78.81 144 PRO B N 1
ATOM 2880 C CA . PRO B 1 144 ? 7.75 1.532 -12.625 1 78.81 144 PRO B CA 1
ATOM 2881 C C . PRO B 1 144 ? 9.258 1.36 -12.758 1 78.81 144 PRO B C 1
ATOM 2883 O O . PRO B 1 144 ? 9.836 1.696 -13.797 1 78.81 144 PRO B O 1
ATOM 2886 N N . ALA B 1 145 ? 9.906 1.001 -11.664 1 78.12 145 ALA B N 1
ATOM 2887 C CA . ALA B 1 145 ? 11.352 0.769 -11.664 1 78.12 145 ALA B CA 1
ATOM 2888 C C . ALA B 1 145 ? 11.695 -0.577 -11.031 1 78.12 145 ALA B C 1
ATOM 2890 O O . ALA B 1 145 ? 11.242 -0.879 -9.922 1 78.12 145 ALA B O 1
ATOM 2891 N N . ALA B 1 146 ? 12.5 -1.266 -11.758 1 80.94 146 ALA B N 1
ATOM 2892 C CA . ALA B 1 146 ? 13 -2.523 -11.203 1 80.94 146 ALA B CA 1
ATOM 2893 C C . ALA B 1 146 ? 13.766 -2.287 -9.906 1 80.94 146 ALA B C 1
ATOM 2895 O O . ALA B 1 146 ? 14.484 -1.29 -9.773 1 80.94 146 ALA B O 1
ATOM 2896 N N . SER B 1 147 ? 13.633 -3.195 -8.945 1 85.44 147 SER B N 1
ATOM 2897 C CA . SER B 1 147 ? 14.344 -3.225 -7.668 1 85.44 147 SER B CA 1
ATOM 2898 C C . SER B 1 147 ? 13.797 -2.168 -6.711 1 85.44 147 SER B C 1
ATOM 2900 O O . SER B 1 147 ? 14.344 -1.964 -5.625 1 85.44 147 SER B O 1
ATOM 2902 N N . MET B 1 148 ? 12.805 -1.503 -7.191 1 87.69 148 MET B N 1
ATOM 2903 C CA . MET B 1 148 ? 12.125 -0.528 -6.344 1 87.69 148 MET B CA 1
ATOM 2904 C C . MET B 1 148 ? 10.625 -0.781 -6.316 1 87.69 148 MET B C 1
ATOM 2906 O O . MET B 1 148 ? 9.828 0.163 -6.281 1 87.69 148 MET B O 1
ATOM 2910 N N . SER B 1 149 ? 10.289 -2 -6.426 1 91.56 149 SER B N 1
ATOM 2911 C CA . SER B 1 149 ? 8.875 -2.354 -6.551 1 91.56 149 SER B CA 1
ATOM 2912 C C . SER B 1 149 ? 8.078 -1.873 -5.348 1 91.56 149 SER B C 1
ATOM 2914 O O . SER B 1 149 ? 7.008 -1.275 -5.504 1 91.56 149 SER B O 1
ATOM 2916 N N . LEU B 1 150 ? 8.617 -2.076 -4.109 1 93.25 150 LEU B N 1
ATOM 2917 C CA . LEU B 1 150 ? 7.914 -1.667 -2.896 1 93.25 150 LEU B CA 1
ATOM 2918 C C . LEU B 1 150 ? 7.785 -0.149 -2.83 1 93.25 150 LEU B C 1
ATOM 2920 O O . LEU B 1 150 ? 6.73 0.375 -2.463 1 93.25 150 LEU B O 1
ATOM 2924 N N . TYR B 1 151 ? 8.781 0.534 -3.229 1 90.19 151 TYR B N 1
ATOM 2925 C CA . TYR B 1 151 ? 8.781 1.992 -3.191 1 90.19 151 TYR B CA 1
ATOM 2926 C C . TYR B 1 151 ? 7.789 2.564 -4.195 1 90.19 151 TYR B C 1
ATOM 2928 O O . TYR B 1 151 ? 6.91 3.35 -3.832 1 90.19 151 TYR B O 1
ATOM 2936 N N . CYS B 1 152 ? 7.918 2.123 -5.457 1 90.69 152 CYS B N 1
ATOM 2937 C CA . CYS B 1 152 ? 7.023 2.59 -6.512 1 90.69 152 CYS B CA 1
ATOM 2938 C C . CYS B 1 152 ? 5.57 2.307 -6.156 1 90.69 152 CYS B C 1
ATOM 2940 O O . CYS B 1 152 ? 4.711 3.18 -6.297 1 90.69 152 CYS B O 1
ATOM 2942 N N . ALA B 1 153 ? 5.371 1.144 -5.723 1 93.12 153 ALA B N 1
ATOM 2943 C CA . ALA B 1 153 ? 4.012 0.738 -5.371 1 93.12 153 ALA B CA 1
ATOM 2944 C C . ALA B 1 153 ? 3.475 1.566 -4.207 1 93.12 153 ALA B C 1
ATOM 2946 O O . ALA B 1 153 ? 2.307 1.96 -4.203 1 93.12 153 ALA B O 1
ATOM 2947 N N . SER B 1 154 ? 4.281 1.841 -3.225 1 93.38 154 SER B N 1
ATOM 2948 C CA . SER B 1 154 ? 3.865 2.643 -2.078 1 93.38 154 SER B CA 1
ATOM 2949 C C . SER B 1 154 ? 3.5 4.062 -2.5 1 93.38 154 SER B C 1
ATOM 2951 O O . SER B 1 154 ? 2.555 4.648 -1.968 1 93.38 154 SER B O 1
ATOM 2953 N N . LYS B 1 155 ? 4.25 4.578 -3.406 1 90.69 155 LYS B N 1
ATOM 2954 C CA . LYS B 1 155 ? 3.967 5.934 -3.875 1 90.69 155 LYS B CA 1
ATOM 2955 C C . LYS B 1 155 ? 2.678 5.973 -4.688 1 90.69 155 LYS B C 1
ATOM 2957 O O . LYS B 1 155 ? 1.929 6.949 -4.629 1 90.69 155 LYS B O 1
ATOM 2962 N N . ALA B 1 156 ? 2.434 4.934 -5.465 1 90.69 156 ALA B N 1
ATOM 2963 C CA . ALA B 1 156 ? 1.147 4.812 -6.148 1 90.69 156 ALA B CA 1
ATOM 2964 C C . ALA B 1 156 ? -0.001 4.742 -5.148 1 90.69 156 ALA B C 1
ATOM 2966 O O . ALA B 1 156 ? -1.059 5.336 -5.363 1 90.69 156 ALA B O 1
ATOM 2967 N N . PHE B 1 157 ? 0.247 4.004 -4.129 1 93.62 157 PHE B N 1
ATOM 2968 C CA . PHE B 1 157 ? -0.715 3.914 -3.039 1 93.62 157 PHE B CA 1
ATOM 2969 C C . PHE B 1 157 ? -1.048 5.297 -2.494 1 93.62 157 PHE B C 1
ATOM 2971 O O . PHE B 1 157 ? -2.221 5.66 -2.381 1 93.62 157 PHE B O 1
ATOM 2978 N N . LEU B 1 158 ? -0.079 6.082 -2.209 1 94.12 158 LEU B N 1
ATOM 2979 C CA . LEU B 1 158 ? -0.26 7.398 -1.605 1 94.12 158 LEU B CA 1
ATOM 2980 C C . LEU B 1 158 ? -1.047 8.32 -2.533 1 94.12 158 LEU B C 1
ATOM 2982 O O . LEU B 1 158 ? -1.93 9.055 -2.084 1 94.12 158 LEU B O 1
ATOM 2986 N N . ASN B 1 159 ? -0.702 8.289 -3.812 1 91.5 159 ASN B N 1
ATOM 2987 C CA . ASN B 1 159 ? -1.409 9.133 -4.773 1 91.5 159 ASN B CA 1
ATOM 2988 C C . ASN B 1 159 ? -2.9 8.812 -4.805 1 91.5 159 ASN B C 1
ATOM 2990 O O . ASN B 1 159 ? -3.734 9.719 -4.789 1 91.5 159 ASN B O 1
ATOM 2994 N N . MET B 1 160 ? -3.203 7.539 -4.855 1 91.38 160 MET B N 1
ATOM 2995 C CA . MET B 1 160 ? -4.605 7.133 -4.895 1 91.38 160 MET B CA 1
ATOM 2996 C C . MET B 1 160 ? -5.293 7.43 -3.566 1 91.38 160 MET B C 1
ATOM 2998 O O . MET B 1 160 ? -6.445 7.863 -3.541 1 91.38 160 MET B O 1
ATOM 3002 N N . PHE B 1 161 ? -4.582 7.195 -2.51 1 93.69 161 PHE B N 1
ATOM 3003 C CA . PHE B 1 161 ? -5.105 7.461 -1.176 1 93.69 161 PHE B CA 1
ATOM 3004 C C . PHE B 1 161 ? -5.523 8.922 -1.041 1 93.69 161 PHE B C 1
ATOM 3006 O O . PHE B 1 161 ? -6.629 9.219 -0.583 1 93.69 161 PHE B O 1
ATOM 3013 N N . VAL B 1 162 ? -4.73 9.781 -1.499 1 93.62 162 VAL B N 1
ATOM 3014 C CA . VAL B 1 162 ? -4.996 11.219 -1.444 1 93.62 162 VAL B CA 1
ATOM 3015 C C . VAL B 1 162 ? -6.254 11.539 -2.246 1 93.62 162 VAL B C 1
ATOM 3017 O O . VAL B 1 162 ? -7.125 12.281 -1.774 1 93.62 162 VAL B O 1
ATOM 3020 N N . ARG B 1 163 ? -6.316 10.969 -3.41 1 91.19 163 ARG B N 1
ATOM 3021 C CA . ARG B 1 163 ? -7.473 11.234 -4.258 1 91.19 163 ARG B CA 1
ATOM 3022 C C . ARG B 1 163 ? -8.766 10.797 -3.58 1 91.19 163 ARG B C 1
ATOM 3024 O O . ARG B 1 163 ? -9.773 11.492 -3.648 1 91.19 163 ARG B O 1
ATOM 3031 N N . CYS B 1 164 ? -8.719 9.664 -2.932 1 92.38 164 CYS B N 1
ATOM 3032 C CA . CYS B 1 164 ? -9.898 9.133 -2.258 1 92.38 164 CYS B CA 1
ATOM 3033 C C . CYS B 1 164 ? -10.258 9.984 -1.042 1 92.38 164 CYS B C 1
ATOM 3035 O O . CYS B 1 164 ? -11.422 10.32 -0.841 1 92.38 164 CYS B O 1
ATOM 3037 N N . VAL B 1 165 ? -9.312 10.32 -0.266 1 93.44 165 VAL B N 1
ATOM 3038 C CA . VAL B 1 165 ? -9.555 11.062 0.962 1 93.44 165 VAL B CA 1
ATOM 3039 C C . VAL B 1 165 ? -10.07 12.461 0.623 1 93.44 165 VAL B C 1
ATOM 3041 O O . VAL B 1 165 ? -10.914 13.008 1.337 1 93.44 165 VAL B O 1
ATOM 3044 N N . ARG B 1 166 ? -9.57 13.023 -0.456 1 91.81 166 ARG B N 1
ATOM 3045 C CA . ARG B 1 166 ? -10.094 14.305 -0.918 1 91.81 166 ARG B CA 1
ATOM 3046 C C . ARG B 1 166 ? -11.594 14.219 -1.176 1 91.81 166 ARG B C 1
ATOM 3048 O O . ARG B 1 166 ? -12.344 15.133 -0.809 1 91.81 166 ARG B O 1
ATOM 3055 N N . GLU B 1 167 ? -11.977 13.117 -1.845 1 88.5 167 GLU B N 1
ATOM 3056 C CA . GLU B 1 167 ? -13.398 12.914 -2.104 1 88.5 167 GLU B CA 1
ATOM 3057 C C . GLU B 1 167 ? -14.188 12.812 -0.802 1 88.5 167 GLU B C 1
ATOM 3059 O O . GLU B 1 167 ? -15.305 13.32 -0.702 1 88.5 167 GLU B O 1
ATOM 3064 N N . GLU B 1 168 ? -13.648 12.188 0.177 1 90.12 168 GLU B N 1
ATOM 3065 C CA . GLU B 1 168 ? -14.281 12.086 1.488 1 90.12 168 GLU B CA 1
ATOM 3066 C C . GLU B 1 168 ? -14.43 13.453 2.139 1 90.12 168 GLU B C 1
ATOM 3068 O O . GLU B 1 168 ? -15.484 13.773 2.691 1 90.12 168 GLU B O 1
ATOM 3073 N N . GLN B 1 169 ? -13.328 14.18 2.031 1 91.12 169 GLN B N 1
ATOM 3074 C CA . GLN B 1 169 ? -13.312 15.477 2.697 1 91.12 169 GLN B CA 1
ATOM 3075 C C . GLN B 1 169 ? -14.242 16.469 2.002 1 91.12 169 GLN B C 1
ATOM 3077 O O . GLN B 1 169 ? -14.781 17.375 2.639 1 91.12 169 GLN B O 1
ATOM 3082 N N . ARG B 1 170 ? -14.469 16.234 0.739 1 86.69 170 ARG B N 1
ATOM 3083 C CA . ARG B 1 170 ? -15.414 17.078 0.013 1 86.69 170 ARG B CA 1
ATOM 3084 C C . ARG B 1 170 ? -16.828 16.922 0.57 1 86.69 170 ARG B C 1
ATOM 3086 O O . ARG B 1 170 ? -17.656 17.828 0.433 1 86.69 170 ARG B O 1
ATOM 3093 N N . LEU B 1 171 ? -17.062 15.812 1.212 1 85.19 171 LEU B N 1
ATOM 3094 C CA . LEU B 1 171 ? -18.375 15.523 1.759 1 85.19 171 LEU B CA 1
ATOM 3095 C C . LEU B 1 171 ? -18.484 16.016 3.201 1 85.19 171 LEU B C 1
ATOM 3097 O O . LEU B 1 171 ? -19.578 16 3.783 1 85.19 171 LEU B O 1
ATOM 3101 N N . SER B 1 172 ? -17.406 16.438 3.75 1 85.12 172 SER B N 1
ATOM 3102 C CA . SER B 1 172 ? -17.359 16.906 5.133 1 85.12 172 SER B CA 1
ATOM 3103 C C . SER B 1 172 ? -17.859 18.344 5.246 1 85.12 172 SER B C 1
ATOM 3105 O O . SER B 1 172 ? -17.688 19.141 4.312 1 85.12 172 SER B O 1
ATOM 3107 N N . SER B 1 173 ? -18.469 18.656 6.41 1 85.56 173 SER B N 1
ATOM 3108 C CA . SER B 1 173 ? -18.891 20.031 6.676 1 85.56 173 SER B CA 1
ATOM 3109 C C . SER B 1 173 ? -17.688 20.938 6.91 1 85.56 173 SER B C 1
ATOM 3111 O O . SER B 1 173 ? -17.781 22.156 6.75 1 85.56 173 SER B O 1
ATOM 3113 N N . ARG B 1 174 ? -16.594 20.438 7.355 1 89.94 174 ARG B N 1
ATOM 3114 C CA . ARG B 1 174 ? -15.328 21.141 7.551 1 89.94 174 ARG B CA 1
ATOM 3115 C C . ARG B 1 174 ? -14.188 20.391 6.879 1 89.94 174 ARG B C 1
ATOM 3117 O O . ARG B 1 174 ? -13.406 19.703 7.547 1 89.94 174 ARG B O 1
ATOM 3124 N N . PRO B 1 175 ? -13.992 20.562 5.637 1 92.62 175 PRO B N 1
ATOM 3125 C CA . PRO B 1 175 ? -13.047 19.75 4.867 1 92.62 175 PRO B CA 1
ATOM 3126 C C . PRO B 1 175 ? -11.586 20.125 5.152 1 92.62 175 PRO B C 1
ATOM 3128 O O . PRO B 1 175 ? -11.273 21.297 5.34 1 92.62 175 PRO B O 1
ATOM 3131 N N . ALA B 1 176 ? -10.82 19.125 5.25 1 94.31 176 ALA B N 1
ATOM 3132 C CA . ALA B 1 176 ? -9.375 19.312 5.25 1 94.31 176 ALA B CA 1
ATOM 3133 C C . ALA B 1 176 ? -8.828 19.359 3.824 1 94.31 176 ALA B C 1
ATOM 3135 O O . ALA B 1 176 ? -9.391 18.734 2.922 1 94.31 176 ALA B O 1
ATOM 3136 N N . ARG B 1 177 ? -7.793 20.156 3.648 1 94 177 ARG B N 1
ATOM 3137 C CA . ARG B 1 177 ? -7.027 20.094 2.408 1 94 177 ARG B CA 1
ATOM 3138 C C . ARG B 1 177 ? -6.133 18.844 2.385 1 94 177 ARG B C 1
ATOM 3140 O O . ARG B 1 177 ? -5.371 18.609 3.322 1 94 177 ARG B O 1
ATOM 3147 N N . VAL B 1 178 ? -6.316 18.031 1.398 1 94.06 178 VAL B N 1
ATOM 3148 C CA . VAL B 1 178 ? -5.52 16.812 1.259 1 94.06 178 VAL B CA 1
ATOM 3149 C C . VAL B 1 178 ? -4.805 16.828 -0.091 1 94.06 178 VAL B C 1
ATOM 3151 O O . VAL B 1 178 ? -5.449 16.828 -1.142 1 94.06 178 VAL B O 1
ATOM 3154 N N . ILE B 1 179 ? -3.428 16.828 -0.039 1 92.75 179 ILE B N 1
ATOM 3155 C CA . ILE B 1 179 ? -2.686 16.922 -1.291 1 92.75 179 ILE B CA 1
ATOM 3156 C C . ILE B 1 179 ? -1.47 16 -1.25 1 92.75 179 ILE B C 1
ATOM 3158 O O . ILE B 1 179 ? -1.047 15.57 -0.176 1 92.75 179 ILE B O 1
ATOM 3162 N N . ALA B 1 180 ? -1.062 15.648 -2.404 1 93.12 180 ALA B N 1
ATOM 3163 C CA . ALA B 1 180 ? 0.216 14.961 -2.58 1 93.12 180 ALA B CA 1
ATOM 3164 C C . ALA B 1 180 ? 1.249 15.883 -3.223 1 93.12 180 ALA B C 1
ATOM 3166 O O . ALA B 1 180 ? 0.921 16.672 -4.117 1 93.12 180 ALA B O 1
ATOM 3167 N N . ILE B 1 181 ? 2.477 15.836 -2.742 1 90.5 181 ILE B N 1
ATOM 3168 C CA . ILE B 1 181 ? 3.555 16.641 -3.314 1 90.5 181 ILE B CA 1
ATOM 3169 C C . ILE B 1 181 ? 4.691 15.719 -3.77 1 90.5 181 ILE B C 1
ATOM 3171 O O . ILE B 1 181 ? 5.164 14.883 -3.002 1 90.5 181 ILE B O 1
ATOM 3175 N N . ASP B 1 182 ? 5.055 15.781 -4.941 1 87.62 182 ASP B N 1
ATOM 3176 C CA . ASP B 1 182 ? 6.281 15.188 -5.473 1 87.62 182 ASP B CA 1
ATOM 3177 C C . ASP B 1 182 ? 7.461 16.141 -5.328 1 87.62 182 ASP B C 1
ATOM 3179 O O . ASP B 1 182 ? 7.551 17.141 -6.047 1 87.62 182 ASP B O 1
ATOM 3183 N N . PRO B 1 183 ? 8.281 15.789 -4.422 1 82 183 PRO B N 1
ATOM 3184 C CA . PRO B 1 183 ? 9.375 16.734 -4.16 1 82 183 PRO B CA 1
ATOM 3185 C C . PRO B 1 183 ? 10.406 16.766 -5.281 1 82 183 PRO B C 1
ATOM 3187 O O . PRO B 1 183 ? 11.305 17.609 -5.281 1 82 183 PRO B O 1
ATOM 3190 N N . GLY B 1 184 ? 10.242 15.891 -6.281 1 77.06 184 GLY B N 1
ATOM 3191 C CA . GLY B 1 184 ? 11.266 15.805 -7.312 1 77.06 184 GLY B CA 1
ATOM 3192 C C . GLY B 1 184 ? 12.523 15.102 -6.848 1 77.06 184 GLY B C 1
ATOM 3193 O O . GLY B 1 184 ? 12.5 14.352 -5.867 1 77.06 184 GLY B O 1
ATOM 3194 N N . MET B 1 185 ? 13.578 15.273 -7.676 1 75.56 185 MET B N 1
ATOM 3195 C CA . MET B 1 185 ? 14.859 14.664 -7.348 1 75.56 185 MET B CA 1
ATOM 3196 C C . MET B 1 185 ? 15.695 15.578 -6.457 1 75.56 185 MET B C 1
ATOM 3198 O O . MET B 1 185 ? 16.094 16.656 -6.883 1 75.56 185 MET B O 1
ATOM 3202 N N . ALA B 1 186 ? 15.703 15.195 -5.195 1 76.31 186 ALA B N 1
ATOM 3203 C CA . ALA B 1 186 ? 16.516 15.984 -4.266 1 76.31 186 ALA B CA 1
ATOM 3204 C C . ALA B 1 186 ? 17.703 15.172 -3.76 1 76.31 186 ALA B C 1
ATOM 3206 O O . ALA B 1 186 ? 17.641 13.945 -3.668 1 76.31 186 ALA B O 1
ATOM 3207 N N . GLU B 1 187 ? 18.734 15.914 -3.533 1 78.81 187 GLU B N 1
ATOM 3208 C CA . GLU B 1 187 ? 19.938 15.273 -3.004 1 78.81 187 GLU B CA 1
ATOM 3209 C C . GLU B 1 187 ? 19.734 14.844 -1.553 1 78.81 187 GLU B C 1
ATOM 3211 O O . GLU B 1 187 ? 19.703 15.68 -0.65 1 78.81 187 GLU B O 1
ATOM 3216 N N . THR B 1 188 ? 19.438 13.609 -1.352 1 74.44 188 THR B N 1
ATOM 3217 C CA . THR B 1 188 ? 19.25 13 -0.04 1 74.44 188 THR B CA 1
ATOM 3218 C C . THR B 1 188 ? 20.062 11.711 0.081 1 74.44 188 THR B C 1
ATOM 3220 O O . THR B 1 188 ? 20.625 11.234 -0.902 1 74.44 188 THR B O 1
ATOM 3223 N N . ASP B 1 189 ? 20.172 11.258 1.364 1 71.62 189 ASP B N 1
ATOM 3224 C CA . ASP B 1 189 ?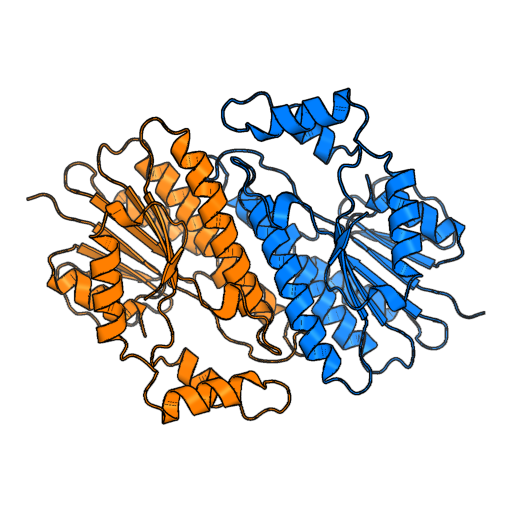 20.812 9.953 1.564 1 71.62 189 ASP B CA 1
ATOM 3225 C C . ASP B 1 189 ? 20.109 8.875 0.752 1 71.62 189 ASP B C 1
ATOM 3227 O O . ASP B 1 189 ? 20.75 7.961 0.228 1 71.62 189 ASP B O 1
ATOM 3231 N N . MET B 1 190 ? 18.891 9.031 0.573 1 70.94 190 MET B N 1
ATOM 3232 C CA . MET B 1 190 ? 18.094 8.078 -0.203 1 70.94 190 MET B CA 1
ATOM 3233 C C . MET B 1 190 ? 18.516 8.094 -1.67 1 70.94 190 MET B C 1
ATOM 3235 O O . MET B 1 190 ? 18.703 7.039 -2.275 1 70.94 190 MET B O 1
ATOM 3239 N N . GLN B 1 191 ? 18.609 9.289 -2.207 1 71.5 191 GLN B N 1
ATOM 3240 C CA . GLN B 1 191 ? 19.016 9.445 -3.6 1 71.5 191 GLN B CA 1
ATOM 3241 C C . GLN B 1 191 ? 20.438 8.945 -3.814 1 71.5 191 GLN B C 1
ATOM 3243 O O . GLN B 1 191 ? 20.734 8.305 -4.828 1 71.5 191 GLN B O 1
ATOM 3248 N N . ALA B 1 192 ? 21.25 9.266 -2.809 1 73.88 192 ALA B N 1
ATOM 3249 C CA . ALA B 1 192 ? 22.625 8.805 -2.887 1 73.88 192 ALA B CA 1
ATOM 3250 C C . ALA B 1 192 ? 22.703 7.281 -2.865 1 73.88 192 ALA B C 1
ATOM 3252 O O . ALA B 1 192 ? 23.469 6.68 -3.623 1 73.88 192 ALA B O 1
ATOM 3253 N N . TYR B 1 193 ? 21.938 6.73 -2.025 1 73.31 193 TYR B N 1
ATOM 3254 C CA . TYR B 1 193 ? 21.875 5.277 -1.935 1 73.31 193 TYR B CA 1
ATOM 3255 C C . TYR B 1 193 ? 21.422 4.668 -3.25 1 73.31 193 TYR B C 1
ATOM 3257 O O . TYR B 1 193 ? 22.031 3.727 -3.758 1 73.31 193 TYR B O 1
ATOM 3265 N N . ALA B 1 194 ? 20.438 5.246 -3.826 1 74.31 194 ALA B N 1
ATOM 3266 C CA . ALA B 1 194 ? 19.906 4.746 -5.094 1 74.31 194 ALA B CA 1
ATOM 3267 C C . ALA B 1 194 ? 20.953 4.84 -6.195 1 74.31 194 ALA B C 1
ATOM 3269 O O . ALA B 1 194 ? 21.141 3.896 -6.969 1 74.31 194 ALA B O 1
ATOM 3270 N N . ARG B 1 195 ? 21.688 5.906 -6.199 1 74.75 195 ARG B N 1
ATOM 3271 C CA . ARG B 1 195 ? 22.688 6.145 -7.234 1 74.75 195 ARG B CA 1
ATOM 3272 C C . ARG B 1 195 ? 23.891 5.219 -7.059 1 74.75 195 ARG B C 1
ATOM 3274 O O . ARG B 1 195 ? 24.609 4.938 -8.023 1 74.75 195 ARG B O 1
ATOM 3281 N N . SER B 1 196 ? 24.047 4.828 -5.805 1 76.75 196 SER B N 1
ATOM 3282 C CA . SER B 1 196 ? 25.234 4.02 -5.516 1 76.75 196 SER B CA 1
ATOM 3283 C C . SER B 1 196 ? 25.047 2.578 -5.973 1 76.75 196 SER B C 1
ATOM 3285 O O . SER B 1 196 ? 26.016 1.822 -6.078 1 76.75 196 SER B O 1
ATOM 3287 N N . ARG B 1 197 ? 23.859 2.26 -6.234 1 74.81 197 ARG B N 1
ATOM 3288 C CA . ARG B 1 197 ? 23.594 0.881 -6.629 1 74.81 197 ARG B CA 1
ATOM 3289 C C . ARG B 1 197 ? 23.969 0.639 -8.086 1 74.81 197 ARG B C 1
ATOM 3291 O O . ARG B 1 197 ? 23.422 1.276 -8.992 1 74.81 197 ARG B O 1
ATOM 3298 N N . GLU B 1 198 ? 25.062 -0.109 -8.234 1 70.31 198 GLU B N 1
ATOM 3299 C CA . GLU B 1 198 ? 25.516 -0.449 -9.578 1 70.31 198 GLU B CA 1
ATOM 3300 C C . GLU B 1 198 ? 25.125 -1.877 -9.945 1 70.31 198 GLU B C 1
ATOM 3302 O O . GLU B 1 198 ? 25.734 -2.836 -9.484 1 70.31 198 GLU B O 1
ATOM 3307 N N . ASP B 1 199 ? 23.938 -2.109 -9.961 1 69.88 199 ASP B N 1
ATOM 3308 C CA . ASP B 1 199 ? 23.422 -3.451 -10.227 1 69.88 199 ASP B CA 1
ATOM 3309 C C . ASP B 1 199 ? 22.578 -3.475 -11.5 1 69.88 199 ASP B C 1
ATOM 3311 O O . ASP B 1 199 ? 21.812 -2.541 -11.758 1 69.88 199 ASP B O 1
ATOM 3315 N N . GLU B 1 200 ? 22.938 -4.375 -12.266 1 72.25 200 GLU B N 1
ATOM 3316 C CA . GLU B 1 200 ? 22.188 -4.555 -13.508 1 72.25 200 GLU B CA 1
ATOM 3317 C C . GLU B 1 200 ? 20.688 -4.691 -13.234 1 72.25 200 GLU B C 1
ATOM 3319 O O . GLU B 1 200 ? 19.859 -4.383 -14.094 1 72.25 200 GLU B O 1
ATOM 3324 N N . SER B 1 201 ? 20.406 -5.012 -12.055 1 71.56 201 SER B N 1
ATOM 3325 C CA . SER B 1 201 ? 19 -5.211 -11.688 1 71.56 201 SER B CA 1
ATOM 3326 C C . SER B 1 201 ? 18.328 -3.891 -11.336 1 71.56 201 SER B C 1
ATOM 3328 O O . SER B 1 201 ? 17.109 -3.844 -11.117 1 71.56 201 SER B O 1
ATOM 3330 N N . PHE B 1 202 ? 19.078 -2.842 -11.352 1 76.5 202 PHE B N 1
ATOM 3331 C CA . PHE B 1 202 ? 18.578 -1.519 -10.992 1 76.5 202 PHE B CA 1
ATOM 3332 C C . PHE B 1 202 ? 18.891 -0.509 -12.094 1 76.5 202 PHE B C 1
ATOM 3334 O O . PHE B 1 202 ? 19.703 0.404 -11.891 1 76.5 202 PHE B O 1
ATOM 3341 N N . PRO B 1 203 ? 18.188 -0.538 -13.188 1 73.19 203 PRO B N 1
ATOM 3342 C CA . PRO B 1 203 ? 18.516 0.306 -14.336 1 73.19 203 PRO B CA 1
ATOM 3343 C C . PRO B 1 203 ? 18.297 1.791 -14.07 1 73.19 203 PRO B C 1
ATOM 3345 O O . PRO B 1 203 ? 18.969 2.641 -14.656 1 73.19 203 PRO B O 1
ATOM 3348 N N . VAL B 1 204 ? 17.375 2.023 -13.211 1 75.69 204 VAL B N 1
ATOM 3349 C CA . VAL B 1 204 ? 17.047 3.424 -12.953 1 75.69 204 VAL B CA 1
ATOM 3350 C C . VAL B 1 204 ? 18.203 4.098 -12.219 1 75.69 204 VAL B C 1
ATOM 3352 O O . VAL B 1 204 ? 18.328 5.324 -12.227 1 75.69 204 VAL B O 1
ATOM 3355 N N . GLY B 1 205 ? 18.984 3.275 -11.641 1 76.06 205 GLY B N 1
ATOM 3356 C CA . GLY B 1 205 ? 20.172 3.83 -11 1 76.06 205 GLY B CA 1
ATOM 3357 C C . GLY B 1 205 ? 21.031 4.652 -11.945 1 76.06 205 GLY B C 1
ATOM 3358 O O . GLY B 1 205 ? 21.547 5.699 -11.562 1 76.06 205 GLY B O 1
ATOM 3359 N N . ALA B 1 206 ? 21.094 4.184 -13.156 1 77.94 206 ALA B N 1
ATOM 3360 C CA . ALA B 1 206 ? 21.875 4.906 -14.156 1 77.94 206 ALA B CA 1
ATOM 3361 C C . ALA B 1 206 ? 21.25 6.258 -14.469 1 77.94 206 ALA B C 1
ATOM 3363 O O . ALA B 1 206 ? 21.953 7.258 -14.633 1 77.94 206 ALA B O 1
ATOM 3364 N N . LEU B 1 207 ? 19.906 6.234 -14.453 1 74.12 207 LEU B N 1
ATOM 3365 C CA . LEU B 1 207 ? 19.188 7.477 -14.727 1 74.12 207 LEU B CA 1
ATOM 3366 C C . LEU B 1 207 ? 19.375 8.477 -13.586 1 74.12 207 LEU B C 1
ATOM 3368 O O . LEU B 1 207 ? 19.531 9.672 -13.828 1 74.12 207 LEU B O 1
ATOM 3372 N N . LEU B 1 208 ? 19.359 7.965 -12.445 1 78.25 208 LEU B N 1
ATOM 3373 C CA . LEU B 1 208 ? 19.562 8.812 -11.281 1 78.25 208 LEU B CA 1
ATOM 3374 C C . LEU B 1 208 ? 20.969 9.391 -11.258 1 78.25 208 LEU B C 1
ATOM 3376 O O . LEU B 1 208 ? 21.156 10.562 -10.922 1 78.25 208 LEU B O 1
ATOM 3380 N N . ARG B 1 209 ? 21.844 8.594 -11.672 1 81.19 209 ARG B N 1
ATOM 3381 C CA . ARG B 1 209 ? 23.234 9.055 -11.734 1 81.19 209 ARG B CA 1
ATOM 3382 C C . ARG B 1 209 ? 23.406 10.125 -12.805 1 81.19 209 ARG B C 1
ATOM 3384 O O . ARG B 1 209 ? 24.062 11.141 -12.578 1 81.19 209 ARG B O 1
ATOM 3391 N N . GLN B 1 210 ? 22.75 9.883 -13.859 1 79.19 210 GLN B N 1
ATOM 3392 C CA . GLN B 1 210 ? 22.844 10.844 -14.953 1 79.19 210 GLN B CA 1
ATOM 3393 C C . GLN B 1 210 ? 22.203 12.172 -14.555 1 79.19 210 GLN B C 1
ATOM 3395 O O . GLN B 1 210 ? 22.734 13.242 -14.867 1 79.19 210 GLN B O 1
ATOM 3400 N N . ALA B 1 211 ? 21.109 12.07 -13.906 1 77.38 211 ALA B N 1
ATOM 3401 C CA . ALA B 1 211 ? 20.422 13.281 -13.445 1 77.38 211 ALA B CA 1
ATOM 3402 C C . ALA B 1 211 ? 21.297 14.047 -12.445 1 77.38 211 ALA B C 1
ATOM 3404 O O . ALA B 1 211 ? 21.359 15.281 -12.492 1 77.38 211 ALA B O 1
ATOM 3405 N N . HIS B 1 212 ? 21.922 13.367 -11.633 1 83 212 HIS B N 1
ATOM 3406 C CA . HIS B 1 212 ? 22.812 13.977 -10.648 1 83 212 HIS B CA 1
ATOM 3407 C C . HIS B 1 212 ? 23.984 14.68 -11.32 1 83 212 HIS B C 1
ATOM 3409 O O . HIS B 1 212 ? 24.344 15.805 -10.953 1 83 212 HIS B O 1
ATOM 3415 N N . GLU B 1 213 ? 24.484 13.953 -12.273 1 84.94 213 GLU B N 1
ATOM 3416 C CA . GLU B 1 213 ? 25.625 14.492 -13 1 84.94 213 GLU B CA 1
ATOM 3417 C C . GLU B 1 213 ? 25.234 15.727 -13.812 1 84.94 213 GLU B C 1
ATOM 3419 O O . GLU B 1 213 ? 26.047 16.641 -13.992 1 84.94 213 GLU B O 1
ATOM 3424 N N . ALA B 1 214 ? 24.016 15.742 -14.18 1 84.88 214 ALA B N 1
ATOM 3425 C CA . ALA B 1 214 ? 23.516 16.844 -14.992 1 84.88 214 ALA B CA 1
ATOM 3426 C C . ALA B 1 214 ? 23.062 18.016 -14.125 1 84.88 214 ALA B C 1
ATOM 3428 O O . ALA B 1 214 ? 22.578 19.031 -14.633 1 84.88 214 ALA B O 1
ATOM 3429 N N . GLY B 1 215 ? 23.109 17.859 -12.828 1 80.44 215 GLY B N 1
ATOM 3430 C CA . GLY B 1 215 ? 22.75 18.922 -11.906 1 80.44 215 GLY B CA 1
ATOM 3431 C C . GLY B 1 215 ? 21.25 19.078 -11.742 1 80.44 215 GLY B C 1
ATOM 3432 O O . GLY B 1 215 ? 20.766 20.172 -11.438 1 80.44 215 GLY B O 1
ATOM 3433 N N . GLN B 1 216 ? 20.516 18.016 -12.016 1 77.44 216 GLN B N 1
ATOM 3434 C CA . GLN B 1 216 ? 19.062 18.062 -11.969 1 77.44 216 GLN B CA 1
ATOM 3435 C C . GLN B 1 216 ? 18.531 17.688 -10.586 1 77.44 216 GLN B C 1
ATOM 3437 O O . GLN B 1 216 ? 17.328 17.578 -10.375 1 77.44 216 GLN B O 1
ATOM 3442 N N . VAL B 1 217 ? 19.406 17.5 -9.688 1 84 217 VAL B N 1
ATOM 3443 C CA . VAL B 1 217 ? 19.047 17.141 -8.328 1 84 217 VAL B CA 1
ATOM 3444 C C . VAL B 1 217 ? 19.031 18.375 -7.441 1 84 217 VAL B C 1
ATOM 3446 O O . VAL B 1 217 ? 20.016 19.125 -7.387 1 84 217 VAL B O 1
ATOM 3449 N N . LEU B 1 218 ? 17.891 18.609 -6.801 1 84.44 218 LEU B N 1
ATOM 3450 C CA . LEU B 1 218 ? 17.703 19.797 -5.961 1 84.44 218 LEU B CA 1
ATOM 3451 C C . LEU B 1 218 ? 18.406 19.625 -4.617 1 84.44 218 LEU B C 1
ATOM 3453 O O . LEU B 1 218 ? 18.406 18.516 -4.059 1 84.44 218 LEU B O 1
ATOM 3457 N N . ALA B 1 219 ? 18.906 20.766 -4.172 1 88.5 219 ALA B N 1
ATOM 3458 C CA . ALA B 1 219 ? 19.312 20.75 -2.766 1 88.5 219 ALA B CA 1
ATOM 3459 C C . ALA B 1 219 ? 18.094 20.609 -1.853 1 88.5 219 ALA B C 1
ATOM 3461 O O . ALA B 1 219 ? 17.031 21.141 -2.139 1 88.5 219 ALA B O 1
ATOM 3462 N N . PRO B 1 220 ? 18.266 19.891 -0.761 1 88.06 220 PRO B N 1
ATOM 3463 C CA . PRO B 1 220 ? 17.141 19.703 0.152 1 88.06 220 PRO B CA 1
ATOM 3464 C C . PRO B 1 220 ? 16.5 21.031 0.576 1 88.06 220 PRO B C 1
ATOM 3466 O O . PRO B 1 220 ? 15.273 21.125 0.655 1 88.06 220 PRO B O 1
ATOM 3469 N N . ARG B 1 221 ? 17.266 22.031 0.768 1 90.31 221 ARG B N 1
ATOM 3470 C CA . ARG B 1 221 ? 16.766 23.344 1.164 1 90.31 221 ARG B CA 1
ATOM 3471 C C . ARG B 1 221 ? 15.891 23.953 0.065 1 90.31 221 ARG B C 1
ATOM 3473 O O . ARG B 1 221 ? 14.859 24.562 0.348 1 90.31 221 ARG B O 1
ATOM 3480 N N . ASP B 1 222 ? 16.312 23.812 -1.163 1 90.62 222 ASP B N 1
ATOM 3481 C CA . ASP B 1 222 ? 15.547 24.328 -2.289 1 90.62 222 ASP B CA 1
ATOM 3482 C C . ASP B 1 222 ? 14.227 23.578 -2.449 1 90.62 222 ASP B C 1
ATOM 3484 O O . ASP B 1 222 ? 13.188 24.203 -2.697 1 90.62 222 ASP B O 1
ATOM 3488 N N . ALA B 1 223 ? 14.336 22.297 -2.287 1 89.69 223 ALA B N 1
ATOM 3489 C CA . ALA B 1 223 ? 13.109 21.5 -2.322 1 89.69 223 ALA B CA 1
ATOM 3490 C C . ALA B 1 223 ? 12.148 21.922 -1.216 1 89.69 223 ALA B C 1
ATOM 3492 O O . ALA B 1 223 ? 10.953 22.109 -1.46 1 89.69 223 ALA B O 1
ATOM 3493 N N . ALA B 1 224 ? 12.688 22.125 -0.084 1 93.12 224 ALA B N 1
ATOM 3494 C CA . ALA B 1 224 ? 11.891 22.5 1.081 1 93.12 224 ALA B CA 1
ATOM 3495 C C . ALA B 1 224 ? 11.195 23.844 0.855 1 93.12 224 ALA B C 1
ATOM 3497 O O . ALA B 1 224 ? 10.008 23.984 1.177 1 93.12 224 ALA B O 1
ATOM 3498 N N . GLU B 1 225 ? 11.883 24.781 0.287 1 93.38 225 GLU B N 1
ATOM 3499 C CA . GLU B 1 225 ? 11.32 26.094 0.017 1 93.38 225 GLU B CA 1
ATOM 3500 C C . GLU B 1 225 ? 10.172 26.016 -0.991 1 93.38 225 GLU B C 1
ATOM 3502 O O . GLU B 1 225 ? 9.148 26.688 -0.834 1 93.38 225 GLU B O 1
ATOM 3507 N N . ARG B 1 226 ? 10.398 25.234 -1.974 1 91.12 226 ARG B N 1
ATOM 3508 C CA . ARG B 1 226 ? 9.359 25.078 -2.988 1 91.12 226 ARG B CA 1
ATOM 3509 C C . ARG B 1 226 ? 8.133 24.391 -2.406 1 91.12 226 ARG B C 1
ATOM 3511 O O . ARG B 1 226 ? 6.996 24.766 -2.709 1 91.12 226 ARG B O 1
ATOM 3518 N N . ILE B 1 227 ? 8.367 23.406 -1.568 1 92 227 ILE B N 1
ATOM 3519 C CA . ILE B 1 227 ? 7.273 22.703 -0.913 1 92 227 ILE B CA 1
ATOM 3520 C C . ILE B 1 227 ? 6.504 23.672 -0.018 1 92 227 ILE B C 1
ATOM 3522 O O . ILE B 1 227 ? 5.27 23.703 -0.045 1 92 227 ILE B O 1
ATOM 3526 N N . ALA B 1 228 ? 7.234 24.484 0.751 1 93.56 228 ALA B N 1
ATOM 3527 C CA . ALA B 1 228 ? 6.609 25.469 1.637 1 93.56 228 ALA B CA 1
ATOM 3528 C C . ALA B 1 228 ? 5.75 26.453 0.848 1 93.56 228 ALA B C 1
ATOM 3530 O O . ALA B 1 228 ? 4.652 26.812 1.28 1 93.56 228 ALA B O 1
ATOM 3531 N N . ARG B 1 229 ? 6.238 26.812 -0.322 1 91 229 ARG B N 1
ATOM 3532 C CA . ARG B 1 229 ? 5.48 27.719 -1.178 1 91 229 ARG B CA 1
ATOM 3533 C C . ARG B 1 229 ? 4.199 27.062 -1.678 1 91 229 ARG B C 1
ATOM 3535 O O . ARG B 1 229 ? 3.145 27.688 -1.718 1 91 229 ARG B O 1
ATOM 3542 N N . LEU B 1 230 ? 4.328 25.797 -2.039 1 88.06 230 LEU B N 1
ATOM 3543 C CA . LEU B 1 230 ? 3.158 25.062 -2.512 1 88.06 230 LEU B CA 1
ATOM 3544 C C . LEU B 1 230 ? 2.113 24.938 -1.408 1 88.06 230 LEU B C 1
ATOM 3546 O O . LEU B 1 230 ? 0.91 24.984 -1.679 1 88.06 230 LEU B O 1
ATOM 3550 N N . LEU B 1 231 ? 2.557 24.797 -0.209 1 88.12 231 LEU B N 1
ATOM 3551 C CA . LEU B 1 231 ? 1.659 24.672 0.935 1 88.12 231 LEU B CA 1
ATOM 3552 C C . LEU B 1 231 ? 0.872 25.953 1.15 1 88.12 231 LEU B C 1
ATOM 3554 O O . LEU B 1 231 ? -0.292 25.922 1.557 1 88.12 231 LEU B O 1
ATOM 3558 N N . ASP B 1 232 ? 1.485 27.062 0.798 1 86.75 232 ASP B N 1
ATOM 3559 C CA . ASP B 1 232 ? 0.859 28.359 1 1 86.75 232 ASP B CA 1
ATOM 3560 C C . ASP B 1 232 ? -0.146 28.656 -0.109 1 86.75 232 ASP B C 1
ATOM 3562 O O . ASP B 1 232 ? -1.058 29.469 0.077 1 86.75 232 ASP B O 1
ATOM 3566 N N . GLU B 1 233 ? 0.084 28.031 -1.28 1 79.62 233 GLU B N 1
ATOM 3567 C CA . GLU B 1 233 ? -0.757 28.312 -2.439 1 79.62 233 GLU B CA 1
ATOM 3568 C C . GLU B 1 233 ? -2.07 27.547 -2.371 1 79.62 233 GLU B C 1
ATOM 3570 O O . GLU B 1 233 ? -2.07 26.312 -2.34 1 79.62 233 GLU B O 1
ATOM 3575 N N . ARG B 1 234 ? -3.174 28 -1.915 1 68.31 234 ARG B N 1
ATOM 3576 C CA . ARG B 1 234 ? -4.461 27.344 -1.765 1 68.31 234 ARG B CA 1
ATOM 3577 C C . ARG B 1 234 ? -5.129 27.125 -3.119 1 68.31 234 ARG B C 1
ATOM 3579 O O . ARG B 1 234 ? -5.891 26.172 -3.297 1 68.31 234 ARG B O 1
ATOM 3586 N N . GLY B 1 235 ? -4.785 27.766 -4.258 1 59.09 235 GLY B N 1
ATOM 3587 C CA . GLY B 1 235 ? -5.453 27.688 -5.547 1 59.09 235 GLY B CA 1
ATOM 3588 C C . GLY B 1 235 ? -5.035 26.484 -6.367 1 59.09 235 GLY B C 1
ATOM 3589 O O . GLY B 1 235 ? -5.734 26.078 -7.297 1 59.09 235 GLY B O 1
ATOM 3590 N N . ALA B 1 236 ? -4.039 26.016 -6.145 1 50.22 236 ALA B N 1
ATOM 3591 C CA . ALA B 1 236 ? -3.467 24.922 -6.945 1 50.22 236 ALA B CA 1
ATOM 3592 C C . ALA B 1 236 ? -4.078 23.578 -6.57 1 50.22 236 ALA B C 1
ATOM 3594 O O . ALA B 1 236 ? -3.791 22.562 -7.203 1 50.22 236 ALA B O 1
ATOM 3595 N N . ASP B 1 237 ? -5.035 23.641 -5.613 1 57.78 237 ASP B N 1
ATOM 3596 C CA . ASP B 1 237 ? -5.672 22.562 -4.883 1 57.78 237 ASP B CA 1
ATOM 3597 C C . ASP B 1 237 ? -6.582 21.734 -5.797 1 57.78 237 ASP B C 1
ATOM 3599 O O . ASP B 1 237 ? -7.148 20.734 -5.375 1 57.78 237 ASP B O 1
ATOM 3603 N N . GLU B 1 238 ? -6.555 22.203 -6.969 1 60.84 238 GLU B N 1
ATOM 3604 C CA . GLU B 1 238 ? -7.441 21.453 -7.852 1 60.84 238 GLU B CA 1
ATOM 3605 C C . GLU B 1 238 ? -6.816 20.109 -8.242 1 60.84 238 GLU B C 1
ATOM 3607 O O . GLU B 1 238 ? -7.531 19.172 -8.57 1 60.84 238 GLU B O 1
ATOM 3612 N N . GLN B 1 239 ? -5.488 20.156 -7.91 1 69.69 239 GLN B N 1
ATOM 3613 C CA . GLN B 1 239 ? -4.848 18.891 -8.273 1 69.69 239 GLN B CA 1
ATOM 3614 C C . GLN B 1 239 ? -4.496 18.078 -7.027 1 69.69 239 GLN B C 1
ATOM 3616 O O . GLN B 1 239 ? -4.008 18.641 -6.039 1 69.69 239 GLN B O 1
ATOM 3621 N N . ALA B 1 240 ? -4.758 16.953 -7.117 1 76.56 240 ALA B N 1
ATOM 3622 C CA . ALA B 1 240 ? -4.469 16.062 -5.996 1 76.56 240 ALA B CA 1
ATOM 3623 C C . ALA B 1 240 ? -2.965 15.914 -5.785 1 76.56 240 ALA B C 1
ATOM 3625 O O . ALA B 1 240 ? -2.506 15.719 -4.656 1 76.56 240 ALA B O 1
ATOM 3626 N N . VAL B 1 241 ? -2.193 16.062 -6.867 1 78.81 241 VAL B N 1
ATOM 3627 C CA . VAL B 1 241 ? -0.746 15.891 -6.797 1 78.81 241 VAL B CA 1
ATOM 3628 C C . VAL B 1 241 ? -0.053 17.141 -7.332 1 78.81 241 VAL B C 1
ATOM 3630 O O . VAL B 1 241 ? -0.301 17.562 -8.461 1 78.81 241 VAL B O 1
ATOM 3633 N N . LEU B 1 242 ? 0.779 17.719 -6.508 1 80.38 242 LEU B N 1
ATOM 3634 C CA . LEU B 1 242 ? 1.58 18.875 -6.879 1 80.38 242 LEU B CA 1
ATOM 3635 C C . LEU B 1 242 ? 3.041 18.484 -7.082 1 80.38 242 LEU B C 1
ATOM 3637 O O . LEU B 1 242 ? 3.572 17.656 -6.344 1 80.38 242 LEU B O 1
ATOM 3641 N N . ARG B 1 243 ? 3.643 18.984 -8.047 1 79.44 243 ARG B N 1
ATOM 3642 C CA . ARG B 1 243 ? 5.035 18.656 -8.352 1 79.44 243 ARG B CA 1
ATOM 3643 C C . ARG B 1 243 ? 5.941 19.859 -8.109 1 79.44 243 ARG B C 1
ATOM 3645 O O . ARG B 1 243 ? 5.586 20.984 -8.453 1 79.44 243 ARG B O 1
ATOM 3652 N N . VAL B 1 244 ? 6.961 19.547 -7.391 1 78.75 244 VAL B N 1
ATOM 3653 C CA . VAL B 1 244 ? 8.016 20.531 -7.203 1 78.75 244 VAL B CA 1
ATOM 3654 C C . VAL B 1 244 ? 8.836 20.672 -8.484 1 78.75 244 VAL B C 1
ATOM 3656 O O . VAL B 1 244 ? 9.234 19.656 -9.078 1 78.75 244 VAL B O 1
#

Organism: NCBI:txid582686

Sequence (488 aa):
MKQSVVLITGASRGIGEALALTLLGRGDRVVGLSRGVSEQTIAHERFMAVNVDLSSLAEAEMAMHRLFETLTPDAIDDITLINNAAALAPVTPIEACASSDIASHLHVSTAAPALLTSLFLQKTAEWPVPRTVVMMTSGFAGIPAASMSLYCASKAFLNMFVRCVREEQRLSSRPARVIAIDPGMAETDMQAYARSREDESFPVGALLRQAHEAGQVLAPRDAAERIARLLDERGADEQAVLRVMKQSVVLITGASRGIGEALALTLLGRGDRVVGLSRGVSEQTIAHERFMAVNVDLSSLAEAEMAMHRLFETLTPDAIDDITLINNAAALAPVTPIEACASSDIASHLHVSTAAPALLTSLFLQKTAEWPVPRTVVMMTSGFAGIPAASMSLYCASKAFLNMFVRCVREEQRLSSRPARVIAIDPGMAETDMQAYARSREDESFPVGALLRQAHEAGQVLAPRDAAERIARLLDERGADEQAVLRV

Nearest PDB structures (foldseek):
  3tzq-assembly1_C  TM=8.211E-01  e=1.871E-12  Mycobacterium marinum M
  6ixj-assembly3_G-3  TM=7.778E-01  e=4.143E-12  Klebsiella oxytoca
  8kc6-assembly1_A  TM=7.816E-01  e=2.160E-11  Lentilactobacillus kefiri
  4cql-assembly1_H  TM=8.043E-01  e=3.314E-11  Homo sapiens
  4cr7-assembly5_G  TM=7.583E-01  e=1.102E-11  Flavobacterium sp. 141-8

Foldseek 3Di:
DAAAEEEEEPCQFFLNVLLQVVVVVVVHQYEYEYAPPPVSPDDDPSYHYQHALLLDLVRLVVSLVVVLVVDDLVRHQEYEYELDWADQPPQAAPVPDDPVRLSSRCSNLAVSLVSSVVSQCVSCVPRPHAYEYEYEAAPLCPPPWFSRNSRNVSRVNLLVVQVVVQVVQVPRPRRHQGAYEHLYAADTPSLVVLLPDPDPRTVCSVVSVVCVVVVVHHYSNVSSVVVVVVVVDPVVSVDRYHYD/DAAAEEEEEPCPFFLNVLLQVVVVVVVHQYEYEYADPPPDDDDDPSYHYQHALLLDLVRLVVSLVVVLVVDDLVRHQEYEYELDWADQPPQAAPVPDDPVRLSSRCSNLAVSLVSSVVSQCVSCVPRPHAYEYEYEAAPLCPPPWFSRNSRNVSRVNLLVVQVVLQVVQVPRPRRHQGAYEHLYAADTPSLVVLLPDPDPRTVCSVVSVVCVVVVVHHYSNVSSVVVVVVVVDPVVSVDRYHYD

Secondary structure (DSSP, 8-state):
--EEEEEEETTTSHHHHHHHHHHHHTT-EEEEEES---S-S---TTEEEEE--TT-HHHHHHHHHHHHHT--GGGEEEEEEEE--------S-GGG--HHHHHHHHIIIIIHHHHHHHHHHHHTTT-SS-EEEEEE--GGGTS--TT-HHHHHHHHHHHHHHHHHHHHHHTSSSPPEEEEEE--SB--HHHHHHHH---TT-THHHHHHHHHHTT-PBPHHHHHHHHHHHHH-SGGGG-SEEE-/--EEEEEEETTTSHHHHHHHHHHHHTT-EEEEEESS--SSS---TTEEEEE--TT-HHHHHHHHHHHHHT--GGGEEEEEEEE--------S-GGG--HHHHHHHHIIIIIHHHHHHHHHHHHTTT-SS-EEEEEE--GGGTS--TT-HHHHHHHHHHHHHHHHHHHHHHTSSSPPEEEEEE--SB--HHHHHHHH---TT-THHHHHHHHHHTT-PBPHHHHHHHHHHHHH-SGGGG-SEEE-

Solvent-accessible surface area (backbone atoms only — not comparable to full-atom values): 24365 Å² total; per-residue (Å²): 128,64,32,40,38,36,39,29,28,33,30,80,48,47,53,28,27,29,31,48,53,52,41,44,72,74,62,29,32,32,36,27,33,24,60,66,63,49,86,62,81,73,83,48,93,49,50,43,83,41,70,31,45,44,57,36,57,67,46,40,51,50,50,51,54,57,51,57,70,74,56,54,69,89,50,38,53,29,41,33,41,34,40,51,42,66,48,65,64,67,76,42,45,60,50,73,52,52,64,68,50,53,50,40,30,42,23,31,37,42,45,31,47,53,47,51,48,18,51,50,48,44,75,45,57,82,46,95,43,59,38,35,39,38,39,57,42,43,71,40,35,77,42,68,34,32,15,31,28,70,42,21,9,30,24,21,18,50,55,39,28,32,46,5,47,35,50,36,25,69,72,42,96,71,52,50,46,46,33,25,36,20,61,55,55,42,61,29,72,65,49,49,52,48,40,64,44,86,38,91,64,28,62,59,19,57,54,49,40,49,36,51,74,69,64,63,46,33,52,26,57,57,41,19,52,50,50,54,50,54,70,68,47,72,79,68,63,82,39,50,66,42,75,94,128,63,32,40,37,36,39,28,30,31,30,80,46,46,52,29,27,31,30,48,52,51,41,44,73,72,63,30,31,34,37,29,33,21,68,62,61,63,82,66,85,78,85,48,94,50,50,42,82,41,66,33,50,44,56,36,57,67,47,39,50,52,49,50,54,55,51,57,72,74,57,54,71,88,50,38,53,29,44,33,42,34,38,52,43,66,47,64,64,67,74,42,42,59,49,72,52,51,65,68,50,53,49,40,31,43,24,30,37,41,46,30,48,53,45,52,48,18,52,50,48,43,74,44,59,82,46,94,44,58,37,36,39,36,38,58,42,42,72,39,35,78,41,69,35,32,16,30,28,70,41,22,10,30,24,22,18,50,55,39,29,33,46,5,48,35,51,36,26,69,72,42,97,71,52,50,49,46,34,27,37,21,62,56,55,42,61,28,72,65,49,50,53,46,40,64,44,87,41,91,62,28,62,58,18,57,53,48,41,48,36,50,74,68,63,62,44,33,50,26,58,59,41,20,52,49,51,55,50,53,69,68,48,70,79,67,63,82,39,48,65,43,76,94

Radius of gyration: 22.81 Å; Cα contacts (8 Å, |Δi|>4): 1024; chains: 2; bounding box: 55×72×50 Å

InterPro domains:
  IPR002347 Short-chain dehydrogenase/reductase SDR [PF00106] (5-198)
  IPR002347 Short-chain dehydrogenase/reductase SDR [PR00081] (5-22)
  IPR002347 Short-chain dehydrogenase/reductase SDR [PR00081] (151-170)
  IPR002347 Short-chain dehydrogenase/reductase SDR [PR00081] (174-191)
  IPR002347 Short-chain dehydrogenase/reductase SDR [PR00081] (213-233)
  IPR020904 Short-chain dehydrogenase/reductase, conserved site [PS00061] (138-166)
  IPR036291 NAD(P)-binding domain superfamily [SSF51735] (1-234)
  IPR051721 Biopterin synthesis and organic compound reduction [PTHR44085] (3-234)
  IPR057326 Ketoreductase domain [SM00822] (4-188)